Protein AF-0000000080747920 (afdb_homodimer)

Secondary structure (DSSP, 8-state):
--EEEEEE--SHHHHHHHHHHTT-TTEEEEEEE--PBP-GGGGGT-TT--GGGTTSBHHHHHHHHHHHH-SSSEEEEE-S-GGG--HHHHTT-SEEEE----HHHHHHHHHHHHHHHHHTTTS----EEEEEEETTEEEEEEE-TTTS--TGGGGGGS--TT----TT-HHHHS--SHHHHHIIIIIII-TT--TT-HHHHHHHHHHHHHHHHHTT---TT--HHHHHHHHHHHS--HHHHHHHHHHHHHHHHHHHHTT---TTTS--EEEEE-SSS-EEEEEPPPP-TT-TTTTT-/--EEEEEE--SHHHHHHHHHHTT-TTEEEEEEE--PBP-GGGGGT-TT--GGGTTSBHHHHHHHHHHHH-SSSEEEEE-S-GGG--HHHHTT-SEEEE----HHHHHHHHHHHHHHHHHTTTS----EEEEEEETTEEEEEEE-TTTS--TGGGGGGS--TT----TT-HHHHS--SHHHHHIIIIIIISTT--TT-HHHHHHHHHHHHHHHHHTT---TT--HHHHHHHHHHHS--HHHHHHHHHHHHHHHHHHHHTT---TTTS--EEEEE-SSS-EEEEEPPPPPTT-TTTTT-

InterPro domains:
  IPR000594 THIF-type NAD/FAD binding fold [PF00899] (3-293)
  IPR023318 Ubiquitin activating enzyme, alpha domain superfamily [G3DSA:1.10.10.520] (165-234)
  IPR033127 Ubiquitin-activating enzyme E1, Cys active site [PS00865] (167-175)
  IPR035985 Ubiquitin-activating enzyme-like [SSF69572] (2-295)
  IPR045886 ThiF/MoeB/HesA family [PTHR10953] (3-267)

Solvent-accessible surface area (backbone atoms only — not comparable to full-atom values): 31128 Å² total; per-residue (Å²): 130,80,32,29,35,36,34,36,29,47,41,45,29,16,36,38,33,52,60,48,50,69,52,36,83,68,45,38,32,39,35,33,35,19,66,50,55,37,49,80,82,43,53,71,42,19,77,65,53,54,81,87,42,52,71,38,47,29,13,52,50,45,27,49,52,51,42,74,73,37,82,85,46,48,55,46,53,35,79,40,64,72,85,74,58,51,58,78,66,58,68,71,33,61,34,39,37,33,30,48,91,53,65,66,60,54,53,49,52,44,48,46,44,36,48,45,13,56,75,46,72,63,74,45,60,47,37,38,35,40,31,42,75,57,55,45,26,33,30,39,37,51,23,40,48,73,70,36,25,47,67,76,43,49,55,79,67,49,74,56,93,73,65,74,71,63,71,75,18,40,48,73,68,59,48,84,45,66,60,29,33,35,33,28,42,44,56,60,75,30,62,79,60,54,81,84,35,66,70,51,37,53,50,48,49,53,48,25,49,52,51,21,56,73,62,72,44,84,54,86,82,64,40,69,66,52,44,49,51,44,38,65,60,47,51,56,56,43,42,31,40,25,31,30,41,21,22,50,49,52,49,50,50,49,25,49,75,64,66,43,50,50,72,86,77,42,60,31,33,33,40,35,35,45,66,48,36,81,43,60,48,71,39,69,58,71,60,40,80,80,30,93,74,55,44,89,89,132,80,33,30,36,36,35,36,28,47,41,45,29,16,36,39,34,52,60,49,50,69,56,36,77,68,44,37,33,40,34,32,34,19,65,51,55,36,49,79,81,42,53,71,43,19,78,66,53,54,82,88,43,53,70,37,48,30,13,53,50,44,28,49,53,51,43,74,75,37,81,85,47,47,56,44,53,35,80,39,64,72,84,75,58,51,60,75,65,59,66,70,32,61,33,38,37,34,30,49,91,55,65,67,62,54,51,49,52,44,48,45,44,36,48,44,14,54,76,45,73,62,74,45,60,46,36,39,35,41,32,41,75,58,56,47,25,33,31,39,36,52,23,40,46,73,70,37,25,47,65,76,44,48,55,81,68,46,74,53,95,74,58,76,68,57,68,75,23,45,47,71,64,57,47,86,43,66,60,29,31,34,32,31,41,44,56,62,74,31,62,80,60,51,81,84,36,66,70,51,38,54,51,48,47,52,48,24,50,52,51,20,56,74,62,71,43,84,53,87,82,64,40,71,66,51,43,48,51,42,36,66,64,47,52,58,56,42,42,33,42,24,32,30,39,22,22,49,48,51,49,50,49,49,26,50,75,65,64,34,48,49,72,84,76,39,61,32,34,33,41,34,35,46,66,50,36,80,43,59,50,70,38,69,58,70,62,40,80,81,29,92,75,56,45,88,89

Structure (mmCIF, N/CA/C/O backbone):
data_AF-0000000080747920-model_v1
#
loop_
_entity.id
_entity.type
_entity.pdbx_description
1 polymer 'NEDD8-activating enzyme E1 catalytic subunit'
#
loop_
_atom_site.group_PDB
_atom_site.id
_atom_site.type_symbol
_atom_site.label_atom_id
_atom_site.label_alt_id
_atom_site.label_comp_id
_atom_site.label_asym_id
_atom_site.label_entity_id
_atom_site.label_seq_id
_atom_site.pdbx_PDB_ins_code
_atom_site.Cartn_x
_atom_site.Cartn_y
_atom_site.Cartn_z
_atom_site.occupancy
_atom_site.B_iso_or_equiv
_atom_site.auth_seq_id
_atom_site.auth_comp_id
_atom_site.auth_asym_id
_atom_site.auth_atom_id
_atom_site.pdbx_PDB_model_num
ATOM 1 N N . MET A 1 1 ? -16.516 21.703 6.039 1 46.31 1 MET A N 1
ATOM 2 C CA . MET A 1 1 ? -15.281 22.453 5.879 1 46.31 1 MET A CA 1
ATOM 3 C C . MET A 1 1 ? -14.328 21.734 4.926 1 46.31 1 MET A C 1
ATOM 5 O O . MET A 1 1 ? -14.359 20.516 4.812 1 46.31 1 MET A O 1
ATOM 9 N N . ALA A 1 2 ? -13.648 22.484 3.975 1 68.5 2 ALA A N 1
ATOM 10 C CA . ALA A 1 2 ? -12.758 22.016 2.922 1 68.5 2 ALA A CA 1
ATOM 11 C C . ALA A 1 2 ? -11.453 21.484 3.508 1 68.5 2 ALA A C 1
ATOM 13 O O . ALA A 1 2 ? -10.789 22.156 4.289 1 68.5 2 ALA A O 1
ATOM 14 N N . MET A 1 3 ? -11.148 20.188 3.58 1 89.69 3 MET A N 1
ATOM 15 C CA . MET A 1 3 ? -9.938 19.594 4.133 1 89.69 3 MET A CA 1
ATOM 16 C C . MET A 1 3 ? -8.742 19.844 3.223 1 89.69 3 MET A C 1
ATOM 18 O O . MET A 1 3 ? -8.773 19.5 2.041 1 89.69 3 MET A O 1
ATOM 22 N N . LYS A 1 4 ? -7.746 20.641 3.826 1 96.62 4 LYS A N 1
ATOM 23 C CA . LYS A 1 4 ? -6.484 20.875 3.137 1 96.62 4 LYS A CA 1
ATOM 24 C C . LYS A 1 4 ? -5.359 20.031 3.736 1 96.62 4 LYS A C 1
ATOM 26 O O . LYS A 1 4 ? -5.137 20.062 4.949 1 96.62 4 LYS A O 1
ATOM 31 N N . VAL A 1 5 ? -4.723 19.297 2.846 1 98.06 5 VAL A N 1
ATOM 32 C CA . VAL A 1 5 ? -3.643 18.422 3.307 1 98.06 5 VAL A CA 1
ATOM 33 C C . VAL A 1 5 ? -2.332 18.828 2.637 1 98.06 5 VAL A C 1
ATOM 35 O O . VAL A 1 5 ? -2.305 19.125 1.438 1 98.06 5 VAL A O 1
ATOM 38 N N . LEU A 1 6 ? -1.259 18.922 3.447 1 98.81 6 LEU A N 1
ATOM 39 C CA . LEU A 1 6 ? 0.077 19.203 2.928 1 98.81 6 LEU A CA 1
ATOM 40 C C . LEU A 1 6 ? 0.91 17.922 2.869 1 98.81 6 LEU A C 1
ATOM 42 O O . LEU A 1 6 ? 1.05 17.219 3.875 1 98.81 6 LEU A O 1
ATOM 46 N N . VAL A 1 7 ? 1.406 17.609 1.687 1 98.81 7 VAL A N 1
ATOM 47 C CA . VAL A 1 7 ? 2.33 16.5 1.494 1 98.81 7 VAL A CA 1
ATOM 48 C C . VAL A 1 7 ? 3.752 17.031 1.328 1 98.81 7 VAL A C 1
ATOM 50 O O . VAL A 1 7 ? 4.004 17.891 0.483 1 98.81 7 VAL A O 1
ATOM 53 N N . LEU A 1 8 ? 4.664 16.547 2.176 1 98.81 8 LEU A N 1
ATOM 54 C CA . LEU A 1 8 ? 6.066 16.938 2.105 1 98.81 8 LEU A CA 1
ATOM 55 C C . LEU A 1 8 ? 6.887 15.914 1.332 1 98.81 8 LEU A C 1
ATOM 57 O O . LEU A 1 8 ? 7.102 14.797 1.812 1 98.81 8 LEU A O 1
ATOM 61 N N . GLY A 1 9 ? 7.367 16.312 0.142 1 97.81 9 GLY A N 1
ATOM 62 C CA . GLY A 1 9 ? 8.109 15.422 -0.729 1 97.81 9 GLY A CA 1
ATOM 63 C C . GLY A 1 9 ? 7.246 14.773 -1.794 1 97.81 9 GLY A C 1
ATOM 64 O O . GLY A 1 9 ? 6.148 14.297 -1.504 1 97.81 9 GLY A O 1
ATOM 65 N N . ALA A 1 10 ? 7.734 14.766 -2.98 1 97.81 10 ALA A N 1
ATOM 66 C CA . ALA A 1 10 ? 7.059 14.117 -4.102 1 97.81 10 ALA A CA 1
ATOM 67 C C . ALA A 1 10 ? 7.91 12.992 -4.68 1 97.81 10 ALA A C 1
ATOM 69 O O . ALA A 1 10 ? 7.922 12.773 -5.895 1 97.81 10 ALA A O 1
ATOM 70 N N . GLY A 1 11 ? 8.734 12.375 -3.787 1 94.38 11 GLY A N 1
ATOM 71 C CA . GLY A 1 11 ? 9.516 11.219 -4.188 1 94.38 11 GLY A CA 1
ATOM 72 C C . GLY A 1 11 ? 8.703 9.938 -4.211 1 94.38 11 GLY A C 1
ATOM 73 O O . GLY A 1 11 ? 7.531 9.938 -4.594 1 94.38 11 GLY A O 1
ATOM 74 N N . GLY A 1 12 ? 9.391 8.797 -3.887 1 91.75 12 GLY A N 1
ATOM 75 C CA . GLY A 1 12 ? 8.727 7.504 -3.895 1 91.75 12 GLY A CA 1
ATOM 76 C C . GLY A 1 12 ? 7.508 7.453 -2.99 1 91.75 12 GLY A C 1
ATOM 77 O O . GLY A 1 12 ? 6.422 7.066 -3.426 1 91.75 12 GLY A O 1
ATOM 78 N N . LEU A 1 13 ? 7.664 7.871 -1.837 1 94.69 13 LEU A N 1
ATOM 79 C CA . LEU A 1 13 ? 6.562 7.902 -0.883 1 94.69 13 LEU A CA 1
ATOM 80 C C . LEU A 1 13 ? 5.539 8.961 -1.272 1 94.69 13 LEU A C 1
ATOM 82 O O . LEU A 1 13 ? 4.332 8.719 -1.223 1 94.69 13 LEU A O 1
ATOM 86 N N . GLY A 1 14 ? 6.062 10.086 -1.644 1 97.19 14 GLY A N 1
ATOM 87 C CA . GLY A 1 14 ? 5.199 11.219 -1.964 1 97.19 14 GLY A CA 1
ATOM 88 C C . GLY A 1 14 ? 4.227 10.922 -3.088 1 97.19 14 GLY A C 1
ATOM 89 O O . GLY A 1 14 ? 3.049 11.273 -3.006 1 97.19 14 GLY A O 1
ATOM 90 N N . CYS A 1 15 ? 4.715 10.266 -4.125 1 95.69 15 CYS A N 1
ATOM 91 C CA . CYS A 1 15 ? 3.854 9.906 -5.25 1 95.69 15 CYS A CA 1
ATOM 92 C C . CYS A 1 15 ? 2.705 9.016 -4.793 1 95.69 15 CYS A C 1
ATOM 94 O O . CYS A 1 15 ? 1.56 9.211 -5.203 1 95.69 15 CYS A O 1
ATOM 96 N N . GLU A 1 16 ? 3.014 8.055 -3.955 1 96.12 16 GLU A N 1
ATOM 97 C CA . GLU A 1 16 ? 1.987 7.152 -3.443 1 96.12 16 GLU A CA 1
ATOM 98 C C . GLU A 1 16 ? 1.025 7.879 -2.51 1 96.12 16 GLU A C 1
ATOM 100 O O . GLU A 1 16 ? -0.175 7.598 -2.504 1 96.12 16 GLU A O 1
ATOM 105 N N . LEU A 1 17 ? 1.514 8.758 -1.709 1 97.5 17 LEU A N 1
ATOM 106 C CA . LEU A 1 17 ? 0.672 9.555 -0.822 1 97.5 17 LEU A CA 1
ATOM 107 C C . LEU A 1 17 ? -0.338 10.375 -1.619 1 97.5 17 LEU A C 1
ATOM 109 O O . LEU A 1 17 ? -1.533 10.359 -1.316 1 97.5 17 LEU A O 1
ATOM 113 N N . LEU A 1 18 ? 0.187 11.039 -2.609 1 97.06 18 LEU A N 1
ATOM 114 C CA . LEU A 1 18 ? -0.662 11.898 -3.436 1 97.06 18 LEU A CA 1
ATOM 115 C C . LEU A 1 18 ? -1.755 11.078 -4.117 1 97.06 18 LEU A C 1
ATOM 117 O O . LEU A 1 18 ? -2.92 11.484 -4.133 1 97.06 18 LEU A O 1
ATOM 121 N N . LYS A 1 19 ? -1.354 9.969 -4.629 1 93.44 19 LYS A N 1
ATOM 122 C CA . LYS A 1 19 ? -2.299 9.07 -5.285 1 93.44 19 LYS A CA 1
ATOM 123 C C . LYS A 1 19 ? -3.428 8.672 -4.336 1 93.44 19 LYS A C 1
ATOM 125 O O . LYS A 1 19 ? -4.602 8.742 -4.699 1 93.44 19 LYS A O 1
ATOM 130 N N . ASN A 1 20 ? -3.082 8.297 -3.166 1 93.81 20 ASN A N 1
ATOM 131 C CA . ASN A 1 20 ? -4.066 7.812 -2.205 1 93.81 20 ASN A CA 1
ATOM 132 C C . ASN A 1 20 ? -4.934 8.945 -1.666 1 93.81 20 ASN A C 1
ATOM 134 O O . ASN A 1 20 ? -6.152 8.805 -1.563 1 93.81 20 ASN A O 1
ATOM 138 N N . LEU A 1 21 ? -4.344 10.062 -1.343 1 93.81 21 LEU A N 1
ATOM 139 C CA . LEU A 1 21 ? -5.074 11.195 -0.78 1 93.81 21 LEU A CA 1
ATOM 140 C C . LEU A 1 21 ? -6.102 11.727 -1.773 1 93.81 21 LEU A C 1
ATOM 142 O O . LEU A 1 21 ? -7.172 12.188 -1.377 1 93.81 21 LEU A O 1
ATOM 146 N N . ALA A 1 22 ? -5.707 11.68 -2.984 1 91.06 22 ALA A N 1
ATOM 147 C CA . ALA A 1 22 ? -6.578 12.203 -4.039 1 91.06 22 ALA A CA 1
ATOM 148 C C . ALA A 1 22 ? -7.895 11.43 -4.094 1 91.06 22 ALA A C 1
ATOM 150 O O . ALA A 1 22 ? -8.867 11.898 -4.684 1 91.06 22 ALA A O 1
ATOM 151 N N . ARG A 1 23 ? -7.945 10.328 -3.42 1 85.19 23 ARG A N 1
ATOM 152 C CA . ARG A 1 23 ? -9.141 9.492 -3.486 1 85.19 23 ARG A CA 1
ATOM 153 C C . ARG A 1 23 ? -10.047 9.734 -2.285 1 85.19 23 ARG A C 1
ATOM 155 O O . ARG A 1 23 ? -11.172 9.234 -2.236 1 85.19 23 ARG A O 1
ATOM 162 N N . TYR A 1 24 ? -9.516 10.453 -1.404 1 84.62 24 TYR A N 1
ATOM 163 C CA . TYR A 1 24 ? -10.352 10.773 -0.249 1 84.62 24 TYR A CA 1
ATOM 164 C C . TYR A 1 24 ? -11.32 11.898 -0.575 1 84.62 24 TYR A C 1
ATOM 166 O O . TYR A 1 24 ? -10.906 13.031 -0.852 1 84.62 24 TYR A O 1
ATOM 174 N N . ASP A 1 25 ? -12.562 11.688 -0.447 1 77.44 25 ASP A N 1
ATOM 175 C CA . ASP A 1 25 ? -13.609 12.609 -0.889 1 77.44 25 ASP A CA 1
ATOM 176 C C . ASP A 1 25 ? -13.633 13.867 -0.026 1 77.44 25 ASP A C 1
ATOM 178 O O . ASP A 1 25 ? -14.031 14.938 -0.491 1 77.44 25 ASP A O 1
ATOM 182 N N . TYR A 1 26 ? -13.242 13.703 1.183 1 81.25 26 TYR A N 1
ATOM 183 C CA . TYR A 1 26 ? -13.344 14.836 2.096 1 81.25 26 TYR A CA 1
ATOM 184 C C . TYR A 1 26 ? -12.141 15.758 1.96 1 81.25 26 TYR A C 1
ATOM 186 O O . TYR A 1 26 ? -12.102 16.828 2.566 1 81.25 26 TYR A O 1
ATOM 194 N N . VAL A 1 27 ? -11.148 15.359 1.186 1 89.31 27 VAL A N 1
ATOM 195 C CA . VAL A 1 27 ? -10 16.219 0.908 1 89.31 27 VAL A CA 1
ATOM 196 C C . VAL A 1 27 ? -10.312 17.125 -0.282 1 89.31 27 VAL A C 1
ATOM 198 O O . VAL A 1 27 ? -10.633 16.641 -1.372 1 89.31 27 VAL A O 1
ATOM 201 N N . SER A 1 28 ? -10.258 18.422 -0.051 1 91.94 28 SER A N 1
ATOM 202 C CA . SER A 1 28 ? -10.594 19.375 -1.111 1 91.94 28 SER A CA 1
ATOM 203 C C . SER A 1 28 ? -9.344 19.906 -1.802 1 91.94 28 SER A C 1
ATOM 205 O O . SER A 1 28 ? -9.375 20.234 -2.99 1 91.94 28 SER A O 1
ATOM 207 N N . GLU A 1 29 ? -8.289 20.031 -0.992 1 96.56 29 GLU A N 1
ATOM 208 C CA . GLU A 1 29 ? -7.027 20.531 -1.531 1 96.56 29 GLU A CA 1
ATOM 209 C C . GLU A 1 29 ? -5.848 19.703 -1.04 1 96.56 29 GLU A C 1
ATOM 211 O O . GLU A 1 29 ? -5.789 19.328 0.132 1 96.56 29 GLU A O 1
ATOM 216 N N . ILE A 1 30 ? -5.023 19.438 -1.978 1 97.94 30 ILE A N 1
ATOM 217 C CA . ILE A 1 30 ? -3.752 18.797 -1.653 1 97.94 30 ILE A CA 1
ATOM 218 C C . ILE A 1 30 ? -2.596 19.688 -2.109 1 97.94 30 ILE A C 1
ATOM 220 O O . ILE A 1 30 ? -2.541 20.094 -3.271 1 97.94 30 ILE A O 1
ATOM 224 N N . HIS A 1 31 ? -1.762 20.016 -1.164 1 98.69 31 HIS A N 1
ATOM 225 C CA . HIS A 1 31 ? -0.536 20.75 -1.466 1 98.69 31 HIS A CA 1
ATOM 226 C C . HIS A 1 31 ? 0.684 19.844 -1.373 1 98.69 31 HIS A C 1
ATOM 228 O O . HIS A 1 31 ? 0.764 18.984 -0.482 1 98.69 31 HIS A O 1
ATOM 234 N N . VAL A 1 32 ? 1.62 20 -2.332 1 98.75 32 VAL A N 1
ATOM 235 C CA . VAL A 1 32 ? 2.828 19.188 -2.318 1 98.75 32 VAL A CA 1
ATOM 236 C C . VAL A 1 32 ? 4.059 20.078 -2.453 1 98.75 32 VAL A C 1
ATOM 238 O O . VAL A 1 32 ? 4.102 20.969 -3.314 1 98.75 32 VAL A O 1
ATOM 241 N N . VAL A 1 33 ? 5.051 19.891 -1.572 1 98.81 33 VAL A N 1
ATOM 242 C CA . VAL A 1 33 ? 6.289 20.656 -1.584 1 98.81 33 VAL A CA 1
ATOM 243 C C . VAL A 1 33 ? 7.461 19.75 -1.946 1 98.81 33 VAL A C 1
ATOM 245 O O . VAL A 1 33 ? 7.652 18.703 -1.328 1 98.81 33 VAL A O 1
ATOM 248 N N . ASP A 1 34 ? 8.148 20.062 -2.906 1 98.38 34 ASP A N 1
ATOM 249 C CA . ASP A 1 34 ? 9.367 19.391 -3.324 1 98.38 34 ASP A CA 1
ATOM 250 C C . ASP A 1 34 ? 10.219 20.297 -4.211 1 98.38 34 ASP A C 1
ATOM 252 O O . ASP A 1 34 ? 9.711 20.906 -5.152 1 98.38 34 ASP A O 1
ATOM 256 N N . LEU A 1 35 ? 11.516 20.375 -3.926 1 97.06 35 LEU A N 1
ATOM 257 C CA . LEU A 1 35 ? 12.375 21.281 -4.676 1 97.06 35 LEU A CA 1
ATOM 258 C C . LEU A 1 35 ? 13.133 20.531 -5.766 1 97.06 35 LEU A C 1
ATOM 260 O O . LEU A 1 35 ? 13.719 21.156 -6.656 1 97.06 35 LEU A O 1
ATOM 264 N N . ASP A 1 36 ? 13.117 19.188 -5.809 1 95.5 36 ASP A N 1
ATOM 265 C CA . ASP A 1 36 ? 13.961 18.375 -6.684 1 95.5 36 ASP A CA 1
ATOM 266 C C . ASP A 1 36 ? 13.359 18.266 -8.078 1 95.5 36 ASP A C 1
ATOM 268 O O . ASP A 1 36 ? 12.156 18.453 -8.258 1 95.5 36 ASP A O 1
ATOM 272 N N . THR A 1 37 ? 14.227 17.984 -8.977 1 97.31 37 THR A N 1
ATOM 273 C CA . THR A 1 37 ? 13.82 17.641 -10.336 1 97.31 37 THR A CA 1
ATOM 274 C C . THR A 1 37 ? 13.898 16.125 -10.555 1 97.31 37 THR A C 1
ATOM 276 O O . THR A 1 37 ? 14.562 15.414 -9.805 1 97.31 37 THR A O 1
ATOM 279 N N . ILE A 1 38 ? 13.227 15.656 -11.523 1 94.62 38 ILE A N 1
ATOM 280 C CA . ILE A 1 38 ? 13.117 14.227 -11.82 1 94.62 38 ILE A CA 1
ATOM 281 C C . ILE A 1 38 ? 14.375 13.758 -12.547 1 94.62 38 ILE A C 1
ATOM 283 O O . ILE A 1 38 ? 14.836 14.398 -13.492 1 94.62 38 ILE A O 1
ATOM 287 N N . GLU A 1 39 ? 14.906 12.711 -12.008 1 86.25 39 GLU A N 1
ATOM 288 C CA . GLU A 1 39 ? 16.047 12.039 -12.617 1 86.25 39 GLU A CA 1
ATOM 289 C C . GLU A 1 39 ? 15.664 10.648 -13.117 1 86.25 39 GLU A C 1
ATOM 291 O O . GLU A 1 39 ? 14.617 10.109 -12.734 1 86.25 39 GLU A O 1
ATOM 296 N N . LEU A 1 40 ? 16.469 10.078 -13.953 1 81.69 40 LEU A N 1
ATOM 297 C CA . LEU A 1 40 ? 16.219 8.773 -14.539 1 81.69 40 LEU A CA 1
ATOM 298 C C . LEU A 1 40 ? 16.016 7.719 -13.445 1 81.69 40 LEU A C 1
ATOM 300 O O . LEU A 1 40 ? 15.117 6.875 -13.555 1 81.69 40 LEU A O 1
ATOM 304 N N . SER A 1 41 ? 16.766 7.758 -12.406 1 75.44 41 SER A N 1
ATOM 305 C CA . SER A 1 41 ? 16.719 6.766 -11.328 1 75.44 41 SER A CA 1
ATOM 306 C C . SER A 1 41 ? 15.398 6.832 -10.578 1 75.44 41 SER A C 1
ATOM 308 O O . SER A 1 41 ? 15.023 5.887 -9.883 1 75.44 41 SER A O 1
ATOM 310 N N . ASN A 1 42 ? 14.664 7.992 -10.75 1 82.75 42 ASN A N 1
ATOM 311 C CA . ASN A 1 42 ? 13.398 8.172 -10.039 1 82.75 42 ASN A CA 1
ATOM 312 C C . ASN A 1 42 ? 12.281 7.352 -10.672 1 82.75 42 ASN A C 1
ATOM 314 O O . ASN A 1 42 ? 11.281 7.047 -10.016 1 82.75 42 ASN A O 1
ATOM 318 N N . LEU A 1 43 ? 12.414 6.984 -11.898 1 81.12 43 LEU A N 1
ATOM 319 C CA . LEU A 1 43 ? 11.32 6.402 -12.68 1 81.12 43 LEU A CA 1
ATOM 320 C C . LEU A 1 43 ? 11.008 4.992 -12.203 1 81.12 43 LEU A C 1
ATOM 322 O O . LEU A 1 43 ? 9.906 4.484 -12.43 1 81.12 43 LEU A O 1
ATOM 326 N N . ASN A 1 44 ? 11.875 4.414 -11.461 1 74.62 44 ASN A N 1
ATOM 327 C CA . ASN A 1 44 ? 11.68 3.043 -11.008 1 74.62 44 ASN A CA 1
ATOM 328 C C . ASN A 1 44 ? 10.758 2.977 -9.797 1 74.62 44 ASN A C 1
ATOM 330 O O . ASN A 1 44 ? 10.078 1.972 -9.586 1 74.62 44 ASN A O 1
ATOM 334 N N . ARG A 1 45 ? 10.75 3.998 -9.07 1 80.88 45 ARG A N 1
ATOM 335 C CA . ARG A 1 45 ? 10.008 3.887 -7.816 1 80.88 45 ARG A CA 1
ATOM 336 C C . ARG A 1 45 ? 9.086 5.086 -7.621 1 80.88 45 ARG A C 1
ATOM 338 O O . ARG A 1 45 ? 8.352 5.152 -6.633 1 80.88 45 ARG A O 1
ATOM 345 N N . GLN A 1 46 ? 9.109 6.02 -8.477 1 86.62 46 GLN A N 1
ATOM 346 C CA . GLN A 1 46 ? 8.219 7.176 -8.438 1 86.62 46 GLN A CA 1
ATOM 347 C C . GLN A 1 46 ? 7.207 7.125 -9.578 1 86.62 46 GLN A C 1
ATOM 349 O O . GLN A 1 46 ? 7.438 7.699 -10.648 1 86.62 46 GLN A O 1
ATOM 354 N N . PHE A 1 47 ? 6.125 6.559 -9.359 1 85.38 47 PHE A N 1
ATOM 355 C CA . PHE A 1 47 ? 5.223 6.004 -10.359 1 85.38 47 PHE A CA 1
ATOM 356 C C . PHE A 1 47 ? 4.469 7.117 -11.086 1 85.38 47 PHE A C 1
ATOM 358 O O . PHE A 1 47 ? 3.861 6.883 -12.133 1 85.38 47 PHE A O 1
ATOM 365 N N . LEU A 1 48 ? 4.477 8.289 -10.602 1 92.19 48 LEU A N 1
ATOM 366 C CA . LEU A 1 48 ? 3.748 9.367 -11.266 1 92.19 48 LEU A CA 1
ATOM 367 C C . LEU A 1 48 ? 4.574 9.969 -12.391 1 92.19 48 LEU A C 1
ATOM 369 O O . LEU A 1 48 ? 4.051 10.727 -13.211 1 92.19 48 LEU A O 1
ATOM 373 N N . PHE A 1 49 ? 5.805 9.633 -12.461 1 92.56 49 PHE A N 1
ATOM 374 C CA . PHE A 1 49 ? 6.703 10.273 -13.414 1 92.56 49 PHE A CA 1
ATOM 375 C C . PHE A 1 49 ? 6.93 9.391 -14.633 1 92.56 49 PHE A C 1
ATOM 377 O O . PHE A 1 49 ? 6.773 8.172 -14.555 1 92.56 49 PHE A O 1
ATOM 384 N N . ARG A 1 50 ? 7.227 10.055 -15.719 1 89.12 50 ARG A N 1
ATOM 385 C CA . ARG A 1 50 ? 7.547 9.398 -16.984 1 89.12 50 ARG A CA 1
ATOM 386 C C . ARG A 1 50 ? 8.883 9.898 -17.531 1 89.12 50 ARG A C 1
ATOM 388 O O . ARG A 1 50 ? 9.414 10.906 -17.062 1 89.12 50 ARG A O 1
ATOM 395 N N . GLU A 1 51 ? 9.312 9.219 -18.531 1 88.19 51 GLU A N 1
ATOM 396 C CA . GLU A 1 51 ? 10.586 9.578 -19.141 1 88.19 51 GLU A CA 1
ATOM 397 C C . GLU A 1 51 ? 10.562 11.016 -19.656 1 88.19 51 GLU A C 1
ATOM 399 O O . GLU A 1 51 ? 11.562 11.742 -19.531 1 88.19 51 GLU A O 1
ATOM 404 N N . GLN A 1 52 ? 9.508 11.469 -20.125 1 93.56 52 GLN A N 1
ATOM 405 C CA . GLN A 1 52 ? 9.383 12.805 -20.688 1 93.56 52 GLN A CA 1
ATOM 406 C C . GLN A 1 52 ? 9.453 13.875 -19.609 1 93.56 52 GLN A C 1
ATOM 408 O O . GLN A 1 52 ? 9.578 15.062 -19.906 1 93.56 52 GLN A O 1
ATOM 413 N N . ASP A 1 53 ? 9.359 13.445 -18.438 1 95.94 53 ASP A N 1
ATOM 414 C CA . ASP A 1 53 ? 9.305 14.383 -17.312 1 95.94 53 ASP A CA 1
ATOM 415 C C . ASP A 1 5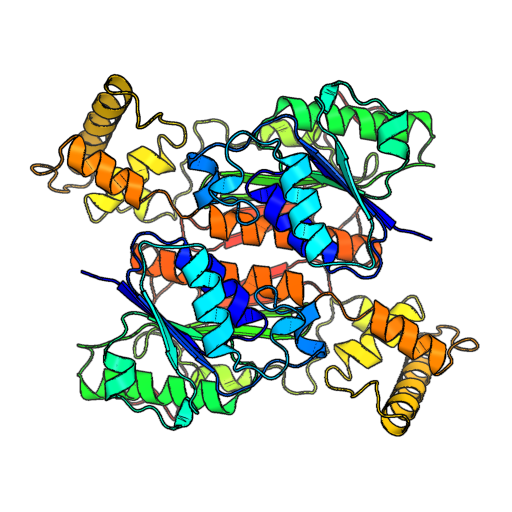3 ? 10.703 14.648 -16.766 1 95.94 53 ASP A C 1
ATOM 417 O O . ASP A 1 53 ? 10.883 15.523 -15.906 1 95.94 53 ASP A O 1
ATOM 421 N N . ILE A 1 54 ? 11.68 13.938 -17.234 1 92.25 54 ILE A N 1
ATOM 422 C CA . ILE A 1 54 ? 13.039 14.078 -16.719 1 92.25 54 ILE A CA 1
ATOM 423 C C . ILE A 1 54 ? 13.477 15.539 -16.828 1 92.25 54 ILE A C 1
ATOM 425 O O . ILE A 1 54 ? 13.289 16.172 -17.859 1 92.25 54 ILE A O 1
ATOM 429 N N . GLY A 1 55 ? 14.008 16.094 -15.742 1 97.25 55 GLY A N 1
ATOM 430 C CA . GLY A 1 55 ? 14.477 17.469 -15.711 1 97.25 55 GLY A CA 1
ATOM 431 C C . GLY A 1 55 ? 13.445 18.438 -15.172 1 97.25 55 GLY A C 1
ATOM 432 O O . GLY A 1 55 ? 13.773 19.562 -14.812 1 97.25 55 GLY A O 1
ATOM 433 N N . LYS A 1 56 ? 12.211 18.031 -15.148 1 98.56 56 LYS A N 1
ATOM 434 C CA . LYS A 1 56 ? 11.133 18.875 -14.633 1 98.56 56 LYS A CA 1
ATOM 435 C C . LYS A 1 56 ? 11.023 18.734 -13.109 1 98.56 56 LYS A C 1
ATOM 437 O O . LYS A 1 56 ? 11.547 17.797 -12.523 1 98.56 56 LYS A O 1
ATOM 442 N N . TYR A 1 57 ? 10.367 19.672 -12.516 1 98.69 57 TYR A N 1
ATOM 443 C CA . TYR A 1 57 ? 10.25 19.688 -11.062 1 98.69 57 TYR A CA 1
ATOM 444 C C . TYR A 1 57 ? 9.258 18.641 -10.594 1 98.69 57 TYR A C 1
ATOM 446 O O . TYR A 1 57 ? 8.141 18.547 -11.109 1 98.69 57 TYR A O 1
ATOM 454 N N . LYS A 1 58 ? 9.664 17.875 -9.555 1 97.88 58 LYS A N 1
ATOM 455 C CA . LYS A 1 58 ? 8.859 16.781 -9.047 1 97.88 58 LYS A CA 1
ATOM 456 C C . LYS A 1 58 ? 7.484 17.266 -8.594 1 97.88 58 LYS A C 1
ATOM 458 O O . LYS A 1 58 ? 6.465 16.672 -8.945 1 97.88 58 LYS A O 1
ATOM 463 N N . ALA A 1 59 ? 7.457 18.344 -7.859 1 98.75 59 ALA A N 1
ATOM 464 C CA . ALA A 1 59 ? 6.207 18.844 -7.289 1 98.75 59 ALA A CA 1
ATOM 465 C C . ALA A 1 59 ? 5.211 19.203 -8.391 1 98.75 59 ALA A C 1
ATOM 467 O O . ALA A 1 59 ? 4.031 18.859 -8.305 1 98.75 59 ALA A O 1
ATOM 468 N N . GLU A 1 60 ? 5.637 19.781 -9.398 1 98.75 60 GLU A N 1
ATOM 469 C CA . GLU A 1 60 ? 4.766 20.219 -10.492 1 98.75 60 GLU A CA 1
ATOM 470 C C . GLU A 1 60 ? 4.238 19.016 -11.289 1 98.75 60 GLU A C 1
ATOM 472 O O . GLU A 1 60 ? 3.045 18.953 -11.586 1 98.75 60 GLU A O 1
ATOM 477 N N . VAL A 1 61 ? 5.176 18.156 -11.656 1 98.5 61 VAL A N 1
ATOM 478 C CA . VAL A 1 61 ? 4.789 17 -12.461 1 98.5 61 VAL A CA 1
ATOM 479 C C . VAL A 1 61 ? 3.82 16.125 -11.672 1 98.5 61 VAL A C 1
ATOM 481 O O . VAL A 1 61 ? 2.822 15.641 -12.219 1 98.5 61 VAL A O 1
ATOM 484 N N . ALA A 1 62 ? 4.113 15.922 -10.375 1 98.25 62 ALA A N 1
ATOM 485 C CA . ALA A 1 62 ? 3.242 15.109 -9.531 1 98.25 62 ALA A CA 1
ATOM 486 C C . ALA A 1 62 ? 1.851 15.727 -9.422 1 98.25 62 ALA A C 1
ATOM 488 O O . ALA A 1 62 ? 0.842 15.031 -9.57 1 98.25 62 ALA A O 1
ATOM 489 N N . ALA A 1 63 ? 1.783 16.984 -9.18 1 98.12 63 ALA A N 1
ATOM 490 C CA . ALA A 1 63 ? 0.506 17.672 -9.07 1 98.12 63 ALA A CA 1
ATOM 491 C C . ALA A 1 63 ? -0.29 17.578 -10.367 1 98.12 63 ALA A C 1
ATOM 493 O O . ALA A 1 63 ? -1.498 17.328 -10.344 1 98.12 63 ALA A O 1
ATOM 494 N N . HIS A 1 64 ? 0.403 17.75 -11.453 1 96.94 64 HIS A N 1
ATOM 495 C CA . HIS A 1 64 ? -0.241 17.672 -12.758 1 96.94 64 HIS A CA 1
ATOM 496 C C . HIS A 1 64 ? -0.774 16.281 -13.031 1 96.94 64 HIS A C 1
ATOM 498 O O . HIS A 1 64 ? -1.896 16.109 -13.516 1 96.94 64 HIS A O 1
ATOM 504 N N . ALA A 1 65 ? 0.078 15.32 -12.758 1 93.81 65 ALA A N 1
ATOM 505 C CA . ALA A 1 65 ? -0.304 13.93 -13 1 93.81 65 ALA A CA 1
ATOM 506 C C . ALA A 1 65 ? -1.562 13.562 -12.219 1 93.81 65 ALA A C 1
ATOM 508 O O . ALA A 1 65 ? -2.471 12.93 -12.758 1 93.81 65 ALA A O 1
ATOM 509 N N . ILE A 1 66 ? -1.628 13.961 -10.977 1 93.69 66 ILE A N 1
ATOM 510 C CA . ILE A 1 66 ? -2.785 13.672 -10.133 1 93.69 66 ILE A CA 1
ATOM 511 C C . ILE A 1 66 ? -3.982 14.492 -10.602 1 93.69 66 ILE A C 1
ATOM 513 O O . ILE A 1 66 ? -5.105 13.992 -10.656 1 93.69 66 ILE A O 1
ATOM 517 N N . GLY A 1 67 ? -3.74 15.711 -10.938 1 91.06 67 GLY A N 1
ATOM 518 C CA . GLY A 1 67 ? -4.797 16.594 -11.383 1 91.06 67 GLY A CA 1
ATOM 519 C C . GLY A 1 67 ? -5.5 16.109 -12.641 1 91.06 67 GLY A C 1
ATOM 520 O O . GLY A 1 67 ? -6.68 16.391 -12.844 1 91.06 67 GLY A O 1
ATOM 521 N N . LYS A 1 68 ? -4.805 15.422 -13.461 1 86.56 68 LYS A N 1
ATOM 522 C CA . LYS A 1 68 ? -5.395 14.859 -14.664 1 86.56 68 LYS A CA 1
ATOM 523 C C . LYS A 1 68 ? -6.379 13.742 -14.328 1 86.56 68 LYS A C 1
ATOM 525 O O . LYS A 1 68 ? -7.312 13.477 -15.086 1 86.56 68 LYS A O 1
ATOM 530 N N . ARG A 1 69 ? -6.215 13.211 -13.227 1 82.69 69 ARG A N 1
ATOM 531 C CA . ARG A 1 69 ? -7 12.039 -12.859 1 82.69 69 ARG A CA 1
ATOM 532 C C . ARG A 1 69 ? -8.18 12.422 -11.977 1 82.69 69 ARG A C 1
ATOM 534 O O . ARG A 1 69 ? -9.211 11.742 -11.977 1 82.69 69 ARG A O 1
ATOM 541 N N . VAL A 1 70 ? -7.953 13.43 -11.195 1 82.88 70 VAL A N 1
ATOM 542 C CA . VAL A 1 70 ? -8.969 13.859 -10.25 1 82.88 70 VAL A CA 1
ATOM 543 C C . VAL A 1 70 ? -9.359 15.305 -10.531 1 82.88 70 VAL A C 1
ATOM 545 O O . VAL A 1 70 ? -8.539 16.219 -10.406 1 82.88 70 VAL A O 1
ATOM 548 N N . THR A 1 71 ? -10.617 15.523 -10.805 1 81.81 71 THR A N 1
ATOM 549 C CA . THR A 1 71 ? -11.023 16.844 -11.273 1 81.81 71 THR A CA 1
ATOM 550 C C . THR A 1 71 ? -11.797 17.594 -10.188 1 81.81 71 THR A C 1
ATOM 552 O O . THR A 1 71 ? -12.102 18.781 -10.336 1 81.81 71 THR A O 1
ATOM 555 N N . ASP A 1 72 ? -12.078 16.938 -9.117 1 83.56 72 ASP A N 1
ATOM 556 C CA . ASP A 1 72 ? -12.922 17.562 -8.102 1 83.56 72 ASP A CA 1
ATOM 557 C C . ASP A 1 72 ? -12.086 18.156 -6.973 1 83.56 72 ASP A C 1
ATOM 559 O O . ASP A 1 72 ? -12.625 18.578 -5.945 1 83.56 72 ASP A O 1
ATOM 563 N N . LYS A 1 73 ? -10.766 18.109 -7.195 1 89.88 73 LYS A N 1
ATOM 564 C CA . LYS A 1 73 ? -9.859 18.625 -6.164 1 89.88 73 LYS A CA 1
ATOM 565 C C . LYS A 1 73 ? -8.82 19.562 -6.766 1 89.88 73 LYS A C 1
ATOM 567 O O . LYS A 1 73 ? -8.547 19.5 -7.965 1 89.88 73 LYS A O 1
ATOM 572 N N . VAL A 1 74 ? -8.312 20.422 -5.836 1 95 74 VAL A N 1
ATOM 573 C CA . VAL A 1 74 ? -7.215 21.297 -6.227 1 95 74 VAL A CA 1
ATOM 574 C C . VAL A 1 74 ? -5.891 20.719 -5.746 1 95 74 VAL A C 1
ATOM 576 O O . VAL A 1 74 ? -5.734 20.406 -4.562 1 95 74 VAL A O 1
ATOM 579 N N . ILE A 1 75 ? -5.004 20.516 -6.637 1 97.31 75 ILE A N 1
ATOM 580 C CA . ILE A 1 75 ? -3.658 20.047 -6.309 1 97.31 75 ILE A CA 1
ATOM 581 C C . ILE A 1 75 ? -2.65 21.172 -6.57 1 97.31 75 ILE A C 1
ATOM 583 O O . ILE A 1 75 ? -2.486 21.609 -7.711 1 97.31 75 ILE A O 1
ATOM 587 N N . VAL A 1 76 ? -1.942 21.625 -5.523 1 98.38 76 VAL A N 1
ATOM 588 C CA . VAL A 1 76 ? -1.096 22.812 -5.633 1 98.38 76 VAL A CA 1
ATOM 589 C C . VAL A 1 76 ? 0.363 22.422 -5.391 1 98.38 76 VAL A C 1
ATOM 591 O O . VAL A 1 76 ? 0.727 22 -4.289 1 98.38 76 VAL A O 1
ATOM 594 N N . PRO A 1 77 ? 1.201 22.594 -6.398 1 98.75 77 PRO A N 1
ATOM 595 C CA . PRO A 1 77 ? 2.631 22.344 -6.199 1 98.75 77 PRO A CA 1
ATOM 596 C C . PRO A 1 77 ? 3.367 23.547 -5.613 1 98.75 77 PRO A C 1
ATOM 598 O O . PRO A 1 77 ? 3.035 24.688 -5.93 1 98.75 77 PRO A O 1
ATOM 601 N N . HIS A 1 78 ? 4.285 23.297 -4.75 1 98.75 78 HIS A N 1
ATOM 602 C CA . HIS A 1 78 ? 5.227 24.281 -4.223 1 98.75 78 HIS A CA 1
ATOM 603 C C . HIS A 1 78 ? 6.668 23.859 -4.492 1 98.75 78 HIS A C 1
ATOM 605 O O . HIS A 1 78 ? 7.18 22.938 -3.854 1 98.75 78 HIS A O 1
ATOM 611 N N . VAL A 1 79 ? 7.309 24.562 -5.426 1 98.62 79 VAL A N 1
ATOM 612 C CA . VAL A 1 79 ? 8.711 24.297 -5.707 1 98.62 79 VAL A CA 1
ATOM 613 C C . VAL A 1 79 ? 9.594 25.188 -4.828 1 98.62 79 VAL A C 1
ATOM 615 O O . VAL A 1 79 ? 10.086 26.219 -5.281 1 98.62 79 VAL A O 1
ATOM 618 N N . THR A 1 80 ? 9.852 24.734 -3.73 1 98 80 THR A N 1
ATOM 619 C CA . THR A 1 80 ? 10.617 25.5 -2.766 1 98 80 THR A CA 1
ATOM 620 C C . THR A 1 80 ? 11.203 24.594 -1.687 1 98 80 THR A C 1
ATOM 622 O O . THR A 1 80 ? 10.836 23.422 -1.584 1 98 80 THR A O 1
ATOM 625 N N . ASP A 1 81 ? 12.164 25.141 -1.042 1 96.75 81 ASP A N 1
ATOM 626 C CA . ASP A 1 81 ? 12.719 24.484 0.139 1 96.75 81 ASP A CA 1
ATOM 627 C C . ASP A 1 81 ? 11.758 24.562 1.319 1 96.75 81 ASP A C 1
ATOM 629 O O . ASP A 1 81 ? 11.422 25.656 1.779 1 96.75 81 ASP A O 1
ATOM 633 N N . LEU A 1 82 ? 11.32 23.406 1.783 1 96.12 82 LEU A N 1
ATOM 634 C CA . LEU A 1 82 ? 10.281 23.406 2.805 1 96.12 82 LEU A CA 1
ATOM 635 C C . LEU A 1 82 ? 10.781 24.047 4.094 1 96.12 82 LEU A C 1
ATOM 637 O O . LEU A 1 82 ? 9.984 24.5 4.918 1 96.12 82 LEU A O 1
ATOM 641 N N . THR A 1 83 ? 12.133 24.109 4.301 1 95.81 83 THR A N 1
ATOM 642 C CA . THR A 1 83 ? 12.688 24.688 5.52 1 95.81 83 THR A CA 1
ATOM 643 C C . THR A 1 83 ? 12.602 26.219 5.488 1 95.81 83 THR A C 1
ATOM 645 O O . THR A 1 83 ? 12.891 26.875 6.484 1 95.81 83 THR A O 1
ATOM 648 N N . THR A 1 84 ? 12.18 26.766 4.41 1 97.19 84 THR A N 1
ATOM 649 C CA . THR A 1 84 ? 11.984 28.203 4.301 1 97.19 84 THR A CA 1
ATOM 650 C C . THR A 1 84 ? 10.531 28.578 4.574 1 97.19 84 THR A C 1
ATOM 652 O O . THR A 1 84 ? 10.195 29.766 4.688 1 97.19 84 THR A O 1
ATOM 655 N N . LEU A 1 85 ? 9.648 27.641 4.664 1 97.94 85 LEU A N 1
ATOM 656 C CA . LEU A 1 85 ? 8.227 27.875 4.91 1 97.94 85 LEU A CA 1
ATOM 657 C C . LEU A 1 85 ? 7.957 28.047 6.402 1 97.94 85 LEU A C 1
ATOM 659 O O . LEU A 1 85 ? 8.461 27.281 7.223 1 97.94 85 LEU A O 1
ATOM 663 N N . ASP A 1 86 ? 7.203 28.984 6.719 1 96.75 86 ASP A N 1
ATOM 664 C CA . ASP A 1 86 ? 7.055 29.344 8.125 1 96.75 86 ASP A CA 1
ATOM 665 C C . ASP A 1 86 ? 5.688 28.906 8.656 1 96.75 86 ASP A C 1
ATOM 667 O O . ASP A 1 86 ? 4.941 28.219 7.969 1 96.75 86 ASP A O 1
ATOM 671 N N . ALA A 1 87 ? 5.355 29.344 9.859 1 97.5 87 ALA A N 1
ATOM 672 C CA . ALA A 1 87 ? 4.152 28.938 10.578 1 97.5 87 ALA A CA 1
ATOM 673 C C . ALA A 1 87 ? 2.895 29.359 9.828 1 97.5 87 ALA A C 1
ATOM 675 O O . ALA A 1 87 ? 1.884 28.656 9.844 1 97.5 87 ALA A O 1
ATOM 676 N N . THR A 1 88 ? 2.98 30.516 9.188 1 97.75 88 THR A N 1
ATOM 677 C CA . THR A 1 88 ? 1.826 31.016 8.445 1 97.75 88 THR A CA 1
ATOM 678 C C . THR A 1 88 ? 1.436 30.047 7.336 1 97.75 88 THR A C 1
ATOM 680 O O . THR A 1 88 ? 0.25 29.781 7.121 1 97.75 88 THR A O 1
ATOM 683 N N . PHE A 1 89 ? 2.393 29.547 6.68 1 98.44 89 PHE A N 1
ATOM 684 C CA . PHE A 1 89 ? 2.143 28.594 5.605 1 98.44 89 PHE A CA 1
ATOM 685 C C . PHE A 1 89 ? 1.518 27.312 6.152 1 98.44 89 PHE A C 1
ATOM 687 O O . PHE A 1 89 ? 0.503 26.844 5.633 1 98.44 89 PHE A O 1
ATOM 694 N N . TYR A 1 90 ? 2.062 26.734 7.195 1 98.44 90 TYR A N 1
ATOM 695 C CA . TYR A 1 90 ? 1.657 25.438 7.715 1 98.44 90 TYR A CA 1
ATOM 696 C C . TYR A 1 90 ? 0.298 25.516 8.398 1 98.44 90 TYR A C 1
ATOM 698 O O . TYR A 1 90 ? -0.466 24.547 8.398 1 98.44 90 TYR A O 1
ATOM 706 N N . SER A 1 91 ? -0.057 26.656 8.922 1 97.25 91 SER A N 1
ATOM 707 C CA . SER A 1 91 ? -1.271 26.828 9.719 1 97.25 91 SER A CA 1
ATOM 708 C C . SER A 1 91 ? -2.518 26.719 8.852 1 97.25 91 SER A C 1
ATOM 710 O O . SER A 1 91 ? -3.629 26.562 9.367 1 97.25 91 SER A O 1
ATOM 712 N N . GLN A 1 92 ? -2.395 26.719 7.547 1 95.62 92 GLN A N 1
ATOM 713 C CA . GLN A 1 92 ? -3.549 26.656 6.656 1 95.62 92 GLN A CA 1
ATOM 714 C C . GLN A 1 92 ? -4.016 25.219 6.461 1 95.62 92 GLN A C 1
ATOM 716 O O . GLN A 1 92 ? -5.113 24.969 5.957 1 95.62 92 GLN A O 1
ATOM 721 N N . PHE A 1 93 ? -3.227 24.312 6.965 1 97.38 93 PHE A N 1
ATOM 722 C CA . PHE A 1 93 ? -3.525 22.922 6.68 1 97.38 93 PHE A CA 1
ATOM 723 C C . PHE A 1 93 ? -4.102 22.219 7.91 1 97.38 93 PHE A C 1
ATOM 725 O O . PHE A 1 93 ? -3.736 22.547 9.039 1 97.38 93 PHE A O 1
ATOM 732 N N . GLN A 1 94 ? -4.938 21.266 7.652 1 96.38 94 GLN A N 1
ATOM 733 C CA . GLN A 1 94 ? -5.504 20.469 8.734 1 96.38 94 GLN A CA 1
ATOM 734 C C . GLN A 1 94 ? -4.629 19.25 9.031 1 96.38 94 GLN A C 1
ATOM 736 O O . GLN A 1 94 ? -4.676 18.703 10.133 1 96.38 94 GLN A O 1
ATOM 741 N N . PHE A 1 95 ? -3.902 18.766 7.973 1 97.69 95 PHE A N 1
ATOM 742 C CA . PHE A 1 95 ? -2.957 17.656 8.125 1 97.69 95 PHE A CA 1
ATOM 743 C C . PHE A 1 95 ? -1.665 17.953 7.367 1 97.69 95 PHE A C 1
ATOM 745 O O . PHE A 1 95 ? -1.688 18.562 6.301 1 97.69 95 PHE A O 1
ATOM 752 N N . VAL A 1 96 ? -0.581 17.469 7.98 1 98.81 96 VAL A N 1
ATOM 753 C CA . VAL A 1 96 ? 0.707 17.438 7.293 1 98.81 96 VAL A CA 1
ATOM 754 C C . VAL A 1 96 ? 1.214 15.992 7.238 1 98.81 96 VAL A C 1
ATOM 756 O O . VAL A 1 96 ? 1.272 15.305 8.266 1 98.81 96 VAL A O 1
ATOM 759 N N . ILE A 1 97 ? 1.491 15.508 6.043 1 98.69 97 ILE A N 1
ATOM 760 C CA . ILE A 1 97 ? 2.008 14.156 5.848 1 98.69 97 ILE A CA 1
ATOM 761 C C . ILE A 1 97 ? 3.371 14.227 5.16 1 98.69 97 ILE A C 1
ATOM 763 O O . ILE A 1 97 ? 3.541 14.938 4.172 1 98.69 97 ILE A O 1
ATOM 767 N N . SER A 1 98 ? 4.285 13.477 5.723 1 98.12 98 SER A N 1
ATOM 768 C CA . SER A 1 98 ? 5.66 13.57 5.246 1 98.12 98 SER A CA 1
ATOM 769 C C . SER A 1 98 ? 6.102 12.273 4.582 1 98.12 98 SER A C 1
ATOM 771 O O . SER A 1 98 ? 5.895 11.188 5.129 1 98.12 98 SER A O 1
ATOM 773 N N . GLY A 1 99 ? 6.641 12.375 3.43 1 96.38 99 GLY A N 1
ATOM 774 C CA . GLY A 1 99 ? 7.383 11.32 2.754 1 96.38 99 GLY A CA 1
ATOM 775 C C . GLY A 1 99 ? 8.82 11.695 2.465 1 96.38 99 GLY A C 1
ATOM 776 O O . GLY A 1 99 ? 9.336 11.414 1.38 1 96.38 99 GLY A O 1
ATOM 777 N N . LEU A 1 100 ? 9.438 12.383 3.365 1 92.56 100 LEU A N 1
ATOM 778 C CA . LEU A 1 100 ? 10.789 12.898 3.215 1 92.56 100 LEU A CA 1
ATOM 779 C C . LEU A 1 100 ? 11.82 11.82 3.535 1 92.56 100 LEU A C 1
ATOM 781 O O . LEU A 1 100 ? 11.555 10.914 4.332 1 92.56 100 LEU A O 1
ATOM 785 N N . ASP A 1 101 ? 12.992 11.961 2.924 1 84.25 101 ASP A N 1
ATOM 786 C CA . ASP A 1 101 ? 14 10.93 3.141 1 84.25 101 ASP A CA 1
ATOM 787 C C . ASP A 1 101 ? 15.141 11.453 4.012 1 84.25 101 ASP A C 1
ATOM 789 O O . ASP A 1 101 ? 16 10.688 4.449 1 84.25 101 ASP A O 1
ATOM 793 N N . ALA A 1 102 ? 15.109 12.773 4.266 1 82.81 102 ALA A N 1
ATOM 794 C CA . ALA A 1 102 ? 16.172 13.336 5.086 1 82.81 102 ALA A CA 1
ATOM 795 C C . ALA A 1 102 ? 15.664 13.719 6.469 1 82.81 102 ALA A C 1
ATOM 797 O O . ALA A 1 102 ? 14.508 14.125 6.621 1 82.81 102 ALA A O 1
ATOM 798 N N . ILE A 1 103 ? 16.516 13.648 7.41 1 86.5 103 ILE A N 1
ATOM 799 C CA . ILE A 1 103 ? 16.156 13.836 8.812 1 86.5 103 ILE A CA 1
ATOM 800 C C . ILE A 1 103 ? 15.898 15.32 9.086 1 86.5 103 ILE A C 1
ATOM 802 O O . ILE A 1 103 ? 14.883 15.68 9.688 1 86.5 103 ILE A O 1
ATOM 806 N N . ALA A 1 104 ? 16.75 16.188 8.578 1 89.81 104 ALA A N 1
ATOM 807 C CA . ALA A 1 104 ? 16.75 17.594 8.953 1 89.81 104 ALA A CA 1
ATOM 808 C C . ALA A 1 104 ? 15.43 18.266 8.594 1 89.81 104 ALA A C 1
ATOM 810 O O . ALA A 1 104 ? 14.836 18.953 9.422 1 89.81 104 ALA A O 1
ATOM 811 N N . PRO A 1 105 ? 14.922 18.078 7.406 1 94.75 105 PRO A N 1
ATOM 812 C CA . PRO A 1 105 ? 13.641 18.703 7.078 1 94.75 105 PRO A CA 1
ATOM 813 C C . PRO A 1 105 ? 12.492 18.172 7.93 1 94.75 105 PRO A C 1
ATOM 815 O O . PRO A 1 105 ? 11.547 18.906 8.234 1 94.75 105 PRO A O 1
ATOM 818 N N . ARG A 1 106 ? 12.508 16.922 8.289 1 95.19 106 ARG A N 1
ATOM 819 C CA . ARG A 1 106 ? 11.5 16.344 9.164 1 95.19 106 ARG A CA 1
ATOM 820 C C . ARG A 1 106 ? 11.508 17 10.539 1 95.19 106 ARG A C 1
ATOM 822 O O . ARG A 1 106 ? 10.461 17.328 11.086 1 95.19 106 ARG A O 1
ATOM 829 N N . ARG A 1 107 ? 12.703 17.203 11.008 1 93.81 107 ARG A N 1
ATOM 830 C CA . ARG A 1 107 ? 12.875 17.891 12.289 1 93.81 107 ARG A CA 1
ATOM 831 C C . ARG A 1 107 ? 12.336 19.312 12.234 1 93.81 107 ARG A C 1
ATOM 833 O O . ARG A 1 107 ? 11.703 19.781 13.18 1 93.81 107 ARG A O 1
ATOM 840 N N . TYR A 1 108 ? 12.664 19.969 11.18 1 97.31 108 TYR A N 1
ATOM 841 C CA . TYR A 1 108 ? 12.219 21.344 11 1 97.31 108 TYR A CA 1
ATOM 842 C C . TYR A 1 108 ? 10.695 21.438 11.062 1 97.31 108 TYR A C 1
ATOM 844 O O . TYR A 1 108 ? 10.148 22.266 11.797 1 97.31 108 TYR A O 1
ATOM 852 N N . VAL A 1 109 ? 10.008 20.578 10.328 1 98.31 109 VAL A N 1
ATOM 853 C CA . VAL A 1 109 ? 8.547 20.594 10.266 1 98.31 109 VAL A CA 1
ATOM 854 C C . VAL A 1 109 ? 7.973 20.297 11.648 1 98.31 109 VAL A C 1
ATOM 856 O O . VAL A 1 109 ? 7.02 20.938 12.086 1 98.31 109 VAL A O 1
ATOM 859 N N . ASN A 1 110 ? 8.562 19.312 12.289 1 97.81 110 ASN A N 1
ATOM 860 C CA . ASN A 1 110 ? 8.148 18.984 13.648 1 97.81 110 ASN A CA 1
ATOM 861 C C . ASN A 1 110 ? 8.203 20.203 14.555 1 97.81 110 ASN A C 1
ATOM 863 O O . ASN A 1 110 ? 7.25 20.5 15.281 1 97.81 110 ASN A O 1
ATOM 867 N N . GLN A 1 111 ? 9.305 20.891 14.5 1 97.38 111 GLN A N 1
ATOM 868 C CA . GLN A 1 111 ? 9.492 22.078 15.32 1 97.38 111 GLN A CA 1
ATOM 869 C C . GLN A 1 111 ? 8.445 23.141 15.008 1 97.38 111 GLN A C 1
ATOM 871 O O . GLN A 1 111 ? 7.852 23.719 15.914 1 97.38 111 GLN A O 1
ATOM 876 N N . VAL A 1 112 ? 8.219 23.375 13.773 1 98.38 112 VAL A N 1
ATOM 877 C CA . VAL A 1 112 ? 7.273 24.406 13.344 1 98.38 112 VAL A CA 1
ATOM 878 C C . VAL A 1 112 ? 5.875 24.062 13.844 1 98.38 112 VAL A C 1
ATOM 880 O O . VAL A 1 112 ? 5.16 24.938 14.352 1 98.38 112 VAL A O 1
ATOM 883 N N . LEU A 1 113 ? 5.461 22.812 13.727 1 98.31 113 LEU A N 1
ATOM 884 C CA . LEU A 1 113 ? 4.117 22.391 14.109 1 98.31 113 LEU A CA 1
ATOM 885 C C . LEU A 1 113 ? 3.938 22.469 15.625 1 98.31 113 LEU A C 1
ATOM 887 O O . LEU A 1 113 ? 2.875 22.875 16.109 1 98.31 113 LEU A O 1
ATOM 891 N N . VAL A 1 114 ? 4.965 22.062 16.359 1 97.75 114 VAL A N 1
ATOM 892 C CA . VAL A 1 114 ? 4.922 22.172 17.812 1 97.75 114 VAL A CA 1
ATOM 893 C C . VAL A 1 114 ? 4.824 23.641 18.203 1 97.75 114 VAL A C 1
ATOM 895 O O . VAL A 1 114 ? 4.051 24 19.094 1 97.75 114 VAL A O 1
ATOM 898 N N . ASP A 1 115 ? 5.57 24.484 17.562 1 97.5 115 ASP A N 1
ATOM 899 C CA . ASP A 1 115 ? 5.566 25.922 17.844 1 97.5 115 ASP A CA 1
ATOM 900 C C . ASP A 1 115 ? 4.191 26.531 17.578 1 97.5 115 ASP A C 1
ATOM 902 O O . ASP A 1 115 ? 3.738 27.406 18.312 1 97.5 115 ASP A O 1
ATOM 906 N N . ILE A 1 116 ? 3.562 26.141 16.516 1 97.75 116 ILE A N 1
ATOM 907 C CA . ILE A 1 116 ? 2.219 26.609 16.188 1 97.75 116 ILE A CA 1
ATOM 908 C C . ILE A 1 116 ? 1.261 26.25 17.328 1 97.75 116 ILE A C 1
ATOM 910 O O . ILE A 1 116 ? 0.469 27.078 17.766 1 97.75 116 ILE A O 1
ATOM 914 N N . THR A 1 117 ? 1.38 24.984 17.75 1 97.06 117 THR A N 1
ATOM 915 C CA . THR A 1 117 ? 0.52 24.531 18.828 1 97.06 117 THR A CA 1
ATOM 916 C C . THR A 1 117 ? 0.77 25.328 20.109 1 97.06 117 THR A C 1
ATOM 918 O O . THR A 1 117 ? -0.174 25.766 20.766 1 97.06 117 THR A O 1
ATOM 921 N N . ARG A 1 118 ? 1.98 25.578 20.391 1 96 118 ARG A N 1
ATOM 922 C CA . ARG A 1 118 ? 2.371 26.344 21.562 1 96 118 ARG A CA 1
ATOM 923 C C . ARG A 1 118 ? 1.867 27.781 21.469 1 96 118 ARG A C 1
ATOM 925 O O . ARG A 1 118 ? 1.23 28.281 22.406 1 96 118 ARG A O 1
ATOM 932 N N . ALA A 1 119 ? 2.119 28.375 20.391 1 95.88 119 ALA A N 1
ATOM 933 C CA . ALA A 1 119 ? 1.779 29.781 20.203 1 95.88 119 ALA A CA 1
ATOM 934 C C . ALA A 1 119 ? 0.268 29.984 20.219 1 95.88 119 ALA A C 1
ATOM 936 O O . ALA A 1 119 ? -0.215 31.047 20.625 1 95.88 119 ALA A O 1
ATOM 937 N N . SER A 1 120 ? -0.482 28.984 19.875 1 95.44 120 SER A N 1
ATOM 938 C CA . SER A 1 120 ? -1.937 29.094 19.812 1 95.44 120 SER A CA 1
ATOM 939 C C . SER A 1 120 ? -2.582 28.562 21.078 1 95.44 120 SER A C 1
ATOM 941 O O . SER A 1 120 ? -3.809 28.469 21.172 1 95.44 120 SER A O 1
ATOM 943 N N . ALA A 1 121 ? -1.803 28.172 22.031 1 94.38 121 ALA A N 1
ATOM 944 C CA . ALA A 1 121 ? -2.301 27.562 23.25 1 94.38 121 ALA A CA 1
ATOM 945 C C . ALA A 1 121 ? -3.27 26.422 22.953 1 94.38 121 ALA A C 1
ATOM 947 O O . ALA A 1 121 ? -4.383 26.391 23.484 1 94.38 121 ALA A O 1
ATOM 948 N N . PHE A 1 122 ? -2.947 25.594 21.953 1 92.19 122 PHE A N 1
ATOM 949 C CA . PHE A 1 122 ? -3.607 24.328 21.609 1 92.19 122 PHE A CA 1
ATOM 950 C C . PHE A 1 122 ? -4.871 24.594 20.797 1 92.19 122 PHE A C 1
ATOM 952 O O . PHE A 1 122 ? -5.629 23.656 20.516 1 92.19 122 PHE A O 1
ATOM 959 N N . GLU A 1 123 ? -5.062 25.828 20.359 1 92.69 123 GLU A N 1
ATOM 960 C CA . GLU A 1 123 ? -6.191 26.094 19.469 1 92.69 123 GLU A CA 1
ATOM 961 C C . GLU A 1 123 ? -5.969 25.5 18.094 1 92.69 123 GLU A C 1
ATOM 963 O O . GLU A 1 123 ? -6.926 25.125 17.406 1 92.69 123 GLU A O 1
ATOM 968 N N . ILE A 1 124 ? -4.699 25.562 17.734 1 93.75 124 ILE A N 1
ATOM 969 C CA . ILE A 1 124 ? -4.312 24.969 16.453 1 93.75 124 ILE A CA 1
ATOM 970 C C . ILE A 1 124 ? -3.334 23.812 16.688 1 93.75 124 ILE A C 1
ATOM 972 O O . ILE A 1 124 ? -2.207 24.031 17.141 1 93.75 124 ILE A O 1
ATOM 976 N N . CYS A 1 125 ? -3.764 22.625 16.5 1 94.94 125 CYS A N 1
ATOM 977 C CA . CYS A 1 125 ? -2.961 21.422 16.594 1 94.94 125 CYS A CA 1
ATOM 978 C C . CYS A 1 125 ? -3.025 20.625 15.297 1 94.94 125 CYS A C 1
ATOM 980 O O . CYS A 1 125 ? -4.012 19.922 15.039 1 94.94 125 CYS A O 1
ATOM 982 N N . ILE A 1 126 ? -2.014 20.766 14.516 1 97.31 126 ILE A N 1
ATOM 983 C CA . ILE A 1 126 ? -2.016 20.125 13.203 1 97.31 126 ILE A CA 1
ATOM 984 C C . ILE A 1 126 ? -1.344 18.766 13.289 1 97.31 126 ILE A C 1
ATOM 986 O O . ILE A 1 126 ? -0.142 18.672 13.547 1 97.31 126 ILE A O 1
ATOM 990 N N . PRO A 1 127 ? -2.086 17.656 13.039 1 97.94 127 PRO A N 1
ATOM 991 C CA . PRO A 1 127 ? -1.477 16.328 13.031 1 97.94 127 PRO A CA 1
ATOM 992 C C . PRO A 1 127 ? -0.366 16.188 11.992 1 97.94 127 PRO A C 1
ATOM 994 O O . PRO A 1 127 ? -0.522 16.641 10.859 1 97.94 127 PRO A O 1
ATOM 997 N N . PHE A 1 128 ? 0.729 15.609 12.461 1 98.56 128 PHE A N 1
ATOM 998 C CA . PHE A 1 128 ? 1.885 15.328 11.609 1 98.56 128 PHE A CA 1
ATOM 999 C C . PHE A 1 128 ? 2.092 13.828 11.461 1 98.56 128 PHE A C 1
ATOM 1001 O O . PHE A 1 128 ? 2.432 13.141 12.422 1 98.56 128 PHE A O 1
ATOM 1008 N N . ILE A 1 129 ? 1.81 13.297 10.25 1 98.19 129 ILE A N 1
ATOM 1009 C CA . ILE A 1 129 ? 2.029 11.883 9.953 1 98.19 129 ILE A CA 1
ATOM 1010 C C . ILE A 1 129 ? 3.295 11.727 9.117 1 98.19 129 ILE A C 1
ATOM 1012 O O . ILE A 1 129 ? 3.357 12.195 7.977 1 98.19 129 ILE A O 1
ATOM 1016 N N . ASP A 1 130 ? 4.246 11.039 9.695 1 97.88 130 ASP A N 1
ATOM 1017 C CA . ASP A 1 130 ? 5.559 10.922 9.07 1 97.88 130 ASP A CA 1
ATOM 1018 C C . ASP A 1 130 ? 5.836 9.484 8.641 1 97.88 130 ASP A C 1
ATOM 1020 O O . ASP A 1 130 ? 5.871 8.578 9.477 1 97.88 130 ASP A O 1
ATOM 1024 N N . GLY A 1 131 ? 5.996 9.305 7.332 1 96.12 131 GLY A N 1
ATOM 1025 C CA . GLY A 1 131 ? 6.395 8.016 6.801 1 96.12 131 GLY A CA 1
ATOM 1026 C C . GLY A 1 131 ? 7.855 7.961 6.391 1 96.12 131 GLY A C 1
ATOM 1027 O O . GLY A 1 131 ? 8.391 8.938 5.867 1 96.12 131 GLY A O 1
ATOM 1028 N N . GLY A 1 132 ? 8.477 6.848 6.641 1 91.69 132 GLY A N 1
ATOM 1029 C CA . GLY A 1 132 ? 9.852 6.598 6.219 1 91.69 132 GLY A CA 1
ATOM 1030 C C . GLY A 1 132 ? 10.062 5.199 5.672 1 91.69 132 GLY A C 1
ATOM 1031 O O . GLY A 1 132 ? 9.422 4.246 6.125 1 91.69 132 GLY A O 1
ATOM 1032 N N . VAL A 1 133 ? 10.945 5.141 4.621 1 87.75 133 VAL A N 1
ATOM 1033 C CA . VAL A 1 133 ? 11.234 3.854 4.004 1 87.75 133 VAL A CA 1
ATOM 1034 C C . VAL A 1 133 ? 12.742 3.66 3.898 1 87.75 133 VAL A C 1
ATOM 1036 O O . VAL A 1 133 ? 13.477 4.594 3.561 1 87.75 133 VAL A O 1
ATOM 1039 N N . GLU A 1 134 ? 13.164 2.604 4.309 1 78.69 134 GLU A N 1
ATOM 1040 C CA . GLU A 1 134 ? 14.531 2.137 4.117 1 78.69 134 GLU A CA 1
ATOM 1041 C C . GLU A 1 134 ? 14.562 0.698 3.611 1 78.69 134 GLU A C 1
ATOM 1043 O O . GLU A 1 134 ? 14.547 -0.246 4.402 1 78.69 134 GLU A O 1
ATOM 1048 N N . GLY A 1 135 ? 14.727 0.607 2.258 1 75.94 135 GLY A N 1
ATOM 1049 C CA . GLY A 1 135 ? 14.656 -0.726 1.679 1 75.94 135 GLY A CA 1
ATOM 1050 C C . GLY A 1 135 ? 13.312 -1.395 1.885 1 75.94 135 GLY A C 1
ATOM 1051 O O . GLY A 1 135 ? 12.273 -0.836 1.522 1 75.94 135 GLY A O 1
ATOM 1052 N N . LEU A 1 136 ? 13.367 -2.533 2.59 1 77.5 136 LEU A N 1
ATOM 1053 C CA . LEU A 1 136 ? 12.156 -3.307 2.826 1 77.5 136 LEU A CA 1
ATOM 1054 C C . LEU A 1 136 ? 11.57 -2.99 4.195 1 77.5 136 LEU A C 1
ATOM 1056 O O . LEU A 1 136 ? 10.648 -3.676 4.656 1 77.5 136 LEU A O 1
ATOM 1060 N N . LYS A 1 137 ? 12.102 -1.975 4.766 1 82.19 137 LYS A N 1
ATOM 1061 C CA . LYS A 1 137 ? 11.609 -1.537 6.07 1 82.19 137 LYS A CA 1
ATOM 1062 C C . LYS A 1 137 ? 10.984 -0.15 5.98 1 82.19 137 LYS A C 1
ATOM 1064 O O . LYS A 1 137 ? 11.266 0.608 5.051 1 82.19 137 LYS A O 1
ATOM 1069 N N . GLY A 1 138 ? 10.109 0.089 6.859 1 87.81 138 GLY A N 1
ATOM 1070 C CA . GLY A 1 138 ? 9.469 1.392 6.91 1 87.81 138 GLY A CA 1
ATOM 1071 C C . GLY A 1 138 ? 8.883 1.714 8.273 1 87.81 138 GLY A C 1
ATOM 1072 O O . GLY A 1 138 ? 8.977 0.908 9.203 1 87.81 138 GLY A O 1
ATOM 1073 N N . HIS A 1 139 ? 8.445 2.895 8.391 1 89.25 139 HIS A N 1
ATOM 1074 C CA . HIS A 1 139 ? 7.766 3.299 9.617 1 89.25 139 HIS A CA 1
ATOM 1075 C C . HIS A 1 139 ? 6.715 4.367 9.344 1 89.25 139 HIS A C 1
ATOM 1077 O O . HIS A 1 139 ? 6.727 4.996 8.281 1 89.25 139 HIS A O 1
ATOM 1083 N N . ILE A 1 140 ? 5.816 4.48 10.25 1 94.56 140 ILE A N 1
ATOM 1084 C CA . ILE A 1 140 ? 4.816 5.539 10.297 1 94.56 140 ILE A CA 1
ATOM 1085 C C . ILE A 1 140 ? 4.762 6.137 11.703 1 94.56 140 ILE A C 1
ATOM 1087 O O . ILE A 1 140 ? 4.574 5.414 12.688 1 94.56 140 ILE A O 1
ATOM 1091 N N . LYS A 1 141 ? 5 7.371 11.82 1 95.31 141 LYS A N 1
ATOM 1092 C CA . LYS A 1 141 ? 4.824 8.109 13.062 1 95.31 141 LYS A CA 1
ATOM 1093 C C . LYS A 1 141 ? 3.617 9.039 12.984 1 95.31 141 LYS A C 1
ATOM 1095 O O . LYS A 1 141 ? 3.477 9.797 12.023 1 95.31 141 LYS A O 1
ATOM 1100 N N . THR A 1 142 ? 2.811 8.891 13.953 1 96.25 142 THR A N 1
ATOM 1101 C CA . THR A 1 142 ? 1.65 9.773 14.055 1 96.25 142 THR A CA 1
ATOM 1102 C C . THR A 1 142 ? 1.792 10.719 15.242 1 96.25 142 THR A C 1
ATOM 1104 O O . THR A 1 142 ? 1.779 10.289 16.391 1 96.25 142 THR A O 1
ATOM 1107 N N . ILE A 1 143 ? 1.832 11.969 14.93 1 97.12 143 ILE A N 1
ATOM 1108 C CA . ILE A 1 143 ? 2.16 12.969 15.938 1 97.12 143 ILE A CA 1
ATOM 1109 C C . ILE A 1 143 ? 1.031 13.992 16.031 1 97.12 143 ILE A C 1
ATOM 1111 O O . ILE A 1 143 ? 0.662 14.617 15.039 1 97.12 143 ILE A O 1
ATOM 1115 N N . ILE A 1 144 ? 0.482 14.109 17.188 1 96.69 144 ILE A N 1
ATOM 1116 C CA . ILE A 1 144 ? -0.354 15.25 17.547 1 96.69 144 ILE A CA 1
ATOM 1117 C C . ILE A 1 144 ? 0.409 16.172 18.5 1 96.69 144 ILE A C 1
ATOM 1119 O O . ILE A 1 144 ? 0.507 15.891 19.688 1 96.69 144 ILE A O 1
ATOM 1123 N N . PRO A 1 145 ? 0.893 17.281 17.938 1 95.5 145 PRO A N 1
ATOM 1124 C CA . PRO A 1 145 ? 1.741 18.156 18.766 1 95.5 145 PRO A CA 1
ATOM 1125 C C . PRO A 1 145 ? 1.097 18.5 20.094 1 95.5 145 PRO A C 1
ATOM 1127 O O . PRO A 1 145 ? -0.041 18.984 20.125 1 95.5 145 PRO A O 1
ATOM 1130 N N . GLY A 1 146 ? 1.891 18.203 21.156 1 90.12 146 GLY A N 1
ATOM 1131 C CA . GLY A 1 146 ? 1.43 18.562 22.484 1 90.12 146 GLY A CA 1
ATOM 1132 C C . GLY A 1 146 ? 0.68 17.438 23.172 1 90.12 146 GLY A C 1
ATOM 1133 O O . GLY A 1 146 ? 0.464 17.5 24.391 1 90.12 146 GLY A O 1
ATOM 1134 N N . ILE A 1 147 ? 0.303 16.438 22.516 1 92.94 147 ILE A N 1
ATOM 1135 C CA . ILE A 1 147 ? -0.501 15.375 23.094 1 92.94 147 ILE A CA 1
ATOM 1136 C C . ILE A 1 147 ? 0.342 14.109 23.219 1 92.94 147 ILE A C 1
ATOM 1138 O O . ILE A 1 147 ? 0.498 13.562 24.312 1 92.94 147 ILE A O 1
ATOM 1142 N N . ASN A 1 148 ? 0.935 13.633 22.141 1 94.06 148 ASN A N 1
ATOM 1143 C CA . ASN A 1 148 ? 1.802 12.461 22.203 1 94.06 148 ASN A CA 1
ATOM 1144 C C . ASN A 1 148 ? 3.227 12.797 21.766 1 94.06 148 ASN A C 1
ATOM 1146 O O . ASN A 1 148 ? 3.568 13.969 21.609 1 94.06 148 ASN A O 1
ATOM 1150 N N . ALA A 1 149 ? 4.121 11.805 21.641 1 95.12 149 ALA A N 1
ATOM 1151 C CA . ALA A 1 149 ? 5.531 12.031 21.344 1 95.12 149 ALA A CA 1
ATOM 1152 C C . ALA A 1 149 ? 5.707 12.742 20.016 1 95.12 149 ALA A C 1
ATOM 1154 O O . ALA A 1 149 ? 5.102 12.359 19 1 95.12 149 ALA A O 1
ATOM 1155 N N . CYS A 1 150 ? 6.461 13.836 20.109 1 96.56 150 CYS A N 1
ATOM 1156 C CA . CYS A 1 150 ? 6.758 14.5 18.844 1 96.56 150 CYS A CA 1
ATOM 1157 C C . CYS A 1 150 ? 7.887 13.781 18.109 1 96.56 150 CYS A C 1
ATOM 1159 O O . CYS A 1 150 ? 8.352 12.734 18.547 1 96.56 150 CYS A O 1
ATOM 1161 N N . TRP A 1 151 ? 8.219 14.25 16.969 1 95.94 151 TRP A N 1
ATOM 1162 C CA . TRP A 1 151 ? 9.242 13.602 16.156 1 95.94 151 TRP A CA 1
ATOM 1163 C C . TRP A 1 151 ? 10.578 13.547 16.891 1 95.94 151 TRP A C 1
ATOM 1165 O O . TRP A 1 151 ? 11.273 12.531 16.844 1 95.94 151 TRP A O 1
ATOM 1175 N N . GLU A 1 152 ? 10.977 14.617 17.578 1 94.44 152 GLU A N 1
ATOM 1176 C CA . GLU A 1 152 ? 12.242 14.734 18.297 1 94.44 152 GLU A CA 1
ATOM 1177 C C . GLU A 1 152 ? 12.312 13.727 19.453 1 94.44 152 GLU A C 1
ATOM 1179 O O . GLU A 1 152 ? 13.398 13.242 19.781 1 94.44 152 GLU A O 1
ATOM 1184 N N . CYS A 1 153 ? 11.211 13.43 20.031 1 94.31 153 CYS A N 1
ATOM 1185 C CA . CYS A 1 153 ? 11.156 12.484 21.125 1 94.31 153 CYS A CA 1
ATOM 1186 C C . CYS A 1 153 ? 11.711 11.125 20.719 1 94.31 153 CYS A C 1
ATOM 1188 O O . CYS A 1 153 ? 12.258 10.391 21.547 1 94.31 153 CYS A O 1
ATOM 1190 N N . SER A 1 154 ? 11.508 10.773 19.406 1 87.44 154 SER A N 1
ATOM 1191 C CA . SER A 1 154 ? 11.859 9.43 18.938 1 87.44 154 SER A CA 1
ATOM 1192 C C . SER A 1 154 ? 13.125 9.453 18.094 1 87.44 154 SER A C 1
ATOM 1194 O O . SER A 1 154 ? 13.414 8.5 17.375 1 87.44 154 SER A O 1
ATOM 1196 N N . ILE A 1 155 ? 13.852 10.438 18.125 1 83 155 ILE A N 1
ATOM 1197 C CA . ILE A 1 155 ? 15.008 10.602 17.266 1 83 155 ILE A CA 1
ATOM 1198 C C . ILE A 1 155 ? 16 9.477 17.516 1 83 155 ILE A C 1
ATOM 1200 O O . ILE A 1 155 ? 16.703 9.031 16.594 1 83 155 ILE A O 1
ATOM 1204 N N . ASP A 1 156 ? 16.016 9 18.703 1 70.56 156 ASP A N 1
ATOM 1205 C CA . ASP A 1 156 ? 16.984 7.992 19.094 1 70.56 156 ASP A CA 1
ATOM 1206 C C . ASP A 1 156 ? 16.609 6.617 18.547 1 70.56 156 ASP A C 1
ATOM 1208 O O . ASP A 1 156 ? 17.406 5.684 18.578 1 70.56 156 ASP A O 1
ATOM 1212 N N . THR A 1 157 ? 15.32 6.402 18.156 1 63.81 157 THR A N 1
ATOM 1213 C CA . THR A 1 157 ? 14.875 5.125 17.609 1 63.81 157 THR A CA 1
ATOM 1214 C C . THR A 1 157 ? 15.383 4.945 16.188 1 63.81 157 THR A C 1
ATOM 1216 O O . THR A 1 157 ? 15.328 3.844 15.633 1 63.81 157 THR A O 1
ATOM 1219 N N . LEU A 1 158 ? 15.688 5.957 15.586 1 60.12 158 LEU A N 1
ATOM 1220 C CA . LEU A 1 158 ? 16.188 5.844 14.219 1 60.12 158 LEU A CA 1
ATOM 1221 C C . LEU A 1 158 ? 17.438 4.969 14.164 1 60.12 158 LEU A C 1
ATOM 1223 O O . LEU A 1 158 ? 18.234 4.977 15.094 1 60.12 158 LEU A O 1
ATOM 1227 N N . PRO A 1 159 ? 17.203 3.695 13.422 1 46.09 159 PRO A N 1
ATOM 1228 C CA . PRO A 1 159 ? 18.359 2.797 13.391 1 46.09 159 PRO A CA 1
ATOM 1229 C C . PRO A 1 159 ? 19.703 3.545 13.414 1 46.09 159 PRO A C 1
ATOM 1231 O O . PRO A 1 159 ? 19.859 4.551 12.719 1 46.09 159 PRO A O 1
ATOM 1234 N N . HIS A 1 160 ? 20.172 3.631 14.586 1 39 160 HIS A N 1
ATOM 1235 C CA . HIS A 1 160 ? 21.594 3.92 14.445 1 39 160 HIS A CA 1
ATOM 1236 C C . HIS A 1 160 ? 22.25 3.008 13.406 1 39 160 HIS A C 1
ATOM 1238 O O . HIS A 1 160 ? 21.75 1.908 13.148 1 39 160 HIS A O 1
ATOM 1244 N N . GLU A 1 161 ? 23.156 3.338 12.516 1 34.81 161 GLU A N 1
ATOM 1245 C CA . GLU A 1 161 ? 23.875 2.498 11.562 1 34.81 161 GLU A CA 1
ATOM 1246 C C . GLU A 1 161 ? 24 1.063 12.062 1 34.81 161 GLU A C 1
ATOM 1248 O O . GLU A 1 161 ? 23.953 0.117 11.273 1 34.81 161 GLU A O 1
ATOM 1253 N N . SER A 1 162 ? 24.172 0.742 13.25 1 29.97 162 SER A N 1
ATOM 1254 C CA . SER A 1 162 ? 24.625 -0.561 13.727 1 29.97 162 SER A CA 1
ATOM 1255 C C . SER A 1 162 ? 23.438 -1.515 13.914 1 29.97 162 SER A C 1
ATOM 1257 O O . SER A 1 162 ? 23.641 -2.701 14.195 1 29.97 162 SER A O 1
ATOM 1259 N N . ALA A 1 163 ? 22.359 -1.209 14.117 1 31.77 163 ALA A N 1
ATOM 1260 C CA . ALA A 1 163 ? 21.344 -2.1 14.672 1 31.77 163 ALA A CA 1
ATOM 1261 C C . ALA A 1 163 ? 20.859 -3.096 13.617 1 31.77 163 ALA A C 1
ATOM 1263 O O . ALA A 1 163 ? 19.75 -3.629 13.727 1 31.77 163 ALA A O 1
ATOM 1264 N N . MET A 1 164 ? 21.422 -3.512 12.617 1 32.5 164 MET A N 1
ATOM 1265 C CA . MET A 1 164 ? 21.141 -4.598 11.68 1 32.5 164 MET A CA 1
ATOM 1266 C C . MET A 1 164 ? 20.781 -5.879 12.43 1 32.5 164 MET A C 1
ATOM 1268 O O . MET A 1 164 ? 20.594 -6.93 11.812 1 32.5 164 MET A O 1
ATOM 1272 N N . ASN A 1 165 ? 20.891 -5.988 13.641 1 29.97 165 ASN A N 1
ATOM 1273 C CA . ASN A 1 165 ? 20.953 -7.324 14.234 1 29.97 165 ASN A CA 1
ATOM 1274 C C . ASN A 1 165 ? 19.547 -7.906 14.422 1 29.97 165 ASN A C 1
ATOM 1276 O O . ASN A 1 165 ? 19.141 -8.211 15.539 1 29.97 165 ASN A O 1
ATOM 1280 N N . ASN A 1 166 ? 18.688 -7.523 13.648 1 31.64 166 ASN A N 1
ATOM 1281 C CA . ASN A 1 166 ? 17.469 -8.258 13.977 1 31.64 166 ASN A CA 1
ATOM 1282 C C . ASN A 1 166 ? 17.578 -9.734 13.602 1 31.64 166 ASN A C 1
ATOM 1284 O O . ASN A 1 166 ? 17.875 -10.062 12.445 1 31.64 166 ASN A O 1
ATOM 1288 N N . PRO A 1 167 ? 17.609 -10.688 14.414 1 31.27 167 PRO A N 1
ATOM 1289 C CA . PRO A 1 167 ? 17.906 -12.117 14.328 1 31.27 167 PRO A CA 1
ATOM 1290 C C . PRO A 1 167 ? 17.094 -12.828 13.242 1 31.27 167 PRO A C 1
ATOM 1292 O O . PRO A 1 167 ? 17.5 -13.875 12.75 1 31.27 167 PRO A O 1
ATOM 1295 N N . MET A 1 168 ? 15.922 -12.555 13.023 1 31 168 MET A N 1
ATOM 1296 C CA . MET A 1 168 ? 15.055 -13.508 12.336 1 31 168 MET A CA 1
ATOM 1297 C C . MET A 1 168 ? 15.273 -13.438 10.828 1 31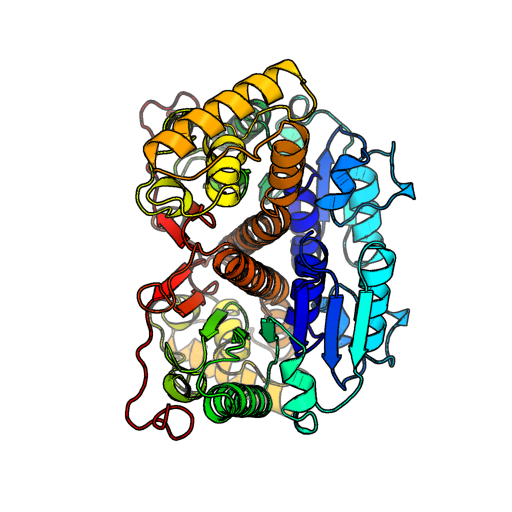 168 MET A C 1
ATOM 1299 O O . MET A 1 168 ? 14.57 -14.102 10.062 1 31 168 MET A O 1
ATOM 1303 N N . CYS A 1 169 ? 16.078 -12.641 10.367 1 36.97 169 CYS A N 1
ATOM 1304 C CA . CYS A 1 169 ? 16.297 -12.5 8.938 1 36.97 169 CYS A CA 1
ATOM 1305 C C . CYS A 1 169 ? 17.219 -13.602 8.406 1 36.97 169 CYS A C 1
ATOM 1307 O O . CYS A 1 169 ? 18.375 -13.695 8.82 1 36.97 169 CYS A O 1
ATOM 1309 N N . THR A 1 170 ? 16.656 -14.641 7.848 1 38.84 170 THR A N 1
ATOM 1310 C CA . THR A 1 170 ? 17.453 -15.734 7.281 1 38.84 170 THR A CA 1
ATOM 1311 C C . THR A 1 170 ? 18.578 -15.188 6.414 1 38.84 170 THR A C 1
ATOM 1313 O O . THR A 1 170 ? 19.703 -15.688 6.465 1 38.84 170 THR A O 1
ATOM 1316 N N . VAL A 1 171 ? 18.328 -14.141 5.699 1 44 171 VAL A N 1
ATOM 1317 C CA . VAL A 1 171 ? 19.391 -13.562 4.895 1 44 171 VAL A CA 1
ATOM 1318 C C . VAL A 1 171 ? 20.531 -13.094 5.801 1 44 171 VAL A C 1
ATOM 1320 O O . VAL A 1 171 ? 21.703 -13.234 5.453 1 44 171 VAL A O 1
ATOM 1323 N N . ALA A 1 172 ? 20.078 -12.68 6.871 1 47 172 ALA A N 1
ATOM 1324 C CA . ALA A 1 172 ? 21.062 -12.172 7.824 1 47 172 ALA A CA 1
ATOM 1325 C C . ALA A 1 172 ? 21.656 -13.312 8.648 1 47 172 ALA A C 1
ATOM 1327 O O . ALA A 1 172 ? 22.859 -13.367 8.867 1 47 172 ALA A O 1
ATOM 1328 N N . ASN A 1 173 ? 20.766 -14.273 9.023 1 51.44 173 ASN A N 1
ATOM 1329 C CA . ASN A 1 173 ? 21.219 -15.188 10.062 1 51.44 173 ASN A CA 1
ATOM 1330 C C . ASN A 1 173 ? 21.656 -16.531 9.469 1 51.44 173 ASN A C 1
ATOM 1332 O O . ASN A 1 173 ? 22.469 -17.234 10.062 1 51.44 173 ASN A O 1
ATOM 1336 N N . ASN A 1 174 ? 21.078 -16.953 8.258 1 54.34 174 ASN A N 1
ATOM 1337 C CA . ASN A 1 174 ? 21.438 -18.219 7.637 1 54.34 174 ASN A CA 1
ATOM 1338 C C . ASN A 1 174 ? 21.422 -18.125 6.113 1 54.34 174 ASN A C 1
ATOM 1340 O O . ASN A 1 174 ? 20.594 -18.766 5.449 1 54.34 174 ASN A O 1
ATOM 1344 N N . PRO A 1 175 ? 22.438 -17.281 5.574 1 63.41 175 PRO A N 1
ATOM 1345 C CA . PRO A 1 175 ? 22.5 -17.156 4.117 1 63.41 175 PRO A CA 1
ATOM 1346 C C . PRO A 1 175 ? 22.812 -18.5 3.434 1 63.41 175 PRO A C 1
ATOM 1348 O O . PRO A 1 175 ? 23.594 -19.297 3.945 1 63.41 175 PRO A O 1
ATOM 1351 N N . ARG A 1 176 ? 22.031 -18.766 2.287 1 60.19 176 ARG A N 1
ATOM 1352 C CA . ARG A 1 176 ? 22.172 -20.047 1.604 1 60.19 176 ARG A CA 1
ATOM 1353 C C . ARG A 1 176 ? 22.75 -19.859 0.2 1 60.19 176 ARG A C 1
ATOM 1355 O O . ARG A 1 176 ? 23 -20.828 -0.511 1 60.19 176 ARG A O 1
ATOM 1362 N N . SER A 1 177 ? 22.859 -18.688 -0.285 1 66.19 177 SER A N 1
ATOM 1363 C CA . SER A 1 177 ? 23.297 -18.406 -1.647 1 66.19 177 SER A CA 1
ATOM 1364 C C . SER A 1 177 ? 24.125 -17.125 -1.712 1 66.19 177 SER A C 1
ATOM 1366 O O . SER A 1 177 ? 24.125 -16.344 -0.761 1 66.19 177 SER A O 1
ATOM 1368 N N . LEU A 1 178 ? 24.844 -17.031 -2.863 1 74.44 178 LEU A N 1
ATOM 1369 C CA . LEU A 1 178 ? 25.609 -15.805 -3.105 1 74.44 178 LEU A CA 1
ATOM 1370 C C . LEU A 1 178 ? 24.688 -14.586 -3.125 1 74.44 178 LEU A C 1
ATOM 1372 O O . LEU A 1 178 ? 25.062 -13.508 -2.66 1 74.44 178 LEU A O 1
ATOM 1376 N N . GLU A 1 179 ? 23.531 -14.82 -3.555 1 69.75 179 GLU A N 1
ATOM 1377 C CA . GLU A 1 179 ? 22.562 -13.734 -3.617 1 69.75 179 GLU A CA 1
ATOM 1378 C C . GLU A 1 179 ? 22.188 -13.25 -2.221 1 69.75 179 GLU A C 1
ATOM 1380 O O . GLU A 1 179 ? 22.109 -12.039 -1.979 1 69.75 179 GLU A O 1
ATOM 1385 N N . HIS A 1 180 ? 22.078 -14.273 -1.354 1 66.81 180 HIS A N 1
ATOM 1386 C CA . HIS A 1 180 ? 21.797 -13.914 0.032 1 66.81 180 HIS A CA 1
ATOM 1387 C C . HIS A 1 180 ? 22.938 -13.102 0.638 1 66.81 180 HIS A C 1
ATOM 1389 O O . HIS A 1 180 ? 22.703 -12.164 1.399 1 66.81 180 HIS A O 1
ATOM 1395 N N . ILE A 1 181 ? 24.156 -13.547 0.282 1 75.81 181 ILE A N 1
ATOM 1396 C CA . ILE A 1 181 ? 25.344 -12.875 0.791 1 75.81 181 ILE A CA 1
ATOM 1397 C C . ILE A 1 181 ? 25.375 -11.43 0.296 1 75.81 181 ILE A C 1
ATOM 1399 O O . ILE A 1 181 ? 25.531 -10.5 1.091 1 75.81 181 ILE A O 1
ATOM 1403 N N . VAL A 1 182 ? 25.172 -11.281 -1.02 1 77.12 182 VAL A N 1
ATOM 1404 C CA . VAL A 1 182 ? 25.25 -9.961 -1.627 1 77.12 182 VAL A CA 1
ATOM 1405 C C . VAL A 1 182 ? 24.109 -9.086 -1.116 1 77.12 182 VAL A C 1
ATOM 1407 O O . VAL A 1 182 ? 24.328 -7.918 -0.776 1 77.12 182 VAL A O 1
ATOM 1410 N N . GLU A 1 183 ? 23.016 -9.68 -1.05 1 68.94 183 GLU A N 1
ATOM 1411 C CA . GLU A 1 183 ? 21.844 -8.953 -0.572 1 68.94 183 GLU A CA 1
ATOM 1412 C C . GLU A 1 183 ? 22.062 -8.414 0.837 1 68.94 183 GLU A C 1
ATOM 1414 O O . GLU A 1 183 ? 21.766 -7.25 1.112 1 68.94 183 GLU A O 1
ATOM 1419 N N . TYR A 1 184 ? 22.516 -9.289 1.636 1 65.75 184 TYR A N 1
ATOM 1420 C CA . TYR A 1 184 ? 22.766 -8.867 3.01 1 65.75 184 TYR A CA 1
ATOM 1421 C C . TYR A 1 184 ? 23.828 -7.773 3.062 1 65.75 184 TYR A C 1
ATOM 1423 O O . TYR A 1 184 ? 23.625 -6.734 3.693 1 65.75 184 TYR A O 1
ATOM 1431 N N . VAL A 1 185 ? 25.031 -8.039 2.41 1 74.88 185 VAL A N 1
ATOM 1432 C CA . VAL A 1 185 ? 26.172 -7.121 2.508 1 74.88 185 VAL A CA 1
ATOM 1433 C C . VAL A 1 185 ? 25.797 -5.773 1.891 1 74.88 185 VAL A C 1
ATOM 1435 O O . VAL A 1 185 ? 26.062 -4.723 2.48 1 74.88 185 VAL A O 1
ATOM 1438 N N . VAL A 1 186 ? 25.078 -5.875 0.736 1 71.44 186 VAL A N 1
ATOM 1439 C CA . VAL A 1 186 ? 24.891 -4.648 -0.024 1 71.44 186 VAL A CA 1
ATOM 1440 C C . VAL A 1 186 ? 23.641 -3.918 0.49 1 71.44 186 VAL A C 1
ATOM 1442 O O . VAL A 1 186 ? 23.672 -2.701 0.685 1 71.44 186 VAL A O 1
ATOM 1445 N N . LEU A 1 187 ? 22.656 -4.703 0.757 1 61.69 187 LEU A N 1
ATOM 1446 C CA . LEU A 1 187 ? 21.359 -4.066 0.993 1 61.69 187 LEU A CA 1
ATOM 1447 C C . LEU A 1 187 ? 21.109 -3.891 2.486 1 61.69 187 LEU A C 1
ATOM 1449 O O . LEU A 1 187 ? 20.438 -2.943 2.898 1 61.69 187 LEU A O 1
ATOM 1453 N N . ILE A 1 188 ? 21.609 -4.828 3.205 1 59.47 188 ILE A N 1
ATOM 1454 C CA . ILE A 1 188 ? 21.312 -4.82 4.633 1 59.47 188 ILE A CA 1
ATOM 1455 C C . ILE A 1 188 ? 22.453 -4.176 5.402 1 59.47 188 ILE A C 1
ATOM 1457 O O . ILE A 1 188 ? 22.234 -3.244 6.184 1 59.47 188 ILE A O 1
ATOM 1461 N N . SER A 1 189 ? 23.656 -4.688 5.191 1 62.94 189 SER A N 1
ATOM 1462 C CA . SER A 1 189 ? 24.812 -4.219 5.941 1 62.94 189 SER A CA 1
ATOM 1463 C C . SER A 1 189 ? 25.297 -2.861 5.438 1 62.94 189 SER A C 1
ATOM 1465 O O . SER A 1 189 ? 25.828 -2.061 6.203 1 62.94 189 SER A O 1
ATOM 1467 N N . ASN A 1 190 ? 25.062 -2.68 4.09 1 67.31 190 ASN A N 1
ATOM 1468 C CA . ASN A 1 190 ? 25.531 -1.435 3.482 1 67.31 190 ASN A CA 1
ATOM 1469 C C . ASN A 1 190 ? 24.438 -0.784 2.641 1 67.31 190 ASN A C 1
ATOM 1471 O O . ASN A 1 190 ? 24.609 -0.583 1.437 1 67.31 190 ASN A O 1
ATOM 1475 N N . PRO A 1 191 ? 23.344 -0.405 3.293 1 56.72 191 PRO A N 1
ATOM 1476 C CA . PRO A 1 191 ? 22.188 0.044 2.533 1 56.72 191 PRO A CA 1
ATOM 1477 C C . PRO A 1 191 ? 22.438 1.34 1.768 1 56.72 191 PRO A C 1
ATOM 1479 O O . PRO A 1 191 ? 21.797 1.598 0.748 1 56.72 191 PRO A O 1
ATOM 1482 N N . ASP A 1 192 ? 23.391 2.041 2.201 1 55.41 192 ASP A N 1
ATOM 1483 C CA . ASP A 1 192 ? 23.641 3.34 1.58 1 55.41 192 ASP A CA 1
ATOM 1484 C C . ASP A 1 192 ? 24.859 3.287 0.659 1 55.41 192 ASP A C 1
ATOM 1486 O O . ASP A 1 192 ? 25.359 4.324 0.231 1 55.41 192 ASP A O 1
ATOM 1490 N N . ALA A 1 193 ? 25.297 2.082 0.399 1 65.31 193 ALA A N 1
ATOM 1491 C CA . ALA A 1 193 ? 26.516 1.955 -0.398 1 65.31 193 ALA A CA 1
ATOM 1492 C C . ALA A 1 193 ? 26.297 2.439 -1.827 1 65.31 193 ALA A C 1
ATOM 1494 O O . ALA A 1 193 ? 25.266 2.146 -2.432 1 65.31 193 ALA A O 1
ATOM 1495 N N . ASP A 1 194 ? 27.078 3.393 -2.217 1 70.06 194 ASP A N 1
ATOM 1496 C CA . ASP A 1 194 ? 27.062 3.855 -3.602 1 70.06 194 ASP A CA 1
ATOM 1497 C C . ASP A 1 194 ? 27.609 2.785 -4.547 1 70.06 194 ASP A C 1
ATOM 1499 O O . ASP A 1 194 ? 28.828 2.637 -4.688 1 70.06 194 ASP A O 1
ATOM 1503 N N . LEU A 1 195 ? 26.719 2.115 -5.262 1 70.31 195 LEU A N 1
ATOM 1504 C CA . LEU A 1 195 ? 27.109 0.976 -6.09 1 70.31 195 LEU A CA 1
ATOM 1505 C C . LEU A 1 195 ? 27.734 1.441 -7.391 1 70.31 195 LEU A C 1
ATOM 1507 O O . LEU A 1 195 ? 28.234 0.623 -8.18 1 70.31 195 LEU A O 1
ATOM 1511 N N . ASP A 1 196 ? 27.828 2.857 -7.508 1 71.69 196 ASP A N 1
ATOM 1512 C CA . ASP A 1 196 ? 28.516 3.398 -8.672 1 71.69 196 ASP A CA 1
ATOM 1513 C C . ASP A 1 196 ? 29.984 3.689 -8.352 1 71.69 196 ASP A C 1
ATOM 1515 O O . ASP A 1 196 ? 30.766 3.975 -9.258 1 71.69 196 ASP A O 1
ATOM 1519 N N . ASP A 1 197 ? 30.297 3.605 -7.16 1 78.94 197 ASP A N 1
ATOM 1520 C CA . ASP A 1 197 ? 31.672 3.848 -6.719 1 78.94 197 ASP A CA 1
ATOM 1521 C C . ASP A 1 197 ? 32.469 2.547 -6.664 1 78.94 197 ASP A C 1
ATOM 1523 O O . ASP A 1 197 ? 32.156 1.655 -5.871 1 78.94 197 ASP A O 1
ATOM 1527 N N . LEU A 1 198 ? 33.469 2.561 -7.566 1 81.69 198 LEU A N 1
ATOM 1528 C CA . LEU A 1 198 ? 34.25 1.347 -7.707 1 81.69 198 LEU A CA 1
ATOM 1529 C C . LEU A 1 198 ? 34.906 0.967 -6.387 1 81.69 198 LEU A C 1
ATOM 1531 O O . LEU A 1 198 ? 35 -0.216 -6.051 1 81.69 198 LEU A O 1
ATOM 1535 N N . ALA A 1 199 ? 35.406 1.924 -5.68 1 86.25 199 ALA A N 1
ATOM 1536 C CA . ALA A 1 199 ? 36.031 1.648 -4.395 1 86.25 199 ALA A CA 1
ATOM 1537 C C . ALA A 1 199 ? 35.062 1.028 -3.414 1 86.25 199 ALA A C 1
ATOM 1539 O O . ALA A 1 199 ? 35.406 0.087 -2.693 1 86.25 199 ALA A O 1
ATOM 1540 N N . VAL A 1 200 ? 33.875 1.546 -3.393 1 83.19 200 VAL A N 1
ATOM 1541 C CA . VAL A 1 200 ? 32.812 1.037 -2.531 1 83.19 200 VAL A CA 1
ATOM 1542 C C . VAL A 1 200 ? 32.469 -0.391 -2.939 1 83.19 200 VAL A C 1
ATOM 1544 O O . VAL A 1 200 ? 32.344 -1.277 -2.088 1 83.19 200 VAL A O 1
ATOM 1547 N N . CYS A 1 201 ? 32.375 -0.533 -4.195 1 85.06 201 CYS A N 1
ATOM 1548 C CA . CYS A 1 201 ? 32 -1.85 -4.703 1 85.06 201 CYS A CA 1
ATOM 1549 C C . CYS A 1 201 ? 33.062 -2.887 -4.352 1 85.06 201 CYS A C 1
ATOM 1551 O O . CYS A 1 201 ? 32.719 -4.031 -4.027 1 85.06 201 CYS A O 1
ATOM 1553 N N . THR A 1 202 ? 34.312 -2.467 -4.469 1 88.44 202 THR A N 1
ATOM 1554 C CA . THR A 1 202 ? 35.406 -3.369 -4.121 1 88.44 202 THR A CA 1
ATOM 1555 C C . THR A 1 202 ? 35.344 -3.758 -2.648 1 88.44 202 THR A C 1
ATOM 1557 O O . THR A 1 202 ? 35.562 -4.922 -2.299 1 88.44 202 THR A O 1
ATOM 1560 N N . GLN A 1 203 ? 35 -2.801 -1.833 1 90.44 203 GLN A N 1
ATOM 1561 C CA . GLN A 1 203 ? 34.875 -3.07 -0.406 1 90.44 203 GLN A CA 1
ATOM 1562 C C . GLN A 1 203 ? 33.688 -4.012 -0.137 1 90.44 203 GLN A C 1
ATOM 1564 O O . GLN A 1 203 ? 33.781 -4.914 0.699 1 90.44 203 GLN A O 1
ATOM 1569 N N . LEU A 1 204 ? 32.625 -3.719 -0.836 1 88.56 204 LEU A N 1
ATOM 1570 C CA . LEU A 1 204 ? 31.453 -4.559 -0.695 1 88.56 204 LEU A CA 1
ATOM 1571 C C . LEU A 1 204 ? 31.75 -5.992 -1.13 1 88.56 204 LEU A C 1
ATOM 1573 O O . LEU A 1 204 ? 31.297 -6.945 -0.488 1 88.56 204 LEU A O 1
ATOM 1577 N N . LEU A 1 205 ? 32.469 -6.07 -2.17 1 90.12 205 LEU A N 1
ATOM 1578 C CA . LEU A 1 205 ? 32.844 -7.391 -2.654 1 90.12 205 LEU A CA 1
ATOM 1579 C C . LEU A 1 205 ? 33.656 -8.148 -1.598 1 90.12 205 LEU A C 1
ATOM 1581 O O . LEU A 1 205 ? 33.406 -9.336 -1.366 1 90.12 205 LEU A O 1
ATOM 1585 N N . ASP A 1 206 ? 34.562 -7.457 -0.972 1 91.94 206 ASP A N 1
ATOM 1586 C CA . ASP A 1 206 ? 35.375 -8.062 0.087 1 91.94 206 ASP A CA 1
ATOM 1587 C C . ASP A 1 206 ? 34.5 -8.5 1.26 1 91.94 206 ASP A C 1
ATOM 1589 O O . ASP A 1 206 ? 34.688 -9.57 1.823 1 91.94 206 ASP A O 1
ATOM 1593 N N . GLN A 1 207 ? 33.562 -7.664 1.552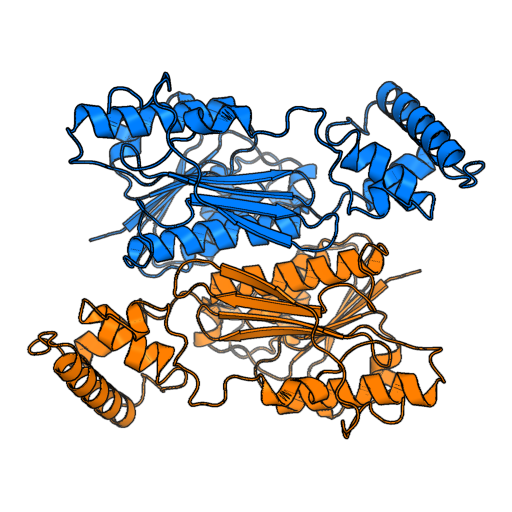 1 90.06 207 GLN A N 1
ATOM 1594 C CA . GLN A 1 207 ? 32.625 -8.008 2.629 1 90.06 207 GLN A CA 1
ATOM 1595 C C . GLN A 1 207 ? 31.797 -9.234 2.275 1 90.06 207 GLN A C 1
ATOM 1597 O O . GLN A 1 207 ? 31.531 -10.078 3.135 1 90.06 207 GLN A O 1
ATOM 1602 N N . CYS A 1 208 ? 31.391 -9.266 1.073 1 88.44 208 CYS A N 1
ATOM 1603 C CA . CYS A 1 208 ? 30.625 -10.422 0.604 1 88.44 208 CYS A CA 1
ATOM 1604 C C . CYS A 1 208 ? 31.453 -11.695 0.728 1 88.44 208 CYS A C 1
ATOM 1606 O O . CYS A 1 208 ? 30.953 -12.727 1.19 1 88.44 208 CYS A O 1
ATOM 1608 N N . ARG A 1 209 ? 32.688 -11.609 0.323 1 90.25 209 ARG A N 1
ATOM 1609 C CA . ARG A 1 209 ? 33.562 -12.766 0.39 1 90.25 209 ARG A CA 1
ATOM 1610 C C . ARG A 1 209 ? 33.781 -13.211 1.834 1 90.25 209 ARG A C 1
ATOM 1612 O O . ARG A 1 209 ? 33.812 -14.406 2.131 1 90.25 209 ARG A O 1
ATOM 1619 N N . GLN A 1 210 ? 33.938 -12.258 2.67 1 91.19 210 GLN A N 1
ATOM 1620 C CA . GLN A 1 210 ? 34.125 -12.555 4.09 1 91.19 210 GLN A CA 1
ATOM 1621 C C . GLN A 1 210 ? 32.875 -13.25 4.66 1 91.19 210 GLN A C 1
ATOM 1623 O O . GLN A 1 210 ? 33 -14.25 5.371 1 91.19 210 GLN A O 1
ATOM 1628 N N . ARG A 1 211 ? 31.734 -12.688 4.352 1 86.38 211 ARG A N 1
ATOM 1629 C CA . ARG A 1 211 ? 30.5 -13.273 4.867 1 86.38 211 ARG A CA 1
ATOM 1630 C C . ARG A 1 211 ? 30.266 -14.664 4.277 1 86.38 211 ARG A C 1
ATOM 1632 O O . ARG A 1 211 ? 29.844 -15.578 4.988 1 86.38 211 ARG A O 1
ATOM 1639 N N . ALA A 1 212 ? 30.531 -14.805 3.086 1 87.94 212 ALA A N 1
ATOM 1640 C CA . ALA A 1 212 ? 30.391 -16.109 2.438 1 87.94 212 ALA A CA 1
ATOM 1641 C C . ALA A 1 212 ? 31.25 -17.156 3.129 1 87.94 212 ALA A C 1
ATOM 1643 O O . ALA A 1 212 ? 30.797 -18.281 3.346 1 87.94 212 ALA A O 1
ATOM 1644 N N . SER A 1 213 ? 32.438 -16.75 3.381 1 88.56 213 SER A N 1
ATOM 1645 C CA . SER A 1 213 ? 33.344 -17.656 4.082 1 88.56 213 SER A CA 1
ATOM 1646 C C . SER A 1 213 ? 32.781 -18.031 5.453 1 88.56 213 SER A C 1
ATOM 1648 O O . SER A 1 213 ? 32.906 -19.188 5.875 1 88.56 213 SER A O 1
ATOM 1650 N N . GLN A 1 214 ? 32.188 -17.109 6.109 1 84.62 214 GLN A N 1
ATOM 1651 C CA . GLN A 1 214 ? 31.609 -17.328 7.438 1 84.62 214 GLN A CA 1
ATOM 1652 C C . GLN A 1 214 ? 30.516 -18.375 7.406 1 84.62 214 GLN A C 1
ATOM 1654 O O . GLN A 1 214 ? 30.328 -19.109 8.375 1 84.62 214 GLN A O 1
ATOM 1659 N N . TYR A 1 215 ? 29.859 -18.391 6.324 1 80.31 215 TYR A N 1
ATOM 1660 C CA . TYR A 1 215 ? 28.703 -19.297 6.238 1 80.31 215 TYR A CA 1
ATOM 1661 C C . TYR A 1 215 ? 28.984 -20.453 5.301 1 80.31 215 TYR A C 1
ATOM 1663 O O . TYR A 1 215 ? 28.078 -21.219 4.957 1 80.31 215 TYR A O 1
ATOM 1671 N N . GLY A 1 216 ? 30.234 -20.594 4.875 1 84.5 216 GLY A N 1
ATOM 1672 C CA . GLY A 1 216 ? 30.656 -21.703 4.035 1 84.5 216 GLY A CA 1
ATOM 1673 C C . GLY A 1 216 ? 30.047 -21.656 2.646 1 84.5 216 GLY A C 1
ATOM 1674 O O . GLY A 1 216 ? 29.734 -22.703 2.07 1 84.5 216 GLY A O 1
ATOM 1675 N N . ILE A 1 217 ? 29.734 -20.516 2.156 1 82.81 217 ILE A N 1
ATOM 1676 C CA . ILE A 1 217 ? 29.141 -20.359 0.83 1 82.81 217 ILE A CA 1
ATOM 1677 C C . ILE A 1 217 ? 30.25 -20.062 -0.191 1 82.81 217 ILE A C 1
ATOM 1679 O O . ILE A 1 217 ? 31.094 -19.203 0.031 1 82.81 217 ILE A O 1
ATOM 1683 N N . ASP A 1 218 ? 30.281 -20.859 -1.263 1 85.75 218 ASP A N 1
ATOM 1684 C CA . ASP A 1 218 ? 31.281 -20.719 -2.311 1 85.75 218 ASP A CA 1
ATOM 1685 C C . ASP A 1 218 ? 31.109 -19.391 -3.051 1 85.75 218 ASP A C 1
ATOM 1687 O O . ASP A 1 218 ? 30.062 -19.125 -3.617 1 85.75 218 ASP A O 1
ATOM 1691 N N . CYS A 1 219 ? 32.156 -18.516 -3.018 1 82.06 219 CYS A N 1
ATOM 1692 C CA . CYS A 1 219 ? 32.062 -17.219 -3.68 1 82.06 219 CYS A CA 1
ATOM 1693 C C . CYS A 1 219 ? 33.125 -17.109 -4.785 1 82.06 219 CYS A C 1
ATOM 1695 O O . CYS A 1 219 ? 33.5 -15.992 -5.152 1 82.06 219 CYS A O 1
ATOM 1697 N N . SER A 1 220 ? 33.562 -18.172 -5.297 1 86.19 220 SER A N 1
ATOM 1698 C CA . SER A 1 220 ? 34.594 -18.188 -6.332 1 86.19 220 SER A CA 1
ATOM 1699 C C . SER A 1 220 ? 34.156 -17.453 -7.582 1 86.19 220 SER A C 1
ATOM 1701 O O . SER A 1 220 ? 34.969 -16.844 -8.281 1 86.19 220 SER A O 1
ATOM 1703 N N . GLU A 1 221 ? 32.875 -17.453 -7.82 1 82.38 221 GLU A N 1
ATOM 1704 C CA . GLU A 1 221 ? 32.344 -16.844 -9.039 1 82.38 221 GLU A CA 1
ATOM 1705 C C . GLU A 1 221 ? 31.891 -15.414 -8.781 1 82.38 221 GLU A C 1
ATOM 1707 O O . GLU A 1 221 ? 31.391 -14.742 -9.688 1 82.38 221 GLU A O 1
ATOM 1712 N N . LEU A 1 222 ? 32.094 -15 -7.496 1 86.31 222 LEU A N 1
ATOM 1713 C CA . LEU A 1 222 ? 31.625 -13.656 -7.176 1 86.31 222 LEU A CA 1
ATOM 1714 C C . LEU A 1 222 ? 32.594 -12.602 -7.668 1 86.31 222 LEU A C 1
ATOM 1716 O O . LEU A 1 222 ? 33.75 -12.57 -7.238 1 86.31 222 LEU A O 1
ATOM 1720 N N . THR A 1 223 ? 32.188 -11.875 -8.711 1 86.56 223 THR A N 1
ATOM 1721 C CA . THR A 1 223 ? 32.938 -10.742 -9.266 1 86.56 223 THR A CA 1
ATOM 1722 C C . THR A 1 223 ? 32.25 -9.43 -8.953 1 86.56 223 THR A C 1
ATOM 1724 O O . THR A 1 223 ? 31.109 -9.43 -8.445 1 86.56 223 THR A O 1
ATOM 1727 N N . LEU A 1 224 ? 32.969 -8.367 -9.258 1 85.56 224 LEU A N 1
ATOM 1728 C CA . LEU A 1 224 ? 32.375 -7.051 -9.086 1 85.56 224 LEU A CA 1
ATOM 1729 C C . LEU A 1 224 ? 31.125 -6.914 -9.945 1 85.56 224 LEU A C 1
ATOM 1731 O O . LEU A 1 224 ? 30.094 -6.395 -9.484 1 85.56 224 LEU A O 1
ATOM 1735 N N . SER A 1 225 ? 31.234 -7.41 -11.094 1 78.12 225 SER A N 1
ATOM 1736 C CA . SER A 1 225 ? 30.109 -7.332 -12.016 1 78.12 225 SER A CA 1
ATOM 1737 C C . SER A 1 225 ? 28.938 -8.18 -11.531 1 78.12 225 SER A C 1
ATOM 1739 O O . SER A 1 225 ? 27.797 -7.742 -11.57 1 78.12 225 SER A O 1
ATOM 1741 N N . LYS A 1 226 ? 29.203 -9.336 -11.055 1 78.06 226 LYS A N 1
ATOM 1742 C CA . LYS A 1 226 ? 28.156 -10.227 -10.562 1 78.06 226 LYS A CA 1
ATOM 1743 C C . LYS A 1 226 ? 27.5 -9.664 -9.297 1 78.06 226 LYS A C 1
ATOM 1745 O O . LYS A 1 226 ? 26.281 -9.727 -9.141 1 78.06 226 LYS A O 1
ATOM 1750 N N . MET A 1 227 ? 28.375 -9.172 -8.445 1 79.94 227 MET A N 1
ATOM 1751 C CA . MET A 1 227 ? 27.859 -8.547 -7.23 1 79.94 227 MET A CA 1
ATOM 1752 C C . MET A 1 227 ? 26.922 -7.395 -7.574 1 79.94 227 MET A C 1
ATOM 1754 O O . MET A 1 227 ? 25.828 -7.301 -7.027 1 79.94 227 MET A O 1
ATOM 1758 N N . ALA A 1 228 ? 27.453 -6.543 -8.5 1 69.62 228 ALA A N 1
ATOM 1759 C CA . ALA A 1 228 ? 26.641 -5.395 -8.906 1 69.62 228 ALA A CA 1
ATOM 1760 C C . ALA A 1 228 ? 25.312 -5.848 -9.523 1 69.62 228 ALA A C 1
ATOM 1762 O O . ALA A 1 228 ? 24.266 -5.242 -9.281 1 69.62 228 ALA A O 1
ATOM 1763 N N . GLY A 1 229 ? 25.438 -6.848 -10.312 1 62.97 229 GLY A N 1
ATOM 1764 C CA . GLY A 1 229 ? 24.234 -7.414 -10.906 1 62.97 229 GLY A CA 1
ATOM 1765 C C . GLY A 1 229 ? 23.234 -7.898 -9.883 1 62.97 229 GLY A C 1
ATOM 1766 O O . GLY A 1 229 ? 22.031 -7.625 -9.992 1 62.97 229 GLY A O 1
ATOM 1767 N N . ILE A 1 230 ? 23.797 -8.656 -8.914 1 64.38 230 ILE A N 1
ATOM 1768 C CA . ILE A 1 230 ? 22.938 -9.164 -7.855 1 64.38 230 ILE A CA 1
ATOM 1769 C C . ILE A 1 230 ? 22.344 -8 -7.066 1 64.38 230 ILE A C 1
ATOM 1771 O O . ILE A 1 230 ? 21.141 -7.996 -6.762 1 64.38 230 ILE A O 1
ATOM 1775 N N . ALA A 1 231 ? 23.281 -7.078 -6.77 1 62.94 231 ALA A N 1
ATOM 1776 C CA . ALA A 1 231 ? 22.844 -5.934 -5.969 1 62.94 231 ALA A CA 1
ATOM 1777 C C . ALA A 1 231 ? 21.719 -5.172 -6.66 1 62.94 231 ALA A C 1
ATOM 1779 O O . ALA A 1 231 ? 20.781 -4.715 -6.008 1 62.94 231 ALA A O 1
ATOM 1780 N N . LYS A 1 232 ? 22 -4.973 -7.875 1 54.88 232 LYS A N 1
ATOM 1781 C CA . LYS A 1 232 ? 21 -4.242 -8.648 1 54.88 232 LYS A CA 1
ATOM 1782 C C . LYS A 1 232 ? 19.672 -4.973 -8.664 1 54.88 232 LYS A C 1
ATOM 1784 O O . LYS A 1 232 ? 18.609 -4.344 -8.688 1 54.88 232 LYS A O 1
ATOM 1789 N N . ARG A 1 233 ? 19.922 -6.27 -8.75 1 49.09 233 ARG A N 1
ATOM 1790 C CA . ARG A 1 233 ? 18.719 -7.09 -8.812 1 49.09 233 ARG A CA 1
ATOM 1791 C C . ARG A 1 233 ? 18.031 -7.152 -7.449 1 49.09 233 ARG A C 1
ATOM 1793 O O . ARG A 1 233 ? 16.812 -7.293 -7.367 1 49.09 233 ARG A O 1
ATOM 1800 N N . VAL A 1 234 ? 19 -7.223 -6.469 1 48.34 234 VAL A N 1
ATOM 1801 C CA . VAL A 1 234 ? 18.469 -7.445 -5.125 1 48.34 234 VAL A CA 1
ATOM 1802 C C . VAL A 1 234 ? 17.891 -6.145 -4.574 1 48.34 234 VAL A C 1
ATOM 1804 O O . VAL A 1 234 ? 17.406 -6.102 -3.441 1 48.34 234 VAL A O 1
ATOM 1807 N N . ILE A 1 235 ? 18.141 -5.074 -5.242 1 48.66 235 ILE A N 1
ATOM 1808 C CA . ILE A 1 235 ? 17.562 -3.887 -4.621 1 48.66 235 ILE A CA 1
ATOM 1809 C C . ILE A 1 235 ? 16.078 -4.105 -4.379 1 48.66 235 ILE A C 1
ATOM 1811 O O . ILE A 1 235 ? 15.297 -4.262 -5.328 1 48.66 235 ILE A O 1
ATOM 1815 N N . PRO A 1 236 ? 15.914 -4.629 -3.168 1 52.19 236 PRO A N 1
ATOM 1816 C CA . PRO A 1 236 ? 14.508 -4.887 -2.863 1 52.19 236 PRO A CA 1
ATOM 1817 C C . PRO A 1 236 ? 13.586 -3.77 -3.344 1 52.19 236 PRO A C 1
ATOM 1819 O O . PRO A 1 236 ? 14.016 -2.625 -3.488 1 52.19 236 PRO A O 1
ATOM 1822 N N . THR A 1 237 ? 12.578 -4.188 -4.008 1 58.78 237 THR A N 1
ATOM 1823 C CA . THR A 1 237 ? 11.68 -3.199 -4.594 1 58.78 237 THR A CA 1
ATOM 1824 C C . THR A 1 237 ? 11.125 -2.27 -3.516 1 58.78 237 THR A C 1
ATOM 1826 O O . THR A 1 237 ? 10.5 -2.727 -2.559 1 58.78 237 THR A O 1
ATOM 1829 N N . VAL A 1 238 ? 11.734 -1.12 -3.389 1 72.38 238 VAL A N 1
ATOM 1830 C CA . VAL A 1 238 ? 11.328 -0.033 -2.504 1 72.38 238 VAL A CA 1
ATOM 1831 C C . VAL A 1 238 ? 9.922 0.433 -2.865 1 72.38 238 VAL A C 1
ATOM 1833 O O . VAL A 1 238 ? 9.227 1.023 -2.035 1 72.38 238 VAL A O 1
ATOM 1836 N N . SER A 1 239 ? 9.477 -0.114 -3.959 1 84.06 239 SER A N 1
ATOM 1837 C CA . SER A 1 239 ? 8.195 0.398 -4.441 1 84.06 239 SER A CA 1
ATOM 1838 C C . SER A 1 239 ? 7.039 -0.142 -3.611 1 84.06 239 SER A C 1
ATOM 1840 O O . SER A 1 239 ? 6.117 0.6 -3.266 1 84.06 239 SER A O 1
ATOM 1842 N N . THR A 1 240 ? 7.102 -1.438 -3.277 1 88.44 240 THR A N 1
ATOM 1843 C CA . THR A 1 240 ? 6.027 -2.027 -2.486 1 88.44 240 THR A CA 1
ATOM 1844 C C . THR A 1 240 ? 6.023 -1.459 -1.07 1 88.44 240 THR A C 1
ATOM 1846 O O . THR A 1 240 ? 4.961 -1.183 -0.509 1 88.44 240 THR A O 1
ATOM 1849 N N . THR A 1 241 ? 7.254 -1.295 -0.568 1 88.94 241 THR A N 1
ATOM 1850 C CA . THR A 1 241 ? 7.344 -0.702 0.762 1 88.94 241 THR A CA 1
ATOM 1851 C C . THR A 1 241 ? 6.793 0.721 0.758 1 88.94 241 THR A C 1
ATOM 1853 O O . THR A 1 241 ? 6.082 1.119 1.682 1 88.94 241 THR A O 1
ATOM 1856 N N . ASN A 1 242 ? 7.148 1.479 -0.32 1 92 242 ASN A N 1
ATOM 1857 C CA . ASN A 1 242 ? 6.59 2.818 -0.47 1 92 242 ASN A CA 1
ATOM 1858 C C . ASN A 1 242 ? 5.062 2.791 -0.485 1 92 242 ASN A C 1
ATOM 1860 O O . ASN A 1 242 ? 4.418 3.629 0.146 1 92 242 ASN A O 1
ATOM 1864 N N . SER A 1 243 ? 4.535 1.817 -1.19 1 93.81 243 SER A N 1
ATOM 1865 C CA . SER A 1 243 ? 3.086 1.689 -1.312 1 93.81 243 SER A CA 1
ATOM 1866 C C . SER A 1 243 ? 2.441 1.395 0.04 1 93.81 243 SER A C 1
ATOM 1868 O O . SER A 1 243 ? 1.415 1.983 0.386 1 93.81 243 SER A O 1
ATOM 1870 N N . ILE A 1 244 ? 3.016 0.507 0.766 1 93.19 244 ILE A N 1
ATOM 1871 C CA . ILE A 1 244 ? 2.477 0.118 2.064 1 93.19 244 ILE A CA 1
ATOM 1872 C C . ILE A 1 244 ? 2.525 1.307 3.021 1 93.19 244 ILE A C 1
ATOM 1874 O O . ILE A 1 244 ? 1.507 1.681 3.607 1 93.19 244 ILE A O 1
ATOM 1878 N N . VAL A 1 245 ? 3.682 1.911 3.107 1 94.12 245 VAL A N 1
ATOM 1879 C CA . VAL A 1 245 ? 3.887 2.998 4.059 1 94.12 245 VAL A CA 1
ATOM 1880 C C . VAL A 1 245 ? 2.967 4.168 3.715 1 94.12 245 VAL A C 1
ATOM 1882 O O . VAL A 1 245 ? 2.293 4.715 4.59 1 94.12 245 VAL A O 1
ATOM 1885 N N . ALA A 1 246 ? 2.934 4.543 2.465 1 96.69 246 ALA A N 1
ATOM 1886 C CA . ALA A 1 246 ? 2.1 5.66 2.041 1 96.69 246 ALA A CA 1
ATOM 1887 C C . ALA A 1 246 ? 0.625 5.391 2.328 1 96.69 246 ALA A C 1
ATOM 1889 O O . ALA A 1 246 ? -0.088 6.262 2.828 1 96.69 246 ALA A O 1
ATOM 1890 N N . ALA A 1 247 ? 0.203 4.207 1.972 1 94.44 247 ALA A N 1
ATOM 1891 C CA . ALA A 1 247 ? -1.196 3.854 2.195 1 94.44 247 ALA A CA 1
ATOM 1892 C C . ALA A 1 247 ? -1.535 3.873 3.684 1 94.44 247 ALA A C 1
ATOM 1894 O O . ALA A 1 247 ? -2.607 4.34 4.074 1 94.44 247 ALA A O 1
ATOM 1895 N N . MET A 1 248 ? -0.639 3.375 4.445 1 93.25 248 MET A N 1
ATOM 1896 C CA . MET A 1 248 ? -0.872 3.354 5.887 1 93.25 248 MET A CA 1
ATOM 1897 C C . MET A 1 248 ? -0.892 4.77 6.457 1 93.25 248 MET A C 1
ATOM 1899 O O . MET A 1 248 ? -1.657 5.062 7.379 1 93.25 248 MET A O 1
ATOM 1903 N N . CYS A 1 249 ? -0.053 5.641 5.977 1 95.88 249 CYS A N 1
ATOM 1904 C CA . CYS A 1 249 ? -0.099 7.039 6.387 1 95.88 249 CYS A CA 1
ATOM 1905 C C . CYS A 1 249 ? -1.462 7.652 6.086 1 95.88 249 CYS A C 1
ATOM 1907 O O . CYS A 1 249 ? -2.043 8.328 6.93 1 95.88 249 CYS A O 1
ATOM 1909 N N . CYS A 1 250 ? -1.927 7.414 4.918 1 94.62 250 CYS A N 1
ATOM 1910 C CA . CYS A 1 250 ? -3.221 7.961 4.523 1 94.62 250 CYS A CA 1
ATOM 1911 C C . CYS A 1 250 ? -4.344 7.359 5.355 1 94.62 250 CYS A C 1
ATOM 1913 O O . CYS A 1 250 ? -5.293 8.055 5.727 1 94.62 250 CYS A O 1
ATOM 1915 N N . GLU A 1 251 ? -4.211 6.102 5.602 1 89.75 251 GLU A N 1
ATOM 1916 C CA . GLU A 1 251 ? -5.215 5.465 6.449 1 89.75 251 GLU A CA 1
ATOM 1917 C C . GLU A 1 251 ? -5.207 6.062 7.852 1 89.75 251 GLU A C 1
ATOM 1919 O O . GLU A 1 251 ? -6.258 6.195 8.484 1 89.75 251 GLU A O 1
ATOM 1924 N N . GLN A 1 252 ? -4.027 6.309 8.328 1 90.75 252 GLN A N 1
ATOM 1925 C CA . GLN A 1 252 ? -3.934 6.945 9.633 1 90.75 252 GLN A CA 1
ATOM 1926 C C . GLN A 1 252 ? -4.617 8.312 9.633 1 90.75 252 GLN A C 1
ATOM 1928 O O . GLN A 1 252 ? -5.309 8.672 10.586 1 90.75 252 GLN A O 1
ATOM 1933 N N . LEU A 1 253 ? -4.387 9.055 8.602 1 92.56 253 LEU A N 1
ATOM 1934 C CA . LEU A 1 253 ? -5.102 10.312 8.445 1 92.56 253 LEU A CA 1
ATOM 1935 C C . LEU A 1 253 ? -6.609 10.094 8.492 1 92.56 253 LEU A C 1
ATOM 1937 O O . LEU A 1 253 ? -7.324 10.805 9.203 1 92.56 253 LEU A O 1
ATOM 1941 N N . ASN A 1 254 ? -7.027 9.156 7.785 1 86.88 254 ASN A N 1
ATOM 1942 C CA . ASN A 1 254 ? -8.445 8.828 7.754 1 86.88 254 ASN A CA 1
ATOM 1943 C C . ASN A 1 254 ? -8.977 8.477 9.141 1 86.88 254 ASN A C 1
ATOM 1945 O O . ASN A 1 254 ? -10.078 8.891 9.516 1 86.88 254 ASN A O 1
ATOM 1949 N N . CYS A 1 255 ? -8.211 7.688 9.875 1 82.88 255 CYS A N 1
ATOM 1950 C CA . CYS A 1 255 ? -8.609 7.305 11.219 1 82.88 255 CYS A CA 1
ATOM 1951 C C . CYS A 1 255 ? -8.742 8.523 12.125 1 82.88 255 CYS A C 1
ATOM 1953 O O . CYS A 1 255 ? -9.695 8.633 12.898 1 82.88 255 CYS A O 1
ATOM 1955 N N . ILE A 1 256 ? -7.836 9.414 12 1 85.62 256 ILE A N 1
ATOM 1956 C CA . ILE A 1 256 ? -7.875 10.633 12.805 1 85.62 256 ILE A CA 1
ATOM 1957 C C . ILE A 1 256 ? -9.07 11.484 12.391 1 85.62 256 ILE A C 1
ATOM 1959 O O . ILE A 1 256 ? -9.828 11.961 13.242 1 85.62 256 ILE A O 1
ATOM 1963 N N . TYR A 1 257 ? -9.25 11.609 11.133 1 85 257 TYR A N 1
ATOM 1964 C CA . TYR A 1 257 ? -10.328 12.422 10.586 1 85 257 TYR A CA 1
ATOM 1965 C C . TYR A 1 257 ? -11.688 11.906 11.055 1 85 257 TYR A C 1
ATOM 1967 O O . TYR A 1 257 ? -12.586 12.695 11.352 1 85 257 TYR A O 1
ATOM 1975 N N . ARG A 1 258 ? -11.688 10.664 11.164 1 75.69 258 ARG A N 1
ATOM 1976 C CA . ARG A 1 258 ? -12.961 10.047 11.508 1 75.69 258 ARG A CA 1
ATOM 1977 C C . ARG A 1 258 ? -13.055 9.789 13.008 1 75.69 258 ARG A C 1
ATOM 1979 O O . ARG A 1 258 ? -13.992 9.133 13.477 1 75.69 258 ARG A O 1
ATOM 1986 N N . ASP A 1 259 ? -12.117 10.227 13.734 1 76.56 259 ASP A N 1
ATOM 1987 C CA . ASP A 1 259 ? -12.086 10.102 15.188 1 76.56 259 ASP A CA 1
ATOM 1988 C C . ASP A 1 259 ? -12.062 8.641 15.617 1 76.56 259 ASP A C 1
ATOM 1990 O O . ASP A 1 259 ? -12.805 8.234 16.516 1 76.56 259 ASP A O 1
ATOM 1994 N N . LEU A 1 260 ? -11.344 7.844 14.852 1 73.12 260 LEU A N 1
ATOM 1995 C CA . LEU A 1 260 ? -11.219 6.418 15.141 1 73.12 260 LEU A CA 1
ATOM 1996 C C . LEU A 1 260 ? -9.883 6.113 15.805 1 73.12 260 LEU A C 1
ATOM 1998 O O . LEU A 1 260 ? -9.516 4.945 15.969 1 73.12 260 LEU A O 1
ATOM 2002 N N . TRP A 1 261 ? -9.164 7.098 16.125 1 78.25 261 TRP A N 1
ATOM 2003 C CA . TRP A 1 261 ? -7.828 6.977 16.703 1 78.25 261 TRP A CA 1
ATOM 2004 C C . TRP A 1 261 ? -7.652 7.934 17.875 1 78.25 261 TRP A C 1
ATOM 2006 O O . TRP A 1 261 ? -7.891 9.133 17.734 1 78.25 261 TRP A O 1
ATOM 2016 N N . ASP A 1 262 ? -7.332 7.371 19 1 82 262 ASP A N 1
ATOM 2017 C CA . ASP A 1 262 ? -7.125 8.164 20.203 1 82 262 ASP A CA 1
ATOM 2018 C C . ASP A 1 262 ? -5.648 8.508 20.391 1 82 262 ASP A C 1
ATOM 2020 O O . ASP A 1 262 ? -4.832 7.633 20.688 1 82 262 ASP A O 1
ATOM 2024 N N . PRO A 1 263 ? -5.301 9.742 20.297 1 86.31 263 PRO A N 1
ATOM 2025 C CA . PRO A 1 263 ? -3.891 10.133 20.359 1 86.31 263 PRO A CA 1
ATOM 2026 C C . PRO A 1 263 ? -3.248 9.836 21.703 1 86.31 263 PRO A C 1
ATOM 2028 O O . PRO A 1 263 ? -2.02 9.766 21.812 1 86.31 263 PRO A O 1
ATOM 2031 N N . GLU A 1 264 ? -3.996 9.664 22.719 1 84.5 264 GLU A N 1
ATOM 2032 C CA . GLU A 1 264 ? -3.449 9.461 24.062 1 84.5 264 GLU A CA 1
ATOM 2033 C C . GLU A 1 264 ? -3.182 7.984 24.328 1 84.5 264 GLU A C 1
ATOM 2035 O O . GLU A 1 264 ? -2.252 7.641 25.062 1 84.5 264 GLU A O 1
ATOM 2040 N N . SER A 1 265 ? -3.936 7.133 23.656 1 82.69 265 SER A N 1
ATOM 2041 C CA . SER A 1 265 ? -3.842 5.734 24.062 1 82.69 265 SER A CA 1
ATOM 2042 C C . SER A 1 265 ? -3.521 4.832 22.875 1 82.69 265 SER A C 1
ATOM 2044 O O . SER A 1 265 ? -3.045 3.709 23.062 1 82.69 265 SER A O 1
ATOM 2046 N N . SER A 1 266 ? -3.746 5.285 21.75 1 85.25 266 SER A N 1
ATOM 2047 C CA . SER A 1 266 ? -3.527 4.461 20.562 1 85.25 266 SER A CA 1
ATOM 2048 C C . SER A 1 266 ? -2.053 4.43 20.188 1 85.25 266 SER A C 1
ATOM 2050 O O . SER A 1 266 ? -1.297 5.344 20.516 1 85.25 266 SER A O 1
ATOM 2052 N N . PRO A 1 267 ? -1.633 3.348 19.484 1 86.94 267 PRO A N 1
ATOM 2053 C CA . PRO A 1 267 ? -0.262 3.336 18.969 1 86.94 267 PRO A CA 1
ATOM 2054 C C . PRO A 1 267 ? 0.021 4.5 18.031 1 86.94 267 PRO A C 1
ATOM 2056 O O . PRO A 1 267 ? -0.822 4.84 17.188 1 86.94 267 PRO A O 1
ATOM 2059 N N . ASN A 1 268 ? 1.187 5.121 18.234 1 92.44 268 ASN A N 1
ATOM 2060 C CA . ASN A 1 268 ? 1.539 6.27 17.406 1 92.44 268 ASN A CA 1
ATOM 2061 C C . ASN A 1 268 ? 2.801 6.004 16.594 1 92.44 268 ASN A C 1
ATOM 2063 O O . ASN A 1 268 ? 3.293 6.891 15.891 1 92.44 268 ASN A O 1
ATOM 2067 N N . PHE A 1 269 ? 3.301 4.801 16.734 1 90 269 PHE A N 1
ATOM 2068 C CA . PHE A 1 269 ? 4.48 4.367 16 1 90 269 PHE A CA 1
ATOM 2069 C C . PHE A 1 269 ? 4.277 2.973 15.422 1 90 269 PHE A C 1
ATOM 2071 O O . PHE A 1 269 ? 3.959 2.033 16.156 1 90 269 PHE A O 1
ATOM 2078 N N . THR A 1 270 ? 4.418 2.887 14.117 1 90.12 270 THR A N 1
ATOM 2079 C CA . THR A 1 270 ? 4.32 1.6 13.445 1 90.12 270 THR A CA 1
ATOM 2080 C C . THR A 1 270 ? 5.602 1.303 12.664 1 90.12 270 THR A C 1
ATOM 2082 O O . THR A 1 270 ? 6.098 2.158 11.93 1 90.12 270 THR A O 1
ATOM 2085 N N . THR A 1 271 ? 6.098 0.135 12.859 1 85.12 271 THR A N 1
ATOM 2086 C CA . THR A 1 271 ? 7.266 -0.311 12.109 1 85.12 271 THR A CA 1
ATOM 2087 C C . THR A 1 271 ? 6.902 -1.456 11.172 1 85.12 271 THR A C 1
ATOM 2089 O O . THR A 1 271 ? 6.074 -2.303 11.508 1 85.12 271 THR A O 1
ATOM 2092 N N . ILE A 1 272 ? 7.492 -1.384 10.008 1 85.31 272 ILE A N 1
ATOM 2093 C CA . ILE A 1 272 ? 7.301 -2.395 8.977 1 85.31 272 ILE A CA 1
ATOM 2094 C C . ILE A 1 272 ? 8.641 -3.059 8.648 1 85.31 272 ILE A C 1
ATOM 2096 O O . ILE A 1 272 ? 9.641 -2.375 8.43 1 85.31 272 ILE A O 1
ATOM 2100 N N . ASN A 1 273 ? 8.617 -4.336 8.633 1 76.06 273 ASN A N 1
ATOM 2101 C CA . ASN A 1 273 ? 9.805 -5.098 8.266 1 76.06 273 ASN A CA 1
ATOM 2102 C C . ASN A 1 273 ? 9.484 -6.152 7.211 1 76.06 273 ASN A C 1
ATOM 2104 O O . ASN A 1 273 ? 8.898 -7.191 7.523 1 76.06 273 ASN A O 1
ATOM 2108 N N . GLY A 1 274 ? 9.867 -5.895 6.027 1 72.81 274 GLY A N 1
ATOM 2109 C CA . GLY A 1 274 ? 9.656 -6.84 4.941 1 72.81 274 GLY A CA 1
ATOM 2110 C C . GLY A 1 274 ? 10.883 -7.676 4.633 1 72.81 274 GLY A C 1
ATOM 2111 O O . GLY A 1 274 ? 10.859 -8.5 3.715 1 72.81 274 GLY A O 1
ATOM 2112 N N . ALA A 1 275 ? 11.875 -7.477 5.383 1 64.06 275 ALA A N 1
ATOM 2113 C CA . ALA A 1 275 ? 13.133 -8.156 5.105 1 64.06 275 ALA A CA 1
ATOM 2114 C C . ALA A 1 275 ? 13.148 -9.555 5.715 1 64.06 275 ALA A C 1
ATOM 2116 O O . ALA A 1 275 ? 13.906 -10.422 5.27 1 64.06 275 ALA A O 1
ATOM 2117 N N . GLU A 1 276 ? 12.43 -9.773 6.715 1 57.91 276 GLU A N 1
ATOM 2118 C CA . GLU A 1 276 ? 12.422 -11.055 7.414 1 57.91 276 GLU A CA 1
ATOM 2119 C C . GLU A 1 276 ? 11.016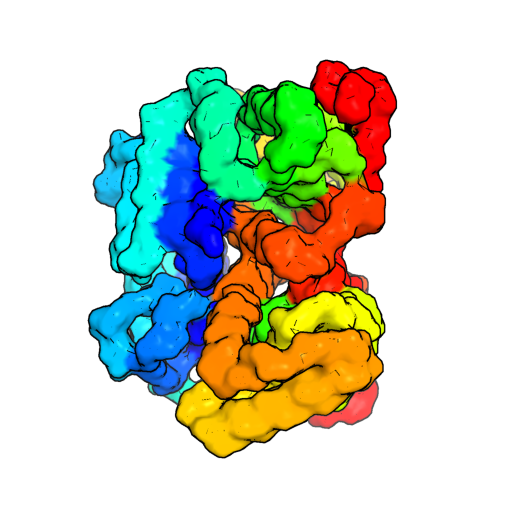 -11.648 7.473 1 57.91 276 GLU A C 1
ATOM 2121 O O . GLU A 1 276 ? 10.586 -12.141 8.516 1 57.91 276 GLU A O 1
ATOM 2126 N N . GLY A 1 277 ? 10.445 -11.641 6.555 1 60.88 277 GLY A N 1
ATOM 2127 C CA . GLY A 1 277 ? 9.031 -11.969 6.602 1 60.88 277 GLY A CA 1
ATOM 2128 C C . GLY A 1 277 ? 8.148 -10.766 6.891 1 60.88 277 GLY A C 1
ATOM 2129 O O . GLY A 1 277 ? 8.633 -9.742 7.383 1 60.88 277 GLY A O 1
ATOM 2130 N N . MET A 1 278 ? 7.332 -10.281 6.074 1 71.5 278 MET A N 1
ATOM 2131 C CA . MET A 1 278 ? 6.473 -9.109 6.203 1 71.5 278 MET A CA 1
ATOM 2132 C C . MET A 1 278 ? 5.859 -9.031 7.598 1 71.5 278 MET A C 1
ATOM 2134 O O . MET A 1 278 ? 5 -9.844 7.945 1 71.5 278 MET A O 1
ATOM 2138 N N . TYR A 1 279 ? 6.484 -8.141 8.438 1 69.94 279 TYR A N 1
ATOM 2139 C CA . TYR A 1 279 ? 5.969 -7.906 9.781 1 69.94 279 TYR A CA 1
ATOM 2140 C C . TYR A 1 279 ? 5.656 -6.43 9.992 1 69.94 279 TYR A C 1
ATOM 2142 O O . TYR A 1 279 ? 6.398 -5.559 9.539 1 69.94 279 TYR A O 1
ATOM 2150 N N . ILE A 1 280 ? 4.578 -6.23 10.617 1 80.25 280 ILE A N 1
ATOM 2151 C CA . ILE A 1 280 ? 4.184 -4.875 10.977 1 80.25 280 ILE A CA 1
ATOM 2152 C C . ILE A 1 280 ? 3.855 -4.816 12.469 1 80.25 280 ILE A C 1
ATOM 2154 O O . ILE A 1 280 ? 3.125 -5.664 12.984 1 80.25 280 ILE A O 1
ATOM 2158 N N . PHE A 1 281 ? 4.465 -3.885 13.125 1 77.81 281 PHE A N 1
ATOM 2159 C CA . PHE A 1 281 ? 4.281 -3.748 14.562 1 77.81 281 PHE A CA 1
ATOM 2160 C C . PHE A 1 281 ? 3.955 -2.307 14.93 1 77.81 281 PHE A C 1
ATOM 2162 O O . PHE A 1 281 ? 4.637 -1.379 14.492 1 77.81 281 PHE A O 1
ATOM 2169 N N . SER A 1 282 ? 2.879 -2.102 15.727 1 83.62 282 SER A N 1
ATOM 2170 C CA . SER A 1 282 ? 2.473 -0.781 16.203 1 83.62 282 SER A CA 1
ATOM 2171 C C . SER A 1 282 ? 2.557 -0.69 17.719 1 83.62 282 SER A C 1
ATOM 2173 O O . SER A 1 282 ? 2.188 -1.632 18.422 1 83.62 282 SER A O 1
ATOM 2175 N N . PHE A 1 283 ? 3.055 0.404 18.156 1 82.88 283 PHE A N 1
ATOM 2176 C CA . PHE A 1 283 ? 3.184 0.594 19.609 1 82.88 283 PHE A CA 1
ATOM 2177 C C . PHE A 1 283 ? 3.102 2.072 19.969 1 82.88 283 PHE A C 1
ATOM 2179 O O . PHE A 1 283 ? 3.172 2.936 19.078 1 82.88 283 PHE A O 1
ATOM 2186 N N . GLN A 1 284 ? 2.881 2.289 21.234 1 86.38 284 GLN A N 1
ATOM 2187 C CA . GLN A 1 284 ? 2.869 3.658 21.75 1 86.38 284 GLN A CA 1
ATOM 2188 C C . GLN A 1 284 ? 4.27 4.109 22.141 1 86.38 284 GLN A C 1
ATOM 2190 O O . GLN A 1 284 ? 4.926 3.465 22.969 1 86.38 284 GLN A O 1
ATOM 2195 N N . TYR A 1 285 ? 4.73 5.074 21.5 1 88.69 285 TYR A N 1
ATOM 2196 C CA . TYR A 1 285 ? 5.977 5.707 21.922 1 88.69 285 TYR A CA 1
ATOM 2197 C C . TYR A 1 285 ? 5.711 6.895 22.828 1 88.69 285 TYR A C 1
ATOM 2199 O O . TYR A 1 285 ? 4.953 7.801 22.484 1 88.69 285 TYR A O 1
ATOM 2207 N N . GLN A 1 286 ? 6.379 6.918 23.953 1 88.88 286 GLN A N 1
ATOM 2208 C CA . GLN A 1 286 ? 6.062 7.906 24.984 1 88.88 286 GLN A CA 1
ATOM 2209 C C . GLN A 1 286 ? 6.828 9.203 24.75 1 88.88 286 GLN A C 1
ATOM 2211 O O . GLN A 1 286 ? 7.949 9.188 24.234 1 88.88 286 GLN A O 1
ATOM 2216 N N . ARG A 1 287 ? 6.195 10.266 25.172 1 92.06 287 ARG A N 1
ATOM 2217 C CA . ARG A 1 287 ? 6.848 11.57 25.141 1 92.06 287 ARG A CA 1
ATOM 2218 C C . ARG A 1 287 ? 8.078 11.586 26.031 1 92.06 287 ARG A C 1
ATOM 2220 O O . ARG A 1 287 ? 8.055 11.047 27.141 1 92.06 287 ARG A O 1
ATOM 2227 N N . ASN A 1 288 ? 9.141 12.195 25.516 1 91.06 288 ASN A N 1
ATOM 2228 C CA . ASN A 1 288 ? 10.336 12.445 26.312 1 91.06 288 ASN A CA 1
ATOM 2229 C C . ASN A 1 288 ? 10.203 13.727 27.141 1 91.06 288 ASN A C 1
ATOM 2231 O O . ASN A 1 288 ? 10.164 14.82 26.578 1 91.06 288 ASN A O 1
ATOM 2235 N N . PRO A 1 289 ? 10.203 13.594 28.484 1 90.88 289 PRO A N 1
ATOM 2236 C CA . PRO A 1 289 ? 10.031 14.789 29.328 1 90.88 289 PRO A CA 1
ATOM 2237 C C . PRO A 1 289 ? 11.148 15.812 29.125 1 90.88 289 PRO A C 1
ATOM 2239 O O . PRO A 1 289 ? 10.961 17 29.406 1 90.88 289 PRO A O 1
ATOM 2242 N N . GLU A 1 290 ? 12.258 15.422 28.609 1 91.38 290 GLU A N 1
ATOM 2243 C CA . GLU A 1 290 ? 13.398 16.297 28.422 1 91.38 290 GLU A CA 1
ATOM 2244 C C . GLU A 1 290 ? 13.539 16.703 26.953 1 91.38 290 GLU A C 1
ATOM 2246 O O . GLU A 1 290 ? 14.594 17.188 26.531 1 91.38 290 GLU A O 1
ATOM 2251 N N . CYS A 1 291 ? 12.492 16.516 26.203 1 95.06 291 CYS A N 1
ATOM 2252 C CA . CYS A 1 291 ? 12.555 16.828 24.781 1 95.06 291 CYS A CA 1
ATOM 2253 C C . CYS A 1 291 ? 12.789 18.312 24.562 1 95.06 291 CYS A C 1
ATOM 2255 O O . CYS A 1 291 ? 12.094 19.156 25.141 1 95.06 291 CYS A O 1
ATOM 2257 N N . THR A 1 292 ? 13.688 18.641 23.703 1 93.19 292 THR A N 1
ATOM 2258 C CA . THR A 1 292 ? 14.07 20.031 23.469 1 93.19 292 THR A CA 1
ATOM 2259 C C . THR A 1 292 ? 13.016 20.75 22.641 1 93.19 292 THR A C 1
ATOM 2261 O O . THR A 1 292 ? 13.023 21.984 22.547 1 93.19 292 THR A O 1
ATOM 2264 N N . VAL A 1 293 ? 12.07 20.016 22.141 1 95.94 293 VAL A N 1
ATOM 2265 C CA . VAL A 1 293 ? 11.117 20.625 21.203 1 95.94 293 VAL A CA 1
ATOM 2266 C C . VAL A 1 293 ? 9.742 20.719 21.875 1 95.94 293 VAL A C 1
ATOM 2268 O O . VAL A 1 293 ? 9.141 21.797 21.906 1 95.94 293 VAL A O 1
ATOM 2271 N N . CYS A 1 294 ? 9.289 19.656 22.562 1 95.12 294 CYS A N 1
ATOM 2272 C CA . CYS A 1 294 ? 7.887 19.672 22.953 1 95.12 294 CYS A CA 1
ATOM 2273 C C . CYS A 1 294 ? 7.738 19.688 24.469 1 95.12 294 CYS A C 1
ATOM 2275 O O . CYS A 1 294 ? 6.621 19.719 24.984 1 95.12 294 CYS A O 1
ATOM 2277 N N . SER A 1 295 ? 8.852 19.625 25.25 1 89.69 295 SER A N 1
ATOM 2278 C CA . SER A 1 295 ? 8.766 19.547 26.703 1 89.69 295 SER A CA 1
ATOM 2279 C C . SER A 1 295 ? 8.039 20.75 27.297 1 89.69 295 SER A C 1
ATOM 2281 O O . SER A 1 295 ? 7.441 20.656 28.359 1 89.69 295 SER A O 1
ATOM 2283 N N . MET A 1 296 ? 8.047 21.844 26.625 1 83.5 296 MET A N 1
ATOM 2284 C CA . MET A 1 296 ? 7.445 23.047 27.188 1 83.5 296 MET A CA 1
ATOM 2285 C C . MET A 1 296 ? 5.961 23.125 26.844 1 83.5 296 MET A C 1
ATOM 2287 O O . MET A 1 296 ? 5.305 24.125 27.125 1 83.5 296 MET A O 1
ATOM 2291 N N . LEU A 1 297 ? 5.41 22.156 26.125 1 84.06 297 LEU A N 1
ATOM 2292 C CA . LEU A 1 297 ? 3.98 22.078 25.844 1 84.06 297 LEU A CA 1
ATOM 2293 C C . LEU A 1 297 ? 3.246 21.344 26.969 1 84.06 297 LEU A C 1
ATOM 2295 O O . LEU A 1 297 ? 3.781 20.406 27.562 1 84.06 297 LEU A O 1
ATOM 2299 N N . MET B 1 1 ? 16.344 -17.75 -14.977 1 46.12 1 MET B N 1
ATOM 2300 C CA . MET B 1 1 ? 15.055 -18.156 -15.516 1 46.12 1 MET B CA 1
ATOM 2301 C C . MET B 1 1 ? 14.047 -17.016 -15.445 1 46.12 1 MET B C 1
ATOM 2303 O O . MET B 1 1 ? 14.133 -16.156 -14.562 1 46.12 1 MET B O 1
ATOM 2307 N N . ALA B 1 2 ? 13.234 -16.797 -16.547 1 68.75 2 ALA B N 1
ATOM 2308 C CA . ALA B 1 2 ? 12.258 -15.719 -16.719 1 68.75 2 ALA B CA 1
ATOM 2309 C C . ALA B 1 2 ? 11.062 -15.891 -15.789 1 68.75 2 ALA B C 1
ATOM 2311 O O . ALA B 1 2 ? 10.438 -16.953 -15.766 1 68.75 2 ALA B O 1
ATOM 2312 N N . MET B 1 3 ? 10.852 -15.164 -14.695 1 89.75 3 MET B N 1
ATOM 2313 C CA . MET B 1 3 ? 9.742 -15.273 -13.75 1 89.75 3 MET B CA 1
ATOM 2314 C C . MET B 1 3 ? 8.438 -14.805 -14.383 1 89.75 3 MET B C 1
ATOM 2316 O O . MET B 1 3 ? 8.352 -13.672 -14.867 1 89.75 3 MET B O 1
ATOM 2320 N N . LYS B 1 4 ? 7.477 -15.828 -14.5 1 96.62 4 LYS B N 1
ATOM 2321 C CA . LYS B 1 4 ? 6.133 -15.516 -14.969 1 96.62 4 LYS B CA 1
ATOM 2322 C C . LYS B 1 4 ? 5.129 -15.508 -13.82 1 96.62 4 LYS B C 1
ATOM 2324 O O . LYS B 1 4 ? 5.043 -16.469 -13.062 1 96.62 4 LYS B O 1
ATOM 2329 N N . VAL B 1 5 ? 4.43 -14.391 -13.734 1 98.06 5 VAL B N 1
ATOM 2330 C CA . VAL B 1 5 ? 3.463 -14.25 -12.656 1 98.06 5 VAL B CA 1
ATOM 2331 C C . VAL B 1 5 ? 2.062 -14.062 -13.234 1 98.06 5 VAL B C 1
ATOM 2333 O O . VAL B 1 5 ? 1.881 -13.328 -14.203 1 98.06 5 VAL B O 1
ATOM 2336 N N . LEU B 1 6 ? 1.087 -14.805 -12.68 1 98.81 6 LEU B N 1
ATOM 2337 C CA . LEU B 1 6 ? -0.313 -14.648 -13.062 1 98.81 6 LEU B CA 1
ATOM 2338 C C . LEU B 1 6 ? -1.075 -13.844 -12.023 1 98.81 6 LEU B C 1
ATOM 2340 O O . LEU B 1 6 ? -1.06 -14.18 -10.836 1 98.81 6 LEU B O 1
ATOM 2344 N N . VAL B 1 7 ? -1.696 -12.766 -12.469 1 98.81 7 VAL B N 1
ATOM 2345 C CA . VAL B 1 7 ? -2.574 -11.961 -11.625 1 98.81 7 VAL B CA 1
ATOM 2346 C C . VAL B 1 7 ? -4.035 -12.25 -11.977 1 98.81 7 VAL B C 1
ATOM 2348 O O . VAL B 1 7 ? -4.426 -12.156 -13.141 1 98.81 7 VAL B O 1
ATOM 2351 N N . LEU B 1 8 ? -4.812 -12.633 -10.969 1 98.81 8 LEU B N 1
ATOM 2352 C CA . LEU B 1 8 ? -6.23 -12.906 -11.156 1 98.81 8 LEU B CA 1
ATOM 2353 C C . LEU B 1 8 ? -7.078 -11.703 -10.758 1 98.81 8 LEU B C 1
ATOM 2355 O O . LEU B 1 8 ? -7.176 -11.367 -9.57 1 98.81 8 LEU B O 1
ATOM 2359 N N . GLY B 1 9 ? -7.715 -11.078 -11.758 1 97.75 9 GLY B N 1
ATOM 2360 C CA . GLY B 1 9 ? -8.508 -9.883 -11.531 1 97.75 9 GLY B CA 1
ATOM 2361 C C . GLY B 1 9 ? -7.734 -8.602 -11.797 1 97.75 9 GLY B C 1
ATOM 2362 O O . GLY B 1 9 ? -6.59 -8.461 -11.359 1 97.75 9 GLY B O 1
ATOM 2363 N N . ALA B 1 10 ? -8.352 -7.707 -12.484 1 97.81 10 ALA B N 1
ATOM 2364 C CA . ALA B 1 10 ? -7.77 -6.395 -12.766 1 97.81 10 ALA B CA 1
ATOM 2365 C C . ALA B 1 10 ? -8.617 -5.277 -12.156 1 97.81 10 ALA B C 1
ATOM 2367 O O . ALA B 1 10 ? -8.758 -4.207 -12.75 1 97.81 10 ALA B O 1
ATOM 2368 N N . GLY B 1 11 ? -9.297 -5.617 -11.039 1 94.12 11 GLY B N 1
ATOM 2369 C CA . GLY B 1 11 ? -10.055 -4.613 -10.305 1 94.12 11 GLY B CA 1
ATOM 2370 C C . GLY B 1 11 ? -9.188 -3.734 -9.422 1 94.12 11 GLY B C 1
ATOM 2371 O O . GLY B 1 11 ? -8.07 -3.379 -9.805 1 94.12 11 GLY B O 1
ATOM 2372 N N . GLY B 1 12 ? -9.766 -3.301 -8.266 1 91.38 12 GLY B N 1
ATOM 2373 C CA . GLY B 1 12 ? -9.039 -2.438 -7.352 1 91.38 12 GLY B CA 1
ATOM 2374 C C . GLY B 1 12 ? -7.727 -3.037 -6.887 1 91.38 12 GLY B C 1
ATOM 2375 O O . GLY B 1 12 ? -6.676 -2.395 -6.977 1 91.38 12 GLY B O 1
ATOM 2376 N N . LEU B 1 13 ? -7.773 -4.203 -6.473 1 94.5 13 LEU B N 1
ATOM 2377 C CA . LEU B 1 13 ? -6.574 -4.898 -6.023 1 94.5 13 LEU B CA 1
ATOM 2378 C C . LEU B 1 13 ? -5.656 -5.215 -7.199 1 94.5 13 LEU B C 1
ATOM 2380 O O . LEU B 1 13 ? -4.441 -5.027 -7.117 1 94.5 13 LEU B O 1
ATOM 2384 N N . GLY B 1 14 ? -6.281 -5.676 -8.234 1 97.12 14 GLY B N 1
ATOM 2385 C CA . GLY B 1 14 ? -5.52 -6.098 -9.398 1 97.12 14 GLY B CA 1
ATOM 2386 C C . GLY B 1 14 ? -4.668 -4.992 -9.992 1 97.12 14 GLY B C 1
ATOM 2387 O O . GLY B 1 14 ? -3.51 -5.215 -10.352 1 97.12 14 GLY B O 1
ATOM 2388 N N . CYS B 1 15 ? -5.234 -3.795 -10.078 1 95.62 15 CYS B N 1
ATOM 2389 C CA . CYS B 1 15 ? -4.492 -2.654 -10.602 1 95.62 15 CYS B CA 1
ATOM 2390 C C . CYS B 1 15 ? -3.252 -2.375 -9.766 1 95.62 15 CYS B C 1
ATOM 2392 O O . CYS B 1 15 ? -2.174 -2.123 -10.312 1 95.62 15 CYS B O 1
ATOM 2394 N N . GLU B 1 16 ? -3.41 -2.434 -8.469 1 96.06 16 GLU B N 1
ATOM 2395 C CA . GLU B 1 16 ? -2.285 -2.197 -7.57 1 96.06 16 GLU B CA 1
ATOM 2396 C C . GLU B 1 16 ? -1.262 -3.326 -7.66 1 96.06 16 GLU B C 1
ATOM 2398 O O . GLU B 1 16 ? -0.055 -3.086 -7.582 1 96.06 16 GLU B O 1
ATOM 2403 N N . LEU B 1 17 ? -1.7 -4.523 -7.777 1 97.56 17 LEU B N 1
ATOM 2404 C CA . LEU B 1 17 ? -0.807 -5.668 -7.93 1 97.56 17 LEU B CA 1
ATOM 2405 C C . LEU B 1 17 ? 0.056 -5.52 -9.18 1 97.56 17 LEU B C 1
ATOM 2407 O O . LEU B 1 17 ? 1.277 -5.68 -9.117 1 97.56 17 LEU B O 1
ATOM 2411 N N . LEU B 1 18 ? -0.61 -5.211 -10.25 1 97.12 18 LEU B N 1
ATOM 2412 C CA . LEU B 1 18 ? 0.09 -5.07 -11.523 1 97.12 18 LEU B CA 1
ATOM 2413 C C . LEU B 1 18 ? 1.141 -3.967 -11.445 1 97.12 18 LEU B C 1
ATOM 2415 O O . LEU B 1 18 ? 2.271 -4.148 -11.898 1 97.12 18 LEU B O 1
ATOM 2419 N N . LYS B 1 19 ? 0.749 -2.887 -10.867 1 93.5 19 LYS B N 1
ATOM 2420 C CA . LYS B 1 19 ? 1.661 -1.76 -10.695 1 93.5 19 LYS B CA 1
ATOM 2421 C C . LYS B 1 19 ? 2.91 -2.18 -9.922 1 93.5 19 LYS B C 1
ATOM 2423 O O . LYS B 1 19 ? 4.031 -1.885 -10.344 1 93.5 19 LYS B O 1
ATOM 2428 N N . ASN B 1 20 ? 2.719 -2.861 -8.867 1 93.94 20 ASN B N 1
ATOM 2429 C CA . ASN B 1 20 ? 3.832 -3.234 -7.996 1 93.94 20 ASN B CA 1
ATOM 2430 C C . ASN B 1 20 ? 4.695 -4.324 -8.633 1 93.94 20 ASN B C 1
ATOM 2432 O O . ASN B 1 20 ? 5.926 -4.242 -8.594 1 93.94 20 ASN B O 1
ATOM 2436 N N . LEU B 1 21 ? 4.09 -5.312 -9.227 1 94 21 LEU B N 1
ATOM 2437 C CA . LEU B 1 21 ? 4.816 -6.426 -9.828 1 94 21 LEU B CA 1
ATOM 2438 C C . LEU B 1 21 ? 5.688 -5.945 -10.977 1 94 21 LEU B C 1
ATOM 2440 O O . LEU B 1 21 ? 6.773 -6.484 -11.211 1 94 21 LEU B O 1
ATOM 2444 N N . ALA B 1 22 ? 5.164 -5.008 -11.664 1 91.19 22 ALA B N 1
ATOM 2445 C CA . ALA B 1 22 ? 5.875 -4.48 -12.82 1 91.19 22 ALA B CA 1
ATOM 2446 C C . ALA B 1 22 ? 7.219 -3.875 -12.414 1 91.19 22 ALA B C 1
ATOM 2448 O O . ALA B 1 22 ? 8.094 -3.666 -13.258 1 91.19 22 ALA B O 1
ATOM 2449 N N . ARG B 1 23 ? 7.406 -3.695 -11.141 1 85.25 23 ARG B N 1
ATOM 2450 C CA . ARG B 1 23 ? 8.625 -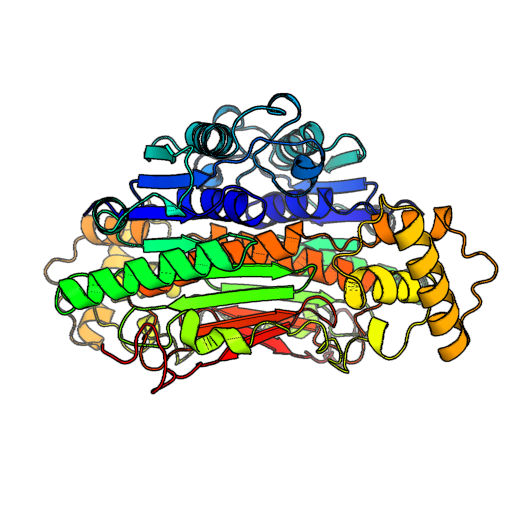3.047 -10.672 1 85.25 23 ARG B CA 1
ATOM 2451 C C . ARG B 1 23 ? 9.656 -4.078 -10.219 1 85.25 23 ARG B C 1
ATOM 2453 O O . ARG B 1 23 ? 10.805 -3.736 -9.93 1 85.25 23 ARG B O 1
ATOM 2460 N N . TYR B 1 24 ? 9.188 -5.238 -10.164 1 84.69 24 TYR B N 1
ATOM 2461 C CA . TYR B 1 24 ? 10.133 -6.289 -9.781 1 84.69 24 TYR B CA 1
ATOM 2462 C C . TYR B 1 24 ? 11 -6.699 -10.969 1 84.69 24 TYR B C 1
ATOM 2464 O O . TYR B 1 24 ? 10.492 -7.219 -11.961 1 84.69 24 TYR B O 1
ATOM 2472 N N . ASP B 1 25 ? 12.258 -6.59 -10.852 1 77.5 25 ASP B N 1
ATOM 2473 C CA . ASP B 1 25 ? 13.195 -6.777 -11.953 1 77.5 25 ASP B CA 1
ATOM 2474 C C . ASP B 1 25 ? 13.242 -8.242 -12.391 1 77.5 25 ASP B C 1
ATOM 2476 O O . ASP B 1 25 ? 13.531 -8.539 -13.555 1 77.5 25 ASP B O 1
ATOM 2480 N N . TYR B 1 26 ? 13.008 -9.102 -11.461 1 81.19 26 TYR B N 1
ATOM 2481 C CA . TYR B 1 26 ? 13.148 -10.516 -11.773 1 81.19 26 TYR B CA 1
ATOM 2482 C C . TYR B 1 26 ? 11.883 -11.062 -12.43 1 81.19 26 TYR B C 1
ATOM 2484 O O . TYR B 1 26 ? 11.852 -12.211 -12.875 1 81.19 26 TYR B O 1
ATOM 2492 N N . VAL B 1 27 ? 10.828 -10.266 -12.5 1 89.31 27 VAL B N 1
ATOM 2493 C CA . VAL B 1 27 ? 9.617 -10.664 -13.203 1 89.31 27 VAL B CA 1
ATOM 2494 C C . VAL B 1 27 ? 9.742 -10.305 -14.688 1 89.31 27 VAL B C 1
ATOM 2496 O O . VAL B 1 27 ? 9.961 -9.141 -15.031 1 89.31 27 VAL B O 1
ATOM 2499 N N . SER B 1 28 ? 9.633 -11.305 -15.539 1 92 28 SER B N 1
ATOM 2500 C CA . SER B 1 28 ? 9.797 -11.062 -16.969 1 92 28 SER B CA 1
ATOM 2501 C C . SER B 1 28 ? 8.445 -10.945 -17.672 1 92 28 SER B C 1
ATOM 2503 O O . SER B 1 28 ? 8.32 -10.227 -18.672 1 92 28 SER B O 1
ATOM 2505 N N . GLU B 1 29 ? 7.488 -11.711 -17.125 1 96.62 29 GLU B N 1
ATOM 2506 C CA . GLU B 1 29 ? 6.148 -11.68 -17.719 1 96.62 29 GLU B CA 1
ATOM 2507 C C . GLU B 1 29 ? 5.078 -11.594 -16.625 1 96.62 29 GLU B C 1
ATOM 2509 O O . GLU B 1 29 ? 5.18 -12.258 -15.594 1 96.62 29 GLU B O 1
ATOM 2514 N N . ILE B 1 30 ? 4.164 -10.75 -16.906 1 98 30 ILE B N 1
ATOM 2515 C CA . ILE B 1 30 ? 2.977 -10.664 -16.062 1 98 30 ILE B CA 1
ATOM 2516 C C . ILE B 1 30 ? 1.728 -10.938 -16.906 1 98 30 ILE B C 1
ATOM 2518 O O . ILE B 1 30 ? 1.516 -10.312 -17.938 1 98 30 ILE B O 1
ATOM 2522 N N . HIS B 1 31 ? 0.989 -11.922 -16.469 1 98.69 31 HIS B N 1
ATOM 2523 C CA . HIS B 1 31 ? -0.302 -12.219 -17.078 1 98.69 31 HIS B CA 1
ATOM 2524 C C . HIS B 1 31 ? -1.452 -11.781 -16.188 1 98.69 31 HIS B C 1
ATOM 2526 O O . HIS B 1 31 ? -1.384 -11.93 -14.961 1 98.69 31 HIS B O 1
ATOM 2532 N N . VAL B 1 32 ? -2.494 -11.195 -16.812 1 98.75 32 VAL B N 1
ATOM 2533 C CA . VAL B 1 32 ? -3.646 -10.758 -16.031 1 98.75 32 VAL B CA 1
ATOM 2534 C C . VAL B 1 32 ? -4.93 -11.289 -16.656 1 98.75 32 VAL B C 1
ATOM 2536 O O . VAL B 1 32 ? -5.117 -11.195 -17.875 1 98.75 32 VAL B O 1
ATOM 2539 N N . VAL B 1 33 ? -5.801 -11.891 -15.852 1 98.81 33 VAL B N 1
ATOM 2540 C CA . VAL B 1 33 ? -7.074 -12.438 -16.312 1 98.81 33 VAL B CA 1
ATOM 2541 C C . VAL B 1 33 ? -8.227 -11.648 -15.695 1 98.81 33 VAL B C 1
ATOM 2543 O O . VAL B 1 33 ? -8.289 -11.469 -14.477 1 98.81 33 VAL B O 1
ATOM 2546 N N . ASP B 1 34 ? -9.039 -11.156 -16.469 1 98.31 34 ASP B N 1
ATOM 2547 C CA . ASP B 1 34 ? -10.266 -10.477 -16.062 1 98.31 34 ASP B CA 1
ATOM 2548 C C . ASP B 1 34 ? -11.258 -10.414 -17.219 1 98.31 34 ASP B C 1
ATOM 2550 O O . ASP B 1 34 ? -10.898 -10.055 -18.344 1 98.31 34 ASP B O 1
ATOM 2554 N N . LEU B 1 35 ? -12.508 -10.75 -16.969 1 97.06 35 LEU B N 1
ATOM 2555 C CA . LEU B 1 35 ? -13.5 -10.797 -18.047 1 97.06 35 LEU B CA 1
ATOM 2556 C C . LEU B 1 35 ? -14.336 -9.523 -18.062 1 97.06 35 LEU B C 1
ATOM 2558 O O . LEU B 1 35 ? -15.055 -9.266 -19.031 1 97.06 35 LEU B O 1
ATOM 2562 N N . ASP B 1 36 ? -14.242 -8.633 -17.047 1 95.38 36 ASP B N 1
ATOM 2563 C CA . ASP B 1 36 ? -15.148 -7.496 -16.875 1 95.38 36 ASP B CA 1
ATOM 2564 C C . ASP B 1 36 ? -14.703 -6.309 -17.734 1 95.38 36 ASP B C 1
ATOM 2566 O O . ASP B 1 36 ? -13.539 -6.227 -18.125 1 95.38 36 ASP B O 1
ATOM 2570 N N . THR B 1 37 ? -15.656 -5.488 -17.969 1 97.25 37 THR B N 1
ATOM 2571 C CA . THR B 1 37 ? -15.398 -4.199 -18.609 1 97.25 37 THR B CA 1
ATOM 2572 C C . THR B 1 37 ? -15.406 -3.076 -17.578 1 97.25 37 THR B C 1
ATOM 2574 O O . THR B 1 37 ? -15.945 -3.238 -16.484 1 97.25 37 THR B O 1
ATOM 2577 N N . ILE B 1 38 ? -14.836 -1.995 -17.891 1 94.62 38 ILE B N 1
ATOM 2578 C CA . ILE B 1 38 ? -14.688 -0.856 -17 1 94.62 38 ILE B CA 1
ATOM 2579 C C . ILE B 1 38 ? -15.984 -0.061 -16.938 1 94.62 38 ILE B C 1
ATOM 2581 O O . ILE B 1 38 ? -16.594 0.231 -17.984 1 94.62 38 ILE B O 1
ATOM 2585 N N . GLU B 1 39 ? -16.391 0.16 -15.75 1 85.94 39 GLU B N 1
ATOM 2586 C CA . GLU B 1 39 ? -17.562 0.999 -15.477 1 85.94 39 GLU B CA 1
ATOM 2587 C C . GLU B 1 39 ? -17.156 2.289 -14.766 1 85.94 39 GLU B C 1
ATOM 2589 O O . GLU B 1 39 ? -16.047 2.389 -14.234 1 85.94 39 GLU B O 1
ATOM 2594 N N . LEU B 1 40 ? -18.016 3.24 -14.766 1 81.56 40 LEU B N 1
ATOM 2595 C CA . LEU B 1 40 ? -17.766 4.539 -14.156 1 81.56 40 LEU B CA 1
ATOM 2596 C C . LEU B 1 40 ? -17.375 4.387 -12.688 1 81.56 40 LEU B C 1
ATOM 2598 O O . LEU B 1 40 ? -16.453 5.051 -12.211 1 81.56 40 LEU B O 1
ATOM 2602 N N . SER B 1 41 ? -18.016 3.52 -11.969 1 75.12 41 SER B N 1
ATOM 2603 C CA . SER B 1 41 ? -17.797 3.33 -10.539 1 75.12 41 SER B CA 1
ATOM 2604 C C . SER B 1 41 ? -16.391 2.781 -10.266 1 75.12 41 SER B C 1
ATOM 2606 O O . SER B 1 41 ? -15.891 2.875 -9.148 1 75.12 41 SER B O 1
ATOM 2608 N N . ASN B 1 42 ? -15.742 2.205 -11.352 1 82.75 42 ASN B N 1
ATOM 2609 C CA . ASN B 1 42 ? -14.414 1.616 -11.195 1 82.75 42 ASN B CA 1
ATOM 2610 C C . ASN B 1 42 ? -13.336 2.688 -11.078 1 82.75 42 ASN B C 1
ATOM 2612 O O . ASN B 1 42 ? -12.258 2.432 -10.547 1 82.75 42 ASN B O 1
ATOM 2616 N N . LEU B 1 43 ? -13.586 3.857 -11.555 1 81.06 43 LEU B N 1
ATOM 2617 C CA . LEU B 1 43 ? -12.57 4.887 -11.719 1 81.06 43 LEU B CA 1
ATOM 2618 C C . LEU B 1 43 ? -12.125 5.434 -10.367 1 81.06 43 LEU B C 1
ATOM 2620 O O . LEU B 1 43 ? -11.031 5.992 -10.25 1 81.06 43 LEU B O 1
ATOM 2624 N N . ASN B 1 44 ? -12.875 5.184 -9.367 1 74.44 44 ASN B N 1
ATOM 2625 C CA . ASN B 1 44 ? -12.555 5.719 -8.047 1 74.44 44 ASN B CA 1
ATOM 2626 C C . ASN B 1 44 ? -11.492 4.879 -7.344 1 74.44 44 ASN B C 1
ATOM 2628 O O . ASN B 1 44 ? -10.734 5.395 -6.516 1 74.44 44 ASN B O 1
ATOM 2632 N N . ARG B 1 45 ? -11.461 3.672 -7.676 1 80.62 45 ARG B N 1
ATOM 2633 C CA . ARG B 1 45 ? -10.578 2.82 -6.887 1 80.62 45 ARG B CA 1
ATOM 2634 C C . ARG B 1 45 ? -9.703 1.954 -7.789 1 80.62 45 ARG B C 1
ATOM 2636 O O . ARG B 1 45 ? -8.859 1.199 -7.309 1 80.62 45 ARG B O 1
ATOM 2643 N N . GLN B 1 46 ? -9.875 2.008 -9.047 1 86.31 46 GLN B N 1
ATOM 2644 C CA . GLN B 1 46 ? -9.047 1.294 -10.008 1 86.31 46 GLN B CA 1
ATOM 2645 C C . GLN B 1 46 ? -8.18 2.26 -10.805 1 86.31 46 GLN B C 1
ATOM 2647 O O . GLN B 1 46 ? -8.562 2.701 -11.891 1 86.31 46 GLN B O 1
ATOM 2652 N N . PHE B 1 47 ? -7.051 2.512 -10.359 1 85.19 47 PHE B N 1
ATOM 2653 C CA . PHE B 1 47 ? -6.242 3.688 -10.664 1 85.19 47 PHE B CA 1
ATOM 2654 C C . PHE B 1 47 ? -5.641 3.578 -12.062 1 85.19 47 PHE B C 1
ATOM 2656 O O . PHE B 1 47 ? -5.148 4.566 -12.609 1 85.19 47 PHE B O 1
ATOM 2663 N N . LEU B 1 48 ? -5.652 2.461 -12.656 1 92.12 48 LEU B N 1
ATOM 2664 C CA . LEU B 1 48 ? -5.059 2.32 -13.984 1 92.12 48 LEU B CA 1
ATOM 2665 C C . LEU B 1 48 ? -6.043 2.754 -15.062 1 92.12 48 LEU B C 1
ATOM 2667 O O . LEU B 1 48 ? -5.66 2.928 -16.219 1 92.12 48 LEU B O 1
ATOM 2671 N N . PHE B 1 49 ? -7.258 2.963 -14.711 1 92.62 49 PHE B N 1
ATOM 2672 C CA . PHE B 1 49 ? -8.297 3.23 -15.695 1 92.62 49 PHE B CA 1
ATOM 2673 C C . PHE B 1 49 ? -8.617 4.719 -15.75 1 92.62 49 PHE B C 1
ATOM 2675 O O . PHE B 1 49 ? -8.391 5.445 -14.781 1 92.62 49 PHE B O 1
ATOM 2682 N N . ARG B 1 50 ? -9.078 5.117 -16.906 1 89.31 50 ARG B N 1
ATOM 2683 C CA . ARG B 1 50 ? -9.508 6.488 -17.172 1 89.31 50 ARG B CA 1
ATOM 2684 C C . ARG B 1 50 ? -10.914 6.52 -17.75 1 89.31 50 ARG B C 1
ATOM 2686 O O . ARG B 1 50 ? -11.445 5.488 -18.172 1 89.31 50 ARG B O 1
ATOM 2693 N N . GLU B 1 51 ? -11.422 7.707 -17.812 1 88.25 51 GLU B N 1
ATOM 2694 C CA . GLU B 1 51 ? -12.773 7.875 -18.328 1 88.25 51 GLU B CA 1
ATOM 2695 C C . GLU B 1 51 ? -12.883 7.352 -19.75 1 88.25 51 GLU B C 1
ATOM 2697 O O . GLU B 1 51 ? -13.898 6.75 -20.125 1 88.25 51 GLU B O 1
ATOM 2702 N N . GLN B 1 52 ? -11.906 7.488 -20.516 1 93.75 52 GLN B N 1
ATOM 2703 C CA . GLN B 1 52 ? -11.922 7.082 -21.922 1 93.75 52 GLN B CA 1
ATOM 2704 C C . GLN B 1 52 ? -11.922 5.562 -22.047 1 93.75 52 GLN B C 1
ATOM 2706 O O . GLN B 1 52 ? -12.141 5.027 -23.141 1 93.75 52 GLN B O 1
ATOM 2711 N N . ASP B 1 53 ? -11.664 4.934 -20.984 1 96.06 53 ASP B N 1
ATOM 2712 C CA . ASP B 1 53 ? -11.539 3.479 -21.031 1 96.06 53 ASP B CA 1
ATOM 2713 C C . ASP B 1 53 ? -12.875 2.803 -20.719 1 96.06 53 ASP B C 1
ATOM 2715 O O . ASP B 1 53 ? -13 1.582 -20.828 1 96.06 53 ASP B O 1
ATOM 2719 N N . ILE B 1 54 ? -13.859 3.561 -20.344 1 92.31 54 ILE B N 1
ATOM 2720 C CA . ILE B 1 54 ? -15.148 2.996 -19.969 1 92.31 54 ILE B CA 1
ATOM 2721 C C . ILE B 1 54 ? -15.68 2.129 -21.109 1 92.31 54 ILE B C 1
ATOM 2723 O O . ILE B 1 54 ? -15.648 2.535 -22.281 1 92.31 54 ILE B O 1
ATOM 2727 N N . GLY B 1 55 ? -16.109 0.94 -20.797 1 97.31 55 GLY B N 1
ATOM 2728 C CA . GLY B 1 55 ? -16.656 0.014 -21.781 1 97.31 55 GLY B CA 1
ATOM 2729 C C . GLY B 1 55 ? -15.617 -0.961 -22.312 1 97.31 55 GLY B C 1
ATOM 2730 O O . GLY B 1 55 ? -15.961 -1.979 -22.922 1 97.31 55 GLY B O 1
ATOM 2731 N N . LYS B 1 56 ? -14.367 -0.657 -22.141 1 98.56 56 LYS B N 1
ATOM 2732 C CA . LYS B 1 56 ? -13.289 -1.531 -22.562 1 98.56 56 LYS B CA 1
ATOM 2733 C C . LYS B 1 56 ? -13 -2.611 -21.531 1 98.56 56 LYS B C 1
ATOM 2735 O O . LYS B 1 56 ? -13.398 -2.482 -20.375 1 98.56 56 LYS B O 1
ATOM 2740 N N . TYR B 1 57 ? -12.336 -3.635 -21.953 1 98.69 57 TYR B N 1
ATOM 2741 C CA . TYR B 1 57 ? -12.055 -4.754 -21.047 1 98.69 57 TYR B CA 1
ATOM 2742 C C . TYR B 1 57 ? -10.953 -4.395 -20.062 1 98.69 57 TYR B C 1
ATOM 2744 O O . TYR B 1 57 ? -9.906 -3.877 -20.453 1 98.69 57 TYR B O 1
ATOM 2752 N N . LYS B 1 58 ? -11.195 -4.734 -18.781 1 97.88 58 LYS B N 1
ATOM 2753 C CA . LYS B 1 58 ? -10.273 -4.383 -17.703 1 97.88 58 LYS B CA 1
ATOM 2754 C C . LYS B 1 58 ? -8.891 -4.965 -17.953 1 97.88 58 LYS B C 1
ATOM 2756 O O . LYS B 1 58 ? -7.883 -4.258 -17.844 1 97.88 58 LYS B O 1
ATOM 2761 N N . ALA B 1 59 ? -8.836 -6.223 -18.344 1 98.69 59 ALA B N 1
ATOM 2762 C CA . ALA B 1 59 ? -7.559 -6.906 -18.516 1 98.69 59 ALA B CA 1
ATOM 2763 C C . ALA B 1 59 ? -6.715 -6.234 -19.594 1 98.69 59 ALA B C 1
ATOM 2765 O O . ALA B 1 59 ? -5.516 -6.016 -19.406 1 98.69 59 ALA B O 1
ATOM 2766 N N . GLU B 1 60 ? -7.281 -5.836 -20.609 1 98.75 60 GLU B N 1
ATOM 2767 C CA . GLU B 1 60 ? -6.57 -5.23 -21.734 1 98.75 60 GLU B CA 1
ATOM 2768 C C . GLU B 1 60 ? -6.074 -3.832 -21.375 1 98.75 60 GLU B C 1
ATOM 2770 O O . GLU B 1 60 ? -4.918 -3.492 -21.656 1 98.75 60 GLU B O 1
ATOM 2775 N N . VAL B 1 61 ? -6.996 -3.039 -20.844 1 98.5 61 VAL B N 1
ATOM 2776 C CA . VAL B 1 61 ? -6.637 -1.666 -20.5 1 98.5 61 VAL B CA 1
ATOM 2777 C C . VAL B 1 61 ? -5.539 -1.664 -19.438 1 98.5 61 VAL B C 1
ATOM 2779 O O . VAL B 1 61 ? -4.582 -0.888 -19.531 1 98.5 61 VAL B O 1
ATOM 2782 N N . ALA B 1 62 ? -5.672 -2.553 -18.438 1 98.25 62 ALA B N 1
ATOM 2783 C CA . ALA B 1 62 ? -4.664 -2.631 -17.375 1 98.25 62 ALA B CA 1
ATOM 2784 C C . ALA B 1 62 ? -3.305 -3.035 -17.953 1 98.25 62 ALA B C 1
ATOM 2786 O O . ALA B 1 62 ? -2.283 -2.428 -17.625 1 98.25 62 ALA B O 1
ATOM 2787 N N . ALA B 1 63 ? -3.285 -4.012 -18.766 1 98.12 63 ALA B N 1
ATOM 2788 C CA . ALA B 1 63 ? -2.045 -4.477 -19.391 1 98.12 63 ALA B CA 1
ATOM 2789 C C . ALA B 1 63 ? -1.399 -3.369 -20.219 1 98.12 63 ALA B C 1
ATOM 2791 O O . ALA B 1 63 ? -0.185 -3.164 -20.156 1 98.12 63 ALA B O 1
ATOM 2792 N N . HIS B 1 64 ? -2.211 -2.688 -20.953 1 96.94 64 HIS B N 1
ATOM 2793 C CA . HIS B 1 64 ? -1.719 -1.6 -21.781 1 96.94 64 HIS B CA 1
ATOM 2794 C C . HIS B 1 64 ? -1.144 -0.469 -20.938 1 96.94 64 HIS B C 1
ATOM 2796 O O . HIS B 1 64 ? -0.077 0.065 -21.25 1 96.94 64 HIS B O 1
ATOM 2802 N N . ALA B 1 65 ? -1.903 -0.109 -19.938 1 93.81 65 ALA B N 1
ATOM 2803 C CA . ALA B 1 65 ? -1.478 0.979 -19.062 1 93.81 65 ALA B CA 1
ATOM 2804 C C . ALA B 1 65 ? -0.12 0.677 -18.422 1 93.81 65 ALA B C 1
ATOM 2806 O O . ALA B 1 65 ? 0.756 1.544 -18.375 1 93.81 65 ALA B O 1
ATOM 2807 N N . ILE B 1 66 ? 0.06 -0.531 -17.953 1 93.75 66 ILE B N 1
ATOM 2808 C CA . ILE B 1 66 ? 1.318 -0.933 -17.344 1 93.75 66 ILE B CA 1
ATOM 2809 C C . ILE B 1 66 ? 2.41 -1.028 -18.406 1 93.75 66 ILE B C 1
ATOM 2811 O O . ILE B 1 66 ? 3.547 -0.609 -18.172 1 93.75 66 ILE B O 1
ATOM 2815 N N . GLY B 1 67 ? 2.072 -1.553 -19.516 1 91.06 67 GLY B N 1
ATOM 2816 C CA . GLY B 1 67 ? 3.023 -1.715 -20.609 1 91.06 67 GLY B CA 1
ATOM 2817 C C . GLY B 1 67 ? 3.605 -0.401 -21.094 1 91.06 67 GLY B C 1
ATOM 2818 O O . GLY B 1 67 ? 4.742 -0.356 -21.562 1 91.06 67 GLY B O 1
ATOM 2819 N N . LYS B 1 68 ? 2.855 0.627 -21 1 86.56 68 LYS B N 1
ATOM 2820 C CA . LYS B 1 68 ? 3.334 1.951 -21.391 1 86.56 68 LYS B CA 1
ATOM 2821 C C . LYS B 1 68 ? 4.406 2.451 -20.422 1 86.56 68 LYS B C 1
ATOM 2823 O O . LYS B 1 68 ? 5.262 3.256 -20.797 1 86.56 68 LYS B O 1
ATOM 2828 N N . ARG B 1 69 ? 4.391 1.934 -19.312 1 82.5 69 ARG B N 1
ATOM 2829 C CA . ARG B 1 69 ? 5.273 2.438 -18.266 1 82.5 69 ARG B CA 1
ATOM 2830 C C . ARG B 1 69 ? 6.527 1.576 -18.141 1 82.5 69 ARG B C 1
ATOM 2832 O O . ARG B 1 69 ? 7.582 2.061 -17.734 1 82.5 69 ARG B O 1
ATOM 2839 N N . VAL B 1 70 ? 6.336 0.332 -18.406 1 82.94 70 VAL B N 1
ATOM 2840 C CA . VAL B 1 70 ? 7.434 -0.62 -18.266 1 82.94 70 VAL B CA 1
ATOM 2841 C C . VAL B 1 70 ? 7.707 -1.299 -19.609 1 82.94 70 VAL B C 1
ATOM 2843 O O . VAL B 1 70 ? 6.859 -2.025 -20.125 1 82.94 70 VAL B O 1
ATOM 2846 N N . THR B 1 71 ? 8.906 -1.154 -20.094 1 81.75 71 THR B N 1
ATOM 2847 C CA . THR B 1 71 ? 9.188 -1.612 -21.453 1 81.75 71 THR B CA 1
ATOM 2848 C C . THR B 1 71 ? 10.039 -2.877 -21.422 1 81.75 71 THR B C 1
ATOM 2850 O O . THR B 1 71 ? 10.258 -3.5 -22.469 1 81.75 71 THR B O 1
ATOM 2853 N N . ASP B 1 72 ? 10.477 -3.277 -20.281 1 83.69 72 ASP B N 1
ATOM 2854 C CA . ASP B 1 72 ? 11.398 -4.402 -20.219 1 83.69 72 ASP B CA 1
ATOM 2855 C C . ASP B 1 72 ? 10.672 -5.695 -19.875 1 83.69 72 ASP B C 1
ATOM 2857 O O . ASP B 1 72 ? 11.305 -6.723 -19.625 1 83.69 72 ASP B O 1
ATOM 2861 N N . LYS B 1 73 ? 9.344 -5.578 -19.828 1 90.06 73 LYS B N 1
ATOM 2862 C CA . LYS B 1 73 ? 8.539 -6.742 -19.469 1 90.06 73 LYS B CA 1
ATOM 2863 C C . LYS B 1 73 ? 7.387 -6.934 -20.453 1 90.06 73 LYS B C 1
ATOM 2865 O O . LYS B 1 73 ? 6.98 -5.992 -21.125 1 90.06 73 LYS B O 1
ATOM 2870 N N . VAL B 1 74 ? 6.934 -8.219 -20.453 1 95 74 VAL B N 1
ATOM 2871 C CA . VAL B 1 74 ? 5.758 -8.539 -21.266 1 95 74 VAL B CA 1
ATOM 2872 C C . VAL B 1 74 ? 4.527 -8.609 -20.359 1 95 74 VAL B C 1
ATOM 2874 O O . VAL B 1 74 ? 4.527 -9.328 -19.359 1 95 74 VAL B O 1
ATOM 2877 N N . ILE B 1 75 ? 3.545 -7.848 -20.656 1 97.25 75 ILE B N 1
ATOM 2878 C CA . ILE B 1 75 ? 2.271 -7.883 -19.953 1 97.25 75 ILE B CA 1
ATOM 2879 C C . ILE B 1 75 ? 1.185 -8.445 -20.859 1 97.25 75 ILE B C 1
ATOM 2881 O O . ILE B 1 75 ? 0.871 -7.859 -21.891 1 97.25 75 ILE B O 1
ATOM 2885 N N . VAL B 1 76 ? 0.582 -9.578 -20.469 1 98.38 76 VAL B N 1
ATOM 2886 C CA . VAL B 1 76 ? -0.334 -10.297 -21.344 1 98.38 76 VAL B CA 1
ATOM 2887 C C . VAL B 1 76 ? -1.732 -10.312 -20.734 1 98.38 76 VAL B C 1
ATOM 2889 O O . VAL B 1 76 ? -1.944 -10.914 -19.672 1 98.38 76 VAL B O 1
ATOM 2892 N N . PRO B 1 77 ? -2.691 -9.703 -21.406 1 98.75 77 PRO B N 1
ATOM 2893 C CA . PRO B 1 77 ? -4.07 -9.773 -20.922 1 98.75 77 PRO B CA 1
ATOM 2894 C C . PRO B 1 77 ? -4.797 -11.031 -21.391 1 98.75 77 PRO B C 1
ATOM 2896 O O . PRO B 1 77 ? -4.57 -11.492 -22.516 1 98.75 77 PRO B O 1
ATOM 2899 N N . HIS B 1 78 ? -5.598 -11.578 -20.562 1 98.75 78 HIS B N 1
ATOM 2900 C CA . HIS B 1 78 ? -6.523 -12.664 -20.875 1 98.75 78 HIS B CA 1
ATOM 2901 C C . HIS B 1 78 ? -7.961 -12.266 -20.547 1 98.75 78 HIS B C 1
ATOM 2903 O O . HIS B 1 78 ? -8.344 -12.211 -19.375 1 98.75 78 HIS B O 1
ATOM 2909 N N . VAL B 1 79 ? -8.742 -12.031 -21.609 1 98.62 79 VAL B N 1
ATOM 2910 C CA . VAL B 1 79 ? -10.156 -11.727 -21.422 1 98.62 79 VAL B CA 1
ATOM 2911 C C . VAL B 1 79 ? -10.977 -13.016 -21.438 1 98.62 79 VAL B C 1
ATOM 2913 O O . VAL B 1 79 ? -11.57 -13.359 -22.469 1 98.62 79 VAL B O 1
ATOM 2916 N N . THR B 1 80 ? -11.07 -13.57 -20.375 1 98 80 THR B N 1
ATOM 2917 C CA . THR B 1 80 ? -11.766 -14.852 -20.281 1 98 80 THR B CA 1
ATOM 2918 C C . THR B 1 80 ? -12.172 -15.141 -18.828 1 98 80 THR B C 1
ATOM 2920 O O . THR B 1 80 ? -11.734 -14.453 -17.906 1 98 80 THR B O 1
ATOM 2923 N N . ASP B 1 81 ? -13.078 -16.031 -18.734 1 96.69 81 ASP B N 1
ATOM 2924 C CA . ASP B 1 81 ? -13.461 -16.562 -17.422 1 96.69 81 ASP B CA 1
ATOM 2925 C C . ASP B 1 81 ? -12.367 -17.469 -16.859 1 96.69 81 ASP B C 1
ATOM 2927 O O . ASP B 1 81 ? -12.047 -18.5 -17.453 1 96.69 81 ASP B O 1
ATOM 2931 N N . LEU B 1 82 ? -11.82 -17.062 -15.734 1 96.12 82 LEU B N 1
ATOM 2932 C CA . LEU B 1 82 ? -10.672 -17.797 -15.211 1 96.12 82 LEU B CA 1
ATOM 2933 C C . LEU B 1 82 ? -11.055 -19.219 -14.836 1 96.12 82 LEU B C 1
ATOM 2935 O O . LEU B 1 82 ? -10.195 -20.109 -14.766 1 96.12 82 LEU B O 1
ATOM 2939 N N . THR B 1 83 ? -12.375 -19.5 -14.609 1 95.81 83 THR B N 1
ATOM 2940 C CA . THR B 1 83 ? -12.812 -20.844 -14.219 1 95.81 83 THR B CA 1
ATOM 2941 C C . THR B 1 83 ? -12.812 -21.781 -15.422 1 95.81 83 THR B C 1
ATOM 2943 O O . THR B 1 83 ? -13.016 -22.984 -15.281 1 95.81 83 THR B O 1
ATOM 2946 N N . THR B 1 84 ? -12.547 -21.281 -16.578 1 97.19 84 THR B N 1
ATOM 2947 C CA . THR B 1 84 ? -12.445 -22.094 -17.781 1 97.19 84 THR B CA 1
ATOM 2948 C C . THR B 1 84 ? -10.984 -22.469 -18.047 1 97.19 84 THR B C 1
ATOM 2950 O O . THR B 1 84 ? -10.711 -23.281 -18.922 1 97.19 84 THR B O 1
ATOM 2953 N N . LEU B 1 85 ? -10.047 -21.875 -17.375 1 98 85 LEU B N 1
ATOM 2954 C CA . LEU B 1 85 ? -8.625 -22.141 -17.562 1 98 85 LEU B CA 1
ATOM 2955 C C . LEU B 1 85 ? -8.195 -23.391 -16.797 1 98 85 LEU B C 1
ATOM 2957 O O . LEU B 1 85 ? -8.547 -23.547 -15.625 1 98 85 LEU B O 1
ATOM 2961 N N . ASP B 1 86 ? -7.465 -24.203 -17.391 1 96.69 86 ASP B N 1
ATOM 2962 C CA . ASP B 1 86 ? -7.172 -25.5 -16.797 1 96.69 86 ASP B CA 1
ATOM 2963 C C . ASP B 1 86 ? -5.73 -25.562 -16.297 1 96.69 86 ASP B C 1
ATOM 2965 O O . ASP B 1 86 ? -5.031 -24.547 -16.281 1 96.69 86 ASP B O 1
ATOM 2969 N N . ALA B 1 87 ? -5.301 -26.75 -15.93 1 97.5 87 ALA B N 1
ATOM 2970 C CA . ALA B 1 87 ? -4 -26.984 -15.305 1 97.5 87 ALA B CA 1
ATOM 2971 C C . ALA B 1 87 ? -2.865 -26.594 -16.25 1 97.5 87 ALA B C 1
ATOM 2973 O O . ALA B 1 87 ? -1.823 -26.094 -15.812 1 97.5 87 ALA B O 1
ATOM 2974 N N . THR B 1 88 ? -3.07 -26.828 -17.516 1 97.75 88 THR B N 1
ATOM 2975 C CA . THR B 1 88 ? -2.041 -26.516 -18.5 1 97.75 88 THR B CA 1
ATOM 2976 C C . THR B 1 88 ? -1.729 -25.016 -18.5 1 97.75 88 THR B C 1
ATOM 2978 O O . THR B 1 88 ? -0.565 -24.625 -18.578 1 97.75 88 THR B O 1
ATOM 2981 N N . PHE B 1 89 ? -2.721 -24.25 -18.406 1 98.44 89 PHE B N 1
ATOM 2982 C CA . PHE B 1 89 ? -2.549 -22.797 -18.375 1 98.44 89 PHE B CA 1
ATOM 2983 C C . PHE B 1 89 ? -1.794 -22.375 -17.125 1 98.44 89 PHE B C 1
ATOM 2985 O O . PHE B 1 89 ? -0.823 -21.625 -17.203 1 98.44 89 PHE B O 1
ATOM 2992 N N . TYR B 1 90 ? -2.188 -22.859 -15.961 1 98.44 90 TYR B N 1
ATOM 2993 C CA . TYR B 1 90 ? -1.652 -22.406 -14.688 1 98.44 90 TYR B CA 1
ATOM 2994 C C . TYR B 1 90 ? -0.229 -22.906 -14.477 1 98.44 90 TYR B C 1
ATOM 2996 O O . TYR B 1 90 ? 0.582 -22.25 -13.82 1 98.44 90 TYR B O 1
ATOM 3004 N N . SER B 1 91 ? 0.12 -24.016 -15.07 1 97.19 91 SER B N 1
ATOM 3005 C CA . SER B 1 91 ? 1.407 -24.656 -14.844 1 97.19 91 SER B CA 1
ATOM 3006 C C . SER B 1 91 ? 2.549 -23.844 -15.445 1 97.19 91 SER B C 1
ATOM 3008 O O . SER B 1 91 ? 3.719 -24.094 -15.141 1 97.19 91 SER B O 1
ATOM 3010 N N . GLN B 1 92 ? 2.273 -22.859 -16.25 1 95.5 92 GLN B N 1
ATOM 3011 C CA . GLN B 1 92 ? 3.316 -22.062 -16.891 1 95.5 92 GLN B CA 1
ATOM 3012 C C . GLN B 1 92 ? 3.836 -20.984 -15.961 1 95.5 92 GLN B C 1
ATOM 3014 O O . GLN B 1 92 ? 4.879 -20.375 -16.219 1 95.5 92 GLN B O 1
ATOM 3019 N N . PHE B 1 93 ? 3.158 -20.844 -14.859 1 97.31 93 PHE B N 1
ATOM 3020 C CA . PHE B 1 93 ? 3.498 -19.719 -13.992 1 97.31 93 PHE B CA 1
ATOM 3021 C C . PHE B 1 93 ? 4.246 -20.188 -12.758 1 97.31 93 PHE B C 1
ATOM 3023 O O . PHE B 1 93 ? 3.992 -21.281 -12.25 1 97.31 93 PHE B O 1
ATOM 3030 N N . GLN B 1 94 ? 5.109 -19.328 -12.273 1 96.12 94 GLN B N 1
ATOM 3031 C CA . GLN B 1 94 ? 5.836 -19.625 -11.039 1 96.12 94 GLN B CA 1
ATOM 3032 C C . GLN B 1 94 ? 5.066 -19.125 -9.82 1 96.12 94 GLN B C 1
ATOM 3034 O O . GLN B 1 94 ? 5.27 -19.625 -8.711 1 96.12 94 GLN B O 1
ATOM 3039 N N . PHE B 1 95 ? 4.238 -18.047 -10.031 1 97.69 95 PHE B N 1
ATOM 3040 C CA . PHE B 1 95 ? 3.379 -17.516 -8.977 1 97.69 95 PHE B CA 1
ATOM 3041 C C . PHE B 1 95 ? 1.994 -17.188 -9.523 1 97.69 95 PHE B C 1
ATOM 3043 O O . PHE B 1 95 ? 1.859 -16.75 -10.672 1 97.69 95 PHE B O 1
ATOM 3050 N N . VAL B 1 96 ? 1.019 -17.422 -8.648 1 98.75 96 VAL B N 1
ATOM 3051 C CA . VAL B 1 96 ? -0.335 -16.938 -8.891 1 98.75 96 VAL B CA 1
ATOM 3052 C C . VAL B 1 96 ? -0.764 -16 -7.758 1 98.75 96 VAL B C 1
ATOM 3054 O O . VAL B 1 96 ? -0.665 -16.359 -6.582 1 98.75 96 VAL B O 1
ATOM 3057 N N . ILE B 1 97 ? -1.15 -14.797 -8.102 1 98.69 97 ILE B N 1
ATOM 3058 C CA . ILE B 1 97 ? -1.614 -13.82 -7.125 1 98.69 97 ILE B CA 1
ATOM 3059 C C . ILE B 1 97 ? -3.049 -13.406 -7.449 1 98.69 97 ILE B C 1
ATOM 3061 O O . ILE B 1 97 ? -3.369 -13.109 -8.602 1 98.69 97 ILE B O 1
ATOM 3065 N N . SER B 1 98 ? -3.846 -13.406 -6.43 1 98.06 98 SER B N 1
ATOM 3066 C CA . SER B 1 98 ? -5.27 -13.172 -6.641 1 98.06 98 SER B CA 1
ATOM 3067 C C . SER B 1 98 ? -5.719 -11.859 -6.004 1 98.06 98 SER B C 1
ATOM 3069 O O . SER B 1 98 ? -5.395 -11.586 -4.848 1 98.06 98 SER B O 1
ATOM 3071 N N . GLY B 1 99 ? -6.387 -11.062 -6.742 1 96.25 99 GLY B N 1
ATOM 3072 C CA . GLY B 1 99 ? -7.145 -9.922 -6.27 1 96.25 99 GLY B CA 1
ATOM 3073 C C . GLY B 1 99 ? -8.625 -10.016 -6.574 1 96.25 99 GLY B C 1
ATOM 3074 O O . GLY B 1 99 ? -9.242 -9.031 -6.988 1 96.25 99 GLY B O 1
ATOM 3075 N N . LEU B 1 100 ? -9.164 -11.18 -6.4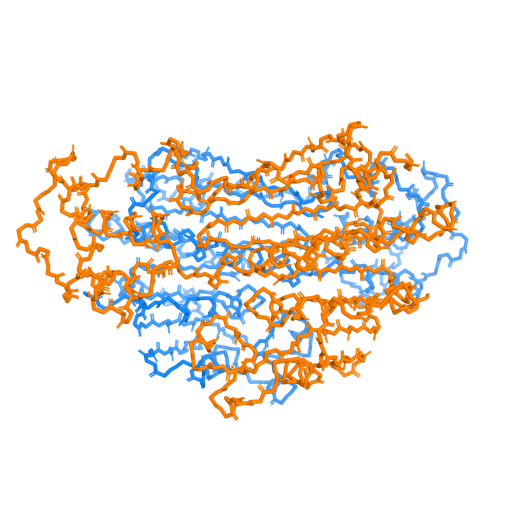69 1 92.25 100 LEU B N 1
ATOM 3076 C CA . LEU B 1 100 ? -10.555 -11.469 -6.805 1 92.25 100 LEU B CA 1
ATOM 3077 C C . LEU B 1 100 ? -11.484 -11.078 -5.652 1 92.25 100 LEU B C 1
ATOM 3079 O O . LEU B 1 100 ? -11.078 -11.102 -4.488 1 92.25 100 LEU B O 1
ATOM 3083 N N . ASP B 1 101 ? -12.711 -10.773 -6.008 1 83.44 101 ASP B N 1
ATOM 3084 C CA . ASP B 1 101 ? -13.641 -10.336 -4.965 1 83.44 101 ASP B CA 1
ATOM 3085 C C . ASP B 1 101 ? -14.688 -11.406 -4.688 1 83.44 101 ASP B C 1
ATOM 3087 O O . ASP B 1 101 ? -15.43 -11.312 -3.707 1 83.44 101 ASP B O 1
ATOM 3091 N N . ALA B 1 102 ? -14.703 -12.438 -5.559 1 82.25 102 ALA B N 1
ATOM 3092 C CA . ALA B 1 102 ? -15.703 -13.477 -5.348 1 82.25 102 ALA B CA 1
ATOM 3093 C C . ALA B 1 102 ? -15.055 -14.758 -4.836 1 82.25 102 ALA B C 1
ATOM 3095 O O . ALA B 1 102 ? -13.914 -15.07 -5.188 1 82.25 102 ALA B O 1
ATOM 3096 N N . ILE B 1 103 ? -15.789 -15.492 -4.098 1 86.12 103 ILE B N 1
ATOM 3097 C CA . ILE B 1 103 ? -15.289 -16.672 -3.4 1 86.12 103 ILE B CA 1
ATOM 3098 C C . ILE B 1 103 ? -15.078 -17.812 -4.398 1 86.12 103 ILE B C 1
ATOM 3100 O O . ILE B 1 103 ? -14.023 -18.438 -4.418 1 86.12 103 ILE B O 1
ATOM 3104 N N . ALA B 1 104 ? -16.031 -18 -5.281 1 89.5 104 ALA B N 1
ATOM 3105 C CA . ALA B 1 104 ? -16.062 -19.188 -6.133 1 89.5 104 ALA B CA 1
ATOM 3106 C C . ALA B 1 104 ? -14.828 -19.266 -7.023 1 89.5 104 ALA B C 1
ATOM 3108 O O . ALA B 1 104 ? -14.188 -20.312 -7.105 1 89.5 104 ALA B O 1
ATOM 3109 N N . PRO B 1 105 ? -14.453 -18.203 -7.684 1 94.44 105 PRO B N 1
ATOM 3110 C CA . PRO B 1 105 ? -13.258 -18.281 -8.523 1 94.44 105 PRO B CA 1
ATOM 3111 C C . PRO B 1 105 ? -11.984 -18.547 -7.707 1 94.44 105 PRO B C 1
ATOM 3113 O O . PRO B 1 105 ? -11.055 -19.188 -8.195 1 94.44 105 PRO B O 1
ATOM 3116 N N . ARG B 1 106 ? -11.898 -18.031 -6.52 1 95 106 ARG B N 1
ATOM 3117 C CA . ARG B 1 106 ? -10.758 -18.281 -5.641 1 95 106 ARG B CA 1
ATOM 3118 C C . ARG B 1 106 ? -10.648 -19.75 -5.289 1 95 106 ARG B C 1
ATOM 3120 O O . ARG B 1 106 ? -9.555 -20.328 -5.316 1 95 106 ARG B O 1
ATOM 3127 N N . ARG B 1 107 ? -11.789 -20.328 -5.02 1 93.81 107 ARG B N 1
ATOM 3128 C CA . ARG B 1 107 ? -11.836 -21.75 -4.715 1 93.81 107 ARG B CA 1
ATOM 3129 C C . ARG B 1 107 ? -11.391 -22.578 -5.91 1 93.81 107 ARG B C 1
ATOM 3131 O O . ARG B 1 107 ? -10.672 -23.562 -5.754 1 93.81 107 ARG B O 1
ATOM 3138 N N . TYR B 1 108 ? -11.875 -22.203 -7.039 1 97.25 108 TYR B N 1
ATOM 3139 C CA . TYR B 1 108 ? -11.523 -22.906 -8.266 1 97.25 108 TYR B CA 1
ATOM 3140 C C . TYR B 1 108 ? -10.016 -22.938 -8.469 1 97.25 108 TYR B C 1
ATOM 3142 O O . TYR B 1 108 ? -9.43 -24 -8.711 1 97.25 108 TYR B O 1
ATOM 3150 N N . VAL B 1 109 ? -9.375 -21.781 -8.352 1 98.31 109 VAL B N 1
ATOM 3151 C CA . VAL B 1 109 ? -7.934 -21.672 -8.57 1 98.31 109 VAL B CA 1
ATOM 3152 C C . VAL B 1 109 ? -7.188 -22.516 -7.535 1 98.31 109 VAL B C 1
ATOM 3154 O O . VAL B 1 109 ? -6.227 -23.219 -7.871 1 98.31 109 VAL B O 1
ATOM 3157 N N . ASN B 1 110 ? -7.645 -22.422 -6.312 1 97.75 110 ASN B N 1
ATOM 3158 C CA . ASN B 1 110 ? -7.055 -23.234 -5.258 1 97.75 110 ASN B CA 1
ATOM 3159 C C . ASN B 1 110 ? -7.07 -24.719 -5.621 1 97.75 110 ASN B C 1
ATOM 3161 O O . ASN B 1 110 ? -6.055 -25.391 -5.5 1 97.75 110 ASN B O 1
ATOM 3165 N N . GLN B 1 111 ? -8.203 -25.156 -6.055 1 97.38 111 GLN B N 1
ATOM 3166 C CA . GLN B 1 111 ? -8.359 -26.562 -6.43 1 97.38 111 GLN B CA 1
ATOM 3167 C C . GLN B 1 111 ? -7.418 -26.938 -7.57 1 97.38 111 GLN B C 1
ATOM 3169 O O . GLN B 1 111 ? -6.75 -27.969 -7.516 1 97.38 111 GLN B O 1
ATOM 3174 N N . VAL B 1 112 ? -7.352 -26.125 -8.555 1 98.38 112 VAL B N 1
ATOM 3175 C CA . VAL B 1 112 ? -6.52 -26.391 -9.719 1 98.38 112 VAL B CA 1
ATOM 3176 C C . VAL B 1 112 ? -5.055 -26.484 -9.305 1 98.38 112 VAL B C 1
ATOM 3178 O O . VAL B 1 112 ? -4.336 -27.391 -9.742 1 98.38 112 VAL B O 1
ATOM 3181 N N . LEU B 1 113 ? -4.59 -25.578 -8.461 1 98.31 113 LEU B N 1
ATOM 3182 C CA . LEU B 1 113 ? -3.191 -25.531 -8.055 1 98.31 113 LEU B CA 1
ATOM 3183 C C . LEU B 1 113 ? -2.84 -26.734 -7.188 1 98.31 113 LEU B C 1
ATOM 3185 O O . LEU B 1 113 ? -1.754 -27.312 -7.32 1 98.31 113 LEU B O 1
ATOM 3189 N N . VAL B 1 114 ? -3.748 -27.094 -6.297 1 97.75 114 VAL B N 1
ATOM 3190 C CA . VAL B 1 114 ? -3.543 -28.297 -5.473 1 97.75 114 VAL B CA 1
ATOM 3191 C C . VAL B 1 114 ? -3.484 -29.531 -6.363 1 97.75 114 VAL B C 1
ATOM 3193 O O . VAL B 1 114 ? -2.631 -30.391 -6.172 1 97.75 114 VAL B O 1
ATOM 3196 N N . ASP B 1 115 ? -4.344 -29.594 -7.332 1 97.5 115 ASP B N 1
ATOM 3197 C CA . ASP B 1 115 ? -4.387 -30.734 -8.25 1 97.5 115 ASP B CA 1
ATOM 3198 C C . ASP B 1 115 ? -3.088 -30.828 -9.055 1 97.5 115 ASP B C 1
ATOM 3200 O O . ASP B 1 115 ? -2.598 -31.938 -9.312 1 97.5 115 ASP B O 1
ATOM 3204 N N . ILE B 1 116 ? -2.568 -29.734 -9.492 1 97.75 116 ILE B N 1
ATOM 3205 C CA . ILE B 1 116 ? -1.3 -29.719 -10.211 1 97.75 116 ILE B CA 1
ATOM 3206 C C . ILE B 1 116 ? -0.198 -30.312 -9.336 1 97.75 116 ILE B C 1
ATOM 3208 O O . ILE B 1 116 ? 0.59 -31.141 -9.797 1 97.75 116 ILE B O 1
ATOM 3212 N N . THR B 1 117 ? -0.185 -29.844 -8.086 1 97 117 THR B N 1
ATOM 3213 C CA . THR B 1 117 ? 0.821 -30.328 -7.148 1 97 117 THR B CA 1
ATOM 3214 C C . THR B 1 117 ? 0.677 -31.844 -6.938 1 97 117 THR B C 1
ATOM 3216 O O . THR B 1 117 ? 1.668 -32.562 -6.969 1 97 117 THR B O 1
ATOM 3219 N N . ARG B 1 118 ? -0.511 -32.281 -6.816 1 96.06 118 ARG B N 1
ATOM 3220 C CA . ARG B 1 118 ? -0.801 -33.688 -6.621 1 96.06 118 ARG B CA 1
ATOM 3221 C C . ARG B 1 118 ? -0.392 -34.5 -7.844 1 96.06 118 ARG B C 1
ATOM 3223 O O . ARG B 1 118 ? 0.321 -35.5 -7.723 1 96.06 118 ARG B O 1
ATOM 3230 N N . ALA B 1 119 ? -0.81 -34.062 -8.953 1 95.88 119 ALA B N 1
ATOM 3231 C CA . ALA B 1 119 ? -0.575 -34.812 -10.195 1 95.88 119 ALA B CA 1
ATOM 3232 C C . ALA B 1 119 ? 0.914 -34.875 -10.523 1 95.88 119 ALA B C 1
ATOM 3234 O O . ALA B 1 119 ? 1.381 -35.812 -11.141 1 95.88 119 ALA B O 1
ATOM 3235 N N . SER B 1 120 ? 1.676 -33.906 -10.055 1 95.38 120 SER B N 1
ATOM 3236 C CA . SER B 1 120 ? 3.104 -33.844 -10.344 1 95.38 120 SER B CA 1
ATOM 3237 C C . SER B 1 120 ? 3.926 -34.469 -9.211 1 95.38 120 SER B C 1
ATOM 3239 O O . SER B 1 120 ? 5.156 -34.406 -9.227 1 95.38 120 SER B O 1
ATOM 3241 N N . ALA B 1 121 ? 3.281 -34.969 -8.227 1 94.31 121 ALA B N 1
ATOM 3242 C CA . ALA B 1 121 ? 3.955 -35.531 -7.047 1 94.31 121 ALA B CA 1
ATOM 3243 C C . ALA B 1 121 ? 4.941 -34.5 -6.473 1 94.31 121 ALA B C 1
ATOM 3245 O O . ALA B 1 121 ? 6.113 -34.812 -6.254 1 94.31 121 ALA B O 1
ATOM 3246 N N . PHE B 1 122 ? 4.551 -33.219 -6.422 1 92.06 122 PHE B N 1
ATOM 3247 C CA . PHE B 1 122 ? 5.23 -32.125 -5.742 1 92.06 122 PHE B CA 1
ATOM 3248 C C . PHE B 1 122 ? 6.379 -31.594 -6.594 1 92.06 122 PHE B C 1
ATOM 3250 O O . PHE B 1 122 ? 7.145 -30.734 -6.148 1 92.06 122 PHE B O 1
ATOM 3257 N N . GLU B 1 123 ? 6.457 -32 -7.84 1 92.5 123 GLU B N 1
ATOM 3258 C CA . GLU B 1 123 ? 7.457 -31.438 -8.734 1 92.5 123 GLU B CA 1
ATOM 3259 C C . GLU B 1 123 ? 7.105 -30.016 -9.117 1 92.5 123 GLU B C 1
ATOM 3261 O O . GLU B 1 123 ? 7.996 -29.188 -9.352 1 92.5 123 GLU B O 1
ATOM 3266 N N . ILE B 1 124 ? 5.801 -29.844 -9.227 1 93.5 124 ILE B N 1
ATOM 3267 C CA . ILE B 1 124 ? 5.301 -28.5 -9.531 1 93.5 124 ILE B CA 1
ATOM 3268 C C . ILE B 1 124 ? 4.422 -28.016 -8.383 1 93.5 124 ILE B C 1
ATOM 3270 O O . ILE B 1 124 ? 3.344 -28.562 -8.141 1 93.5 124 ILE B O 1
ATOM 3274 N N . CYS B 1 125 ? 4.879 -27.094 -7.637 1 94.81 125 CYS B N 1
ATOM 3275 C CA . CYS B 1 125 ? 4.16 -26.438 -6.551 1 94.81 125 CYS B CA 1
ATOM 3276 C C . CYS B 1 125 ? 4.117 -24.922 -6.762 1 94.81 125 CYS B C 1
ATOM 3278 O O . CYS B 1 125 ? 5.105 -24.234 -6.508 1 94.81 125 CYS B O 1
ATOM 3280 N N . ILE B 1 126 ? 3.021 -24.469 -7.238 1 97.25 126 ILE B N 1
ATOM 3281 C CA . ILE B 1 126 ? 2.906 -23.047 -7.574 1 97.25 126 ILE B CA 1
ATOM 3282 C C . ILE B 1 126 ? 2.322 -22.281 -6.391 1 97.25 126 ILE B C 1
ATOM 3284 O O . ILE B 1 126 ? 1.167 -22.484 -6.016 1 97.25 126 ILE B O 1
ATOM 3288 N N . PRO B 1 127 ? 3.088 -21.359 -5.781 1 97.88 127 PRO B N 1
ATOM 3289 C CA . PRO B 1 127 ? 2.555 -20.531 -4.691 1 97.88 127 PRO B CA 1
ATOM 3290 C C . PRO B 1 127 ? 1.34 -19.703 -5.117 1 97.88 127 PRO B C 1
ATOM 3292 O O . PRO B 1 127 ? 1.339 -19.109 -6.195 1 97.88 127 PRO B O 1
ATOM 3295 N N . PHE B 1 128 ? 0.345 -19.766 -4.246 1 98.56 128 PHE B N 1
ATOM 3296 C CA . PHE B 1 128 ? -0.883 -19 -4.426 1 98.56 128 PHE B CA 1
ATOM 3297 C C . PHE B 1 128 ? -1.025 -17.938 -3.34 1 98.56 128 PHE B C 1
ATOM 3299 O O . PHE B 1 128 ? -1.218 -18.266 -2.168 1 98.56 128 PHE B O 1
ATOM 3306 N N . ILE B 1 129 ? -0.857 -16.641 -3.729 1 98.19 129 ILE B N 1
ATOM 3307 C CA . ILE B 1 129 ? -1.032 -15.539 -2.801 1 98.19 129 ILE B CA 1
ATOM 3308 C C . ILE B 1 129 ? -2.375 -14.859 -3.057 1 98.19 129 ILE B C 1
ATOM 3310 O O . ILE B 1 129 ? -2.594 -14.281 -4.129 1 98.19 129 ILE B O 1
ATOM 3314 N N . ASP B 1 130 ? -3.215 -14.914 -2.061 1 97.81 130 ASP B N 1
ATOM 3315 C CA . ASP B 1 130 ? -4.582 -14.422 -2.211 1 97.81 130 ASP B CA 1
ATOM 3316 C C . ASP B 1 130 ? -4.824 -13.195 -1.338 1 97.81 130 ASP B C 1
ATOM 3318 O O . ASP B 1 130 ? -4.711 -13.266 -0.112 1 97.81 130 ASP B O 1
ATOM 3322 N N . GLY B 1 131 ? -5.133 -12.102 -2.002 1 95.94 131 GLY B N 1
ATOM 3323 C CA . GLY B 1 131 ? -5.516 -10.891 -1.294 1 95.94 131 GLY B CA 1
ATOM 3324 C C . GLY B 1 131 ? -7.008 -10.617 -1.343 1 95.94 131 GLY B C 1
ATOM 3325 O O . GLY B 1 131 ? -7.656 -10.859 -2.361 1 95.94 131 GLY B O 1
ATOM 3326 N N . GLY B 1 132 ? -7.539 -10.117 -0.266 1 91.56 132 GLY B N 1
ATOM 3327 C CA . GLY B 1 132 ? -8.938 -9.711 -0.18 1 91.56 132 GLY B CA 1
ATOM 3328 C C . GLY B 1 132 ? -9.125 -8.414 0.582 1 91.56 132 GLY B C 1
ATOM 3329 O O . GLY B 1 132 ? -8.391 -8.125 1.527 1 91.56 132 GLY B O 1
ATOM 3330 N N . VAL B 1 133 ? -10.117 -7.621 0.066 1 87.5 133 VAL B N 1
ATOM 3331 C CA . VAL B 1 133 ? -10.406 -6.34 0.704 1 87.5 133 VAL B CA 1
ATOM 3332 C C . VAL B 1 133 ? -11.906 -6.219 0.96 1 87.5 133 VAL B C 1
ATOM 3334 O O . VAL B 1 133 ? -12.719 -6.59 0.112 1 87.5 133 VAL B O 1
ATOM 3337 N N . GLU B 1 134 ? -12.219 -5.883 2.078 1 78.62 134 GLU B N 1
ATOM 3338 C CA . GLU B 1 134 ? -13.57 -5.52 2.475 1 78.62 134 GLU B CA 1
ATOM 3339 C C . GLU B 1 134 ? -13.586 -4.215 3.27 1 78.62 134 GLU B C 1
ATOM 3341 O O . GLU B 1 134 ? -13.43 -4.227 4.492 1 78.62 134 GLU B O 1
ATOM 3346 N N . GLY B 1 135 ? -13.898 -3.121 2.516 1 75.69 135 GLY B N 1
ATOM 3347 C CA . GLY B 1 135 ? -13.828 -1.825 3.174 1 75.69 135 GLY B CA 1
ATOM 3348 C C . GLY B 1 135 ? -12.438 -1.484 3.67 1 75.69 135 GLY B C 1
ATOM 3349 O O . GLY B 1 135 ? -11.477 -1.497 2.896 1 75.69 135 GLY B O 1
ATOM 3350 N N . LEU B 1 136 ? -12.352 -1.311 4.992 1 77.44 136 LEU B N 1
ATOM 3351 C CA . LEU B 1 136 ? -11.078 -0.931 5.602 1 77.44 136 LEU B CA 1
ATOM 3352 C C . LEU B 1 136 ? -10.352 -2.154 6.148 1 77.44 136 LEU B C 1
ATOM 3354 O O . LEU B 1 136 ? -9.359 -2.023 6.867 1 77.44 136 LEU B O 1
ATOM 3358 N N . LYS B 1 137 ? -10.867 -3.268 5.777 1 82.19 137 LYS B N 1
ATOM 3359 C CA . LYS B 1 137 ? -10.25 -4.523 6.199 1 82.19 137 LYS B CA 1
ATOM 3360 C C . LYS B 1 137 ? -9.711 -5.301 5.004 1 82.19 137 LYS B C 1
ATOM 3362 O O . LYS B 1 137 ? -10.141 -5.078 3.869 1 82.19 137 LYS B O 1
ATOM 3367 N N . GLY B 1 138 ? -8.766 -6.086 5.266 1 87.75 138 GLY B N 1
ATOM 3368 C CA . GLY B 1 138 ? -8.188 -6.918 4.219 1 87.75 138 GLY B CA 1
ATOM 3369 C C . GLY B 1 138 ? -7.477 -8.141 4.758 1 87.75 138 GLY B C 1
ATOM 3370 O O . GLY B 1 138 ? -7.422 -8.352 5.973 1 87.75 138 GLY B O 1
ATOM 3371 N N . HIS B 1 139 ? -7.094 -8.953 3.869 1 89.25 139 HIS B N 1
ATOM 3372 C CA . HIS B 1 139 ? -6.305 -10.125 4.254 1 89.25 139 HIS B CA 1
ATOM 3373 C C . HIS B 1 139 ? -5.355 -10.539 3.137 1 89.25 139 HIS B C 1
ATOM 3375 O O . HIS B 1 139 ? -5.523 -10.125 1.986 1 89.25 139 HIS B O 1
ATOM 3381 N N . ILE B 1 140 ? -4.367 -11.258 3.521 1 94.56 140 ILE B N 1
ATOM 3382 C CA . ILE B 1 140 ? -3.432 -11.922 2.615 1 94.56 140 ILE B CA 1
ATOM 3383 C C . ILE B 1 140 ? -3.248 -13.375 3.033 1 94.56 140 ILE B C 1
ATOM 3385 O O . ILE B 1 140 ? -2.906 -13.664 4.184 1 94.56 140 ILE B O 1
ATOM 3389 N N . LYS B 1 141 ? -3.531 -14.266 2.184 1 95.25 141 LYS B N 1
ATOM 3390 C CA . LYS B 1 141 ? -3.25 -15.688 2.375 1 95.25 141 LYS B CA 1
ATOM 3391 C C . LYS B 1 141 ? -2.113 -16.141 1.47 1 95.25 141 LYS B C 1
ATOM 3393 O O . LYS B 1 141 ? -2.125 -15.883 0.266 1 95.25 141 LYS B O 1
ATOM 3398 N N . THR B 1 142 ? -1.188 -16.766 2.102 1 96.19 142 THR B N 1
ATOM 3399 C CA . THR B 1 142 ? -0.074 -17.328 1.352 1 96.19 142 THR B CA 1
ATOM 3400 C C . THR B 1 142 ? -0.128 -18.859 1.377 1 96.19 142 THR B C 1
ATOM 3402 O O . THR B 1 142 ? 0.042 -19.469 2.432 1 96.19 142 THR B O 1
ATOM 3405 N N . ILE B 1 143 ? -0.267 -19.422 0.228 1 97.12 143 ILE B N 1
ATOM 3406 C CA . ILE B 1 143 ? -0.527 -20.844 0.128 1 97.12 143 ILE B CA 1
ATOM 3407 C C . ILE B 1 143 ? 0.549 -21.5 -0.731 1 97.12 143 ILE B C 1
ATOM 3409 O O . ILE B 1 143 ? 0.767 -21.109 -1.878 1 97.12 143 ILE B O 1
ATOM 3413 N N . ILE B 1 144 ? 1.224 -22.438 -0.159 1 96.62 144 ILE B N 1
ATOM 3414 C CA . ILE B 1 144 ? 2.033 -23.391 -0.908 1 96.62 144 ILE B CA 1
ATOM 3415 C C . ILE B 1 144 ? 1.337 -24.75 -0.934 1 96.62 144 ILE B C 1
ATOM 3417 O O . ILE B 1 144 ? 1.395 -25.5 0.041 1 96.62 144 ILE B O 1
ATOM 3421 N N . PRO B 1 145 ? 0.739 -25.047 -2.09 1 95.44 145 PRO B N 1
ATOM 3422 C CA . PRO B 1 145 ? -0.055 -26.281 -2.141 1 95.44 145 PRO B CA 1
ATOM 3423 C C . PRO B 1 145 ? 0.718 -27.5 -1.65 1 95.44 145 PRO B C 1
ATOM 3425 O O . PRO B 1 145 ? 1.825 -27.766 -2.125 1 95.44 145 PRO B O 1
ATOM 3428 N N . GLY B 1 146 ? 0.064 -28.172 -0.671 1 90.19 146 GLY B N 1
ATOM 3429 C CA . GLY B 1 146 ? 0.653 -29.406 -0.167 1 90.19 146 GLY B CA 1
ATOM 3430 C C . GLY B 1 146 ? 1.537 -29.188 1.047 1 90.19 146 GLY B C 1
ATOM 3431 O O . GLY B 1 146 ? 1.891 -30.141 1.741 1 90.19 146 GLY B O 1
ATOM 3432 N N . ILE B 1 147 ? 1.886 -28.016 1.359 1 92.94 147 ILE B N 1
ATOM 3433 C CA . ILE B 1 147 ? 2.809 -27.734 2.455 1 92.94 147 ILE B CA 1
ATOM 3434 C C . ILE B 1 147 ? 2.057 -27.078 3.607 1 92.94 147 ILE B C 1
ATOM 3436 O O . ILE B 1 147 ? 2.059 -27.594 4.73 1 92.94 147 ILE B O 1
ATOM 3440 N N . ASN B 1 148 ? 1.371 -25.984 3.361 1 94.06 148 ASN B N 1
ATOM 3441 C CA . ASN B 1 148 ? 0.58 -25.328 4.398 1 94.06 148 ASN B CA 1
ATOM 3442 C C . ASN B 1 148 ? -0.901 -25.297 4.035 1 94.06 148 ASN B C 1
ATOM 3444 O O . ASN B 1 148 ? -1.324 -25.922 3.07 1 94.06 148 ASN B O 1
ATOM 3448 N N . ALA B 1 149 ? -1.757 -24.609 4.816 1 95.19 149 ALA B N 1
ATOM 3449 C CA . ALA B 1 149 ? -3.205 -24.594 4.625 1 95.19 149 ALA B CA 1
ATOM 3450 C C . ALA B 1 149 ? -3.572 -24.031 3.256 1 95.19 149 ALA B C 1
ATOM 3452 O O . ALA B 1 149 ? -3.068 -22.984 2.855 1 95.19 149 ALA B O 1
ATOM 3453 N N . CYS B 1 150 ? -4.371 -24.844 2.562 1 96.56 150 CYS B N 1
ATOM 3454 C CA . CYS B 1 150 ? -4.848 -24.297 1.295 1 96.56 150 CYS B CA 1
ATOM 3455 C C . CYS B 1 150 ? -6.016 -23.344 1.513 1 96.56 150 CYS B C 1
ATOM 3457 O O . CYS B 1 150 ? -6.371 -23.047 2.652 1 96.56 150 CYS B O 1
ATOM 3459 N N . TRP B 1 151 ? -6.504 -22.797 0.482 1 95.94 151 TRP B N 1
ATOM 3460 C CA . TRP B 1 151 ? -7.574 -21.812 0.587 1 95.94 151 TRP B CA 1
ATOM 3461 C C . TRP B 1 151 ? -8.812 -22.406 1.242 1 95.94 151 TRP B C 1
ATOM 3463 O O . TRP B 1 151 ? -9.453 -21.781 2.084 1 95.94 151 TRP B O 1
ATOM 3473 N N . GLU B 1 152 ? -9.188 -23.656 0.901 1 94.38 152 GLU B N 1
ATOM 3474 C CA . GLU B 1 152 ? -10.359 -24.359 1.412 1 94.38 152 GLU B CA 1
ATOM 3475 C C . GLU B 1 152 ? -10.242 -24.609 2.912 1 94.38 152 GLU B C 1
ATOM 3477 O O . GLU B 1 152 ? -11.25 -24.609 3.625 1 94.38 152 GLU B O 1
ATOM 3482 N N . CYS B 1 153 ? -9.07 -24.797 3.385 1 94.31 153 CYS B N 1
ATOM 3483 C CA . CYS B 1 153 ? -8.836 -25.047 4.805 1 94.31 153 CYS B CA 1
ATOM 3484 C C . CYS B 1 153 ? -9.359 -23.891 5.648 1 94.31 153 CYS B C 1
ATOM 3486 O O . CYS B 1 153 ? -9.766 -24.094 6.797 1 94.31 153 CYS B O 1
ATOM 3488 N N . SER B 1 154 ? -9.289 -22.641 5.07 1 87.44 154 SER B N 1
ATOM 3489 C CA . SER B 1 154 ? -9.617 -21.453 5.848 1 87.44 154 SER B CA 1
ATOM 3490 C C . SER B 1 154 ? -10.977 -20.891 5.449 1 87.44 154 SER B C 1
ATOM 3492 O O . SER B 1 154 ? -11.297 -19.75 5.766 1 87.44 154 SER B O 1
ATOM 3494 N N . ILE B 1 155 ? -11.742 -21.578 4.781 1 82.88 155 ILE B N 1
ATOM 3495 C CA . ILE B 1 155 ? -13.008 -21.078 4.242 1 82.88 155 ILE B CA 1
ATOM 3496 C C . ILE B 1 155 ? -13.906 -20.625 5.387 1 82.88 155 ILE B C 1
ATOM 3498 O O . ILE B 1 155 ? -14.672 -19.672 5.23 1 82.88 155 ILE B O 1
ATOM 3502 N N . ASP B 1 156 ? -13.742 -21.25 6.496 1 71.06 156 ASP B N 1
ATOM 3503 C CA . ASP B 1 156 ? -14.609 -20.969 7.629 1 71.06 156 ASP B CA 1
ATOM 3504 C C . ASP B 1 156 ? -14.227 -19.656 8.305 1 71.06 156 ASP B C 1
ATOM 3506 O O . ASP B 1 156 ? -14.969 -19.125 9.141 1 71.06 156 ASP B O 1
ATOM 3510 N N . THR B 1 157 ? -12.984 -19.141 8.07 1 63.72 157 THR B N 1
ATOM 3511 C CA . THR B 1 157 ? -12.539 -17.891 8.656 1 63.72 157 THR B CA 1
ATOM 3512 C C . THR B 1 157 ? -13.195 -16.703 7.961 1 63.72 157 THR B C 1
ATOM 3514 O O . THR B 1 157 ? -13.148 -15.578 8.453 1 63.72 157 THR B O 1
ATOM 3517 N N . LEU B 1 158 ? -13.633 -16.922 6.82 1 59.97 158 LEU B N 1
ATOM 3518 C CA . LEU B 1 158 ? -14.281 -15.82 6.105 1 59.97 158 LEU B CA 1
ATOM 3519 C C . LEU B 1 158 ? -15.477 -15.297 6.887 1 59.97 158 LEU B C 1
ATOM 3521 O O . LEU B 1 158 ? -16.172 -16.062 7.547 1 59.97 158 LEU B O 1
ATOM 3525 N N . PRO B 1 159 ? -15.305 -13.914 7.34 1 46.28 159 PRO B N 1
ATOM 3526 C CA . PRO B 1 159 ? -16.438 -13.406 8.117 1 46.28 159 PRO B CA 1
ATOM 3527 C C . PRO B 1 159 ? -17.766 -13.977 7.664 1 46.28 159 PRO B C 1
ATOM 3529 O O . PRO B 1 159 ? -18.016 -14.102 6.461 1 46.28 159 PRO B O 1
ATOM 3532 N N . HIS B 1 160 ? -18.141 -15.016 8.352 1 39.34 160 HIS B N 1
ATOM 3533 C CA . HIS B 1 160 ? -19.562 -15.227 8.117 1 39.34 160 HIS B CA 1
ATOM 3534 C C . HIS B 1 160 ? -20.328 -13.906 8.125 1 39.34 160 HIS B C 1
ATOM 3536 O O . HIS B 1 160 ? -19.875 -12.93 8.734 1 39.34 160 HIS B O 1
ATOM 3542 N N . GLU B 1 161 ? -21.312 -13.578 7.289 1 35.41 161 GLU B N 1
ATOM 3543 C CA . GLU B 1 161 ? -22.141 -12.375 7.34 1 35.41 161 GLU B CA 1
ATOM 3544 C C . GLU B 1 161 ? -22.234 -11.836 8.766 1 35.41 161 GLU B C 1
ATOM 3546 O O . GLU B 1 161 ? -22.344 -10.625 8.969 1 35.41 161 GLU B O 1
ATOM 3551 N N . SER B 1 162 ? -22.297 -12.594 9.758 1 30.41 162 SER B N 1
ATOM 3552 C CA . SER B 1 162 ? -22.656 -12.164 11.102 1 30.41 162 SER B CA 1
ATOM 3553 C C . SER B 1 162 ? -21.438 -11.641 11.852 1 30.41 162 SER B C 1
ATOM 3555 O O . SER B 1 162 ? -21.562 -11.094 12.953 1 30.41 162 SER B O 1
ATOM 3557 N N . ALA B 1 163 ? -20.344 -11.977 11.625 1 31.92 163 ALA B N 1
ATOM 3558 C CA . ALA B 1 163 ? -19.234 -11.766 12.539 1 31.92 163 ALA B CA 1
ATOM 3559 C C . ALA B 1 163 ? -18.844 -10.289 12.594 1 31.92 163 ALA B C 1
ATOM 3561 O O . ALA B 1 163 ? -17.719 -9.953 12.938 1 31.92 163 ALA B O 1
ATOM 3562 N N . MET B 1 164 ? -19.484 -9.328 12.281 1 33.16 164 MET B N 1
ATOM 3563 C CA . MET B 1 164 ? -19.281 -7.914 12.578 1 33.16 164 MET B CA 1
ATOM 3564 C C . MET B 1 164 ? -18.812 -7.723 14.023 1 33.16 164 MET B C 1
ATOM 3566 O O . MET B 1 164 ? -18.656 -6.594 14.484 1 33.16 164 MET B O 1
ATOM 3570 N N . ASN B 1 165 ? -18.797 -8.664 14.805 1 30.41 165 ASN B N 1
ATOM 3571 C CA . ASN B 1 165 ? -18.688 -8.383 16.234 1 30.41 165 ASN B CA 1
ATOM 3572 C C . ASN B 1 165 ? -17.234 -8.148 16.641 1 30.41 165 ASN B C 1
ATOM 3574 O O . ASN B 1 165 ? -16.734 -8.805 17.562 1 30.41 165 ASN B O 1
ATOM 3578 N N . ASN B 1 166 ? -16.469 -7.809 15.781 1 32.28 166 ASN B N 1
ATOM 3579 C CA . ASN B 1 166 ? -15.172 -7.582 16.406 1 32.28 166 ASN B CA 1
ATOM 3580 C C . ASN B 1 166 ? -15.227 -6.43 17.406 1 32.28 166 ASN B C 1
ATOM 3582 O O . ASN B 1 166 ? -15.602 -5.312 17.047 1 32.28 166 ASN B O 1
ATOM 3586 N N . PRO B 1 167 ? -15.141 -6.586 18.625 1 31.52 167 PRO B N 1
ATOM 3587 C CA . PRO B 1 167 ? -15.344 -5.68 19.75 1 31.52 167 PRO B CA 1
ATOM 3588 C C . PRO B 1 167 ? -14.594 -4.355 19.594 1 31.52 167 PRO B C 1
ATOM 3590 O O . PRO B 1 167 ? -14.977 -3.354 20.203 1 31.52 167 PRO B O 1
ATOM 3593 N N . MET B 1 168 ? -13.477 -4.332 19.078 1 31.09 168 MET B N 1
ATOM 3594 C CA . MET B 1 168 ? -12.641 -3.156 19.297 1 31.09 168 MET B CA 1
ATOM 3595 C C . MET B 1 168 ? -13.023 -2.023 18.359 1 31.09 168 MET B C 1
ATOM 3597 O O . MET B 1 168 ? -12.383 -0.97 18.344 1 31.09 168 MET B O 1
ATOM 3601 N N . CYS B 1 169 ? -13.914 -2.256 17.516 1 37.25 169 CYS B N 1
ATOM 3602 C CA . CYS B 1 169 ? -14.305 -1.214 16.578 1 37.25 169 CYS B CA 1
ATOM 3603 C C . CYS B 1 169 ? -15.258 -0.215 17.234 1 37.25 169 CYS B C 1
ATOM 3605 O O . CYS B 1 169 ? -16.359 -0.578 17.641 1 37.25 169 CYS B O 1
ATOM 3607 N N . THR B 1 170 ? -14.742 0.864 17.688 1 39.62 170 THR B N 1
ATOM 3608 C CA . THR B 1 170 ? -15.555 1.907 18.297 1 39.62 170 THR B CA 1
ATOM 3609 C C . THR B 1 170 ? -16.781 2.225 17.453 1 39.62 170 THR B C 1
ATOM 3611 O O . THR B 1 170 ? -17.875 2.412 17.969 1 39.62 170 THR B O 1
ATOM 3614 N N . VAL B 1 171 ? -16.625 2.166 16.188 1 44.16 171 VAL B N 1
ATOM 3615 C CA . VAL B 1 171 ? -17.766 2.436 15.328 1 44.16 171 VAL B CA 1
ATOM 3616 C C . VAL B 1 171 ? -18.828 1.354 15.531 1 44.16 171 VAL B C 1
ATOM 3618 O O . VAL B 1 171 ? -20.031 1.648 15.555 1 44.16 171 VAL B O 1
ATOM 3621 N N . ALA B 1 172 ? -18.328 0.223 15.703 1 47 172 ALA B N 1
ATOM 3622 C CA . ALA B 1 172 ? -19.234 -0.9 15.883 1 47 172 ALA B CA 1
ATOM 3623 C C . ALA B 1 172 ? -19.719 -0.992 17.328 1 47 172 ALA B C 1
ATOM 3625 O O . ALA B 1 172 ? -20.906 -1.207 17.594 1 47 172 ALA B O 1
ATOM 3626 N N . ASN B 1 173 ? -18.766 -0.731 18.281 1 51.41 173 ASN B N 1
ATOM 3627 C CA . ASN B 1 173 ? -19.094 -1.116 19.656 1 51.41 173 ASN B CA 1
ATOM 3628 C C . ASN B 1 173 ? -19.547 0.086 20.484 1 51.41 173 ASN B C 1
ATOM 3630 O O . ASN B 1 173 ? -20.281 -0.065 21.453 1 51.41 173 ASN B O 1
ATOM 3634 N N . ASN B 1 174 ? -19.062 1.355 20.125 1 53.84 174 ASN B N 1
ATOM 3635 C CA . ASN B 1 174 ? -19.438 2.555 20.859 1 53.84 174 ASN B CA 1
ATOM 3636 C C . ASN B 1 174 ? -19.578 3.766 19.938 1 53.84 174 ASN B C 1
ATOM 3638 O O . ASN B 1 174 ? -18.797 4.715 20.031 1 53.84 174 ASN B O 1
ATOM 3642 N N . PRO B 1 175 ? -20.656 3.648 19.016 1 63.16 175 PRO B N 1
ATOM 3643 C CA . PRO B 1 175 ? -20.859 4.797 18.125 1 63.16 175 PRO B CA 1
ATOM 3644 C C . PRO B 1 175 ? -21.188 6.082 18.891 1 63.16 175 PRO B C 1
ATOM 3646 O O . PRO B 1 175 ? -21.891 6.047 19.891 1 63.16 175 PRO B O 1
ATOM 3649 N N . ARG B 1 176 ? -20.5 7.215 18.422 1 59.59 176 ARG B N 1
ATOM 3650 C CA . ARG B 1 176 ? -20.672 8.484 19.125 1 59.59 176 ARG B CA 1
ATOM 3651 C C . ARG B 1 176 ? -21.359 9.508 18.25 1 59.59 176 ARG B C 1
ATOM 3653 O O . ARG B 1 176 ? -21.656 10.625 18.688 1 59.59 176 ARG B O 1
ATOM 3660 N N . SER B 1 177 ? -21.578 9.234 17.016 1 66 177 SER B N 1
ATOM 3661 C CA . SER B 1 177 ? -22.141 10.195 16.078 1 66 177 SER B CA 1
ATOM 3662 C C . SER B 1 177 ? -23.016 9.492 15.031 1 66 177 SER B C 1
ATOM 3664 O O . SER B 1 177 ? -22.969 8.273 14.898 1 66 177 SER B O 1
ATOM 3666 N N . LEU B 1 178 ? -23.844 10.352 14.375 1 74.12 178 LEU B N 1
ATOM 3667 C CA . LEU B 1 178 ? -24.672 9.836 13.289 1 74.12 178 LEU B CA 1
ATOM 3668 C C . LEU B 1 178 ? -23.797 9.234 12.188 1 74.12 178 LEU B C 1
ATOM 3670 O O . LEU B 1 178 ? -24.172 8.234 11.578 1 74.12 178 LEU B O 1
ATOM 3674 N N . GLU B 1 179 ? -22.688 9.781 12.055 1 69.5 179 GLU B N 1
ATOM 3675 C CA . GLU B 1 179 ? -21.766 9.289 11.031 1 69.5 179 GLU B CA 1
ATOM 3676 C C . GLU B 1 179 ? -21.281 7.879 11.359 1 69.5 179 GLU B C 1
ATOM 3678 O O . GLU B 1 179 ? -21.219 7.02 10.477 1 69.5 179 GLU B O 1
ATOM 3683 N N . HIS B 1 180 ? -21.062 7.73 12.672 1 66.56 180 HIS B N 1
ATOM 3684 C CA . HIS B 1 180 ? -20.672 6.395 13.102 1 66.56 180 HIS B CA 1
ATOM 3685 C C . HIS B 1 180 ? -21.781 5.379 12.844 1 66.56 180 HIS B C 1
ATOM 3687 O O . HIS B 1 180 ? -21.516 4.238 12.461 1 66.56 180 HIS B O 1
ATOM 3693 N N . ILE B 1 181 ? -23 5.863 13.117 1 75.38 181 ILE B N 1
ATOM 3694 C CA . ILE B 1 181 ? -24.172 5.008 12.93 1 75.38 181 ILE B CA 1
ATOM 3695 C C . ILE B 1 181 ? -24.297 4.625 11.461 1 75.38 181 ILE B C 1
ATOM 3697 O O . ILE B 1 181 ? -24.406 3.441 11.125 1 75.38 181 ILE B O 1
ATOM 3701 N N . VAL B 1 182 ? -24.219 5.656 10.609 1 76.88 182 VAL B N 1
ATOM 3702 C CA . VAL B 1 182 ? -24.406 5.43 9.18 1 76.88 182 VAL B CA 1
ATOM 3703 C C . VAL B 1 182 ? -23.25 4.582 8.633 1 76.88 182 VAL B C 1
ATOM 3705 O O . VAL B 1 182 ? -23.469 3.648 7.859 1 76.88 182 VAL B O 1
ATOM 3708 N N . GLU B 1 183 ? -22.125 4.914 9.086 1 68.56 183 GLU B N 1
ATOM 3709 C CA . GLU B 1 183 ? -20.938 4.176 8.641 1 68.56 183 GLU B CA 1
ATOM 3710 C C . GLU B 1 183 ? -21.062 2.689 8.969 1 68.56 183 GLU B C 1
ATOM 3712 O O . GLU B 1 183 ? -20.797 1.836 8.125 1 68.56 183 GLU B O 1
ATOM 3717 N N . TYR B 1 184 ? -21.422 2.48 10.164 1 65.69 184 TYR B N 1
ATOM 3718 C CA . TYR B 1 184 ? -21.578 1.092 10.578 1 65.69 184 TYR B CA 1
ATOM 3719 C C . TYR B 1 184 ? -22.672 0.394 9.781 1 65.69 184 TYR B C 1
ATOM 3721 O O . TYR B 1 184 ? -22.453 -0.694 9.234 1 65.69 184 TYR B O 1
ATOM 3729 N N . VAL B 1 185 ? -23.906 1.027 9.75 1 74.25 185 VAL B N 1
ATOM 3730 C CA . VAL B 1 185 ? -25.062 0.388 9.125 1 74.25 185 VAL B CA 1
ATOM 3731 C C . VAL B 1 185 ? -24.812 0.177 7.637 1 74.25 185 VAL B C 1
ATOM 3733 O O . VAL B 1 185 ? -25.047 -0.908 7.105 1 74.25 185 VAL B O 1
ATOM 3736 N N . VAL B 1 186 ? -24.188 1.236 7.035 1 71.06 186 VAL B N 1
ATOM 3737 C CA . VAL B 1 186 ? -24.109 1.203 5.578 1 71.06 186 VAL B CA 1
ATOM 3738 C C . VAL B 1 186 ? -22.844 0.437 5.156 1 71.06 186 VAL B C 1
ATOM 3740 O O . VAL B 1 186 ? -22.906 -0.397 4.246 1 71.06 186 VAL B O 1
ATOM 3743 N N . LEU B 1 187 ? -21.828 0.701 5.871 1 61.41 187 LEU B N 1
ATOM 3744 C CA . LEU B 1 187 ? -20.531 0.223 5.367 1 61.41 187 LEU B CA 1
ATOM 3745 C C . LEU B 1 187 ? -20.156 -1.104 6.012 1 61.41 187 LEU B C 1
ATOM 3747 O O . LEU B 1 187 ? -19.484 -1.933 5.391 1 61.41 187 LEU B O 1
ATOM 3751 N N . ILE B 1 188 ? -20.562 -1.218 7.223 1 59.12 188 ILE B N 1
ATOM 3752 C CA . ILE B 1 188 ? -20.141 -2.395 7.973 1 59.12 188 ILE B CA 1
ATOM 3753 C C . ILE B 1 188 ? -21.234 -3.453 7.945 1 59.12 188 ILE B C 1
ATOM 3755 O O . ILE B 1 188 ? -21 -4.602 7.578 1 59.12 188 ILE B O 1
ATOM 3759 N N . SER B 1 189 ? -22.422 -3.045 8.352 1 62.91 189 SER B N 1
ATOM 3760 C CA . SER B 1 189 ? -23.531 -3.986 8.469 1 62.91 189 SER B CA 1
ATOM 3761 C C . SER B 1 189 ? -24.109 -4.34 7.098 1 62.91 189 SER B C 1
ATOM 3763 O O . SER B 1 189 ? -24.609 -5.445 6.895 1 62.91 189 SER B O 1
ATOM 3765 N N . ASN B 1 190 ? -24.016 -3.307 6.191 1 66.69 190 ASN B N 1
ATOM 3766 C CA . ASN B 1 190 ? -24.578 -3.512 4.859 1 66.69 190 ASN B CA 1
ATOM 3767 C C . ASN B 1 190 ? -23.578 -3.115 3.766 1 66.69 190 ASN B C 1
ATOM 3769 O O . ASN B 1 190 ? -23.859 -2.234 2.955 1 66.69 190 ASN B O 1
ATOM 3773 N N . PRO B 1 191 ? -22.453 -3.805 3.717 1 56.66 191 PRO B N 1
ATOM 3774 C CA . PRO B 1 191 ? -21.375 -3.359 2.834 1 56.66 191 PRO B CA 1
ATOM 3775 C C . PRO B 1 191 ? -21.75 -3.451 1.355 1 56.66 191 PRO B C 1
ATOM 3777 O O . PRO B 1 191 ? -21.203 -2.703 0.533 1 56.66 191 PRO B O 1
ATOM 3780 N N . ASP B 1 192 ? -22.672 -4.254 1.092 1 55.12 192 ASP B N 1
ATOM 3781 C CA . ASP B 1 192 ? -23.016 -4.465 -0.31 1 55.12 192 ASP B CA 1
ATOM 3782 C C . ASP B 1 192 ? -24.312 -3.74 -0.669 1 55.12 192 ASP B C 1
ATOM 3784 O O . ASP B 1 192 ? -24.906 -3.992 -1.724 1 55.12 192 ASP B O 1
ATOM 3788 N N . ALA B 1 193 ? -24.734 -2.896 0.219 1 64.88 193 ALA B N 1
ATOM 3789 C CA . ALA B 1 193 ? -26.016 -2.232 -0.009 1 64.88 193 ALA B CA 1
ATOM 3790 C C . ALA B 1 193 ? -25.938 -1.3 -1.216 1 64.88 193 ALA B C 1
ATOM 3792 O O . ALA B 1 193 ? -24.953 -0.579 -1.392 1 64.88 193 ALA B O 1
ATOM 3793 N N . ASP B 1 194 ? -26.797 -1.549 -2.135 1 69.5 194 ASP B N 1
ATOM 3794 C CA . ASP B 1 194 ? -26.922 -0.653 -3.279 1 69.5 194 ASP B CA 1
ATOM 3795 C C . ASP B 1 194 ? -27.516 0.693 -2.859 1 69.5 194 ASP B C 1
ATOM 3797 O O . ASP B 1 194 ? -28.734 0.828 -2.711 1 69.5 194 ASP B O 1
ATOM 3801 N N . LEU B 1 195 ? -26.641 1.705 -2.771 1 69.94 195 LEU B N 1
ATOM 3802 C CA . LEU B 1 195 ? -27.062 3 -2.238 1 69.94 195 LEU B CA 1
ATOM 3803 C C . LEU B 1 195 ? -27.828 3.797 -3.283 1 69.94 195 LEU B C 1
ATOM 3805 O O . LEU B 1 195 ? -28.359 4.871 -2.986 1 69.94 195 LEU B O 1
ATOM 3809 N N . ASP B 1 196 ? -27.969 3.115 -4.523 1 71.31 196 ASP B N 1
ATOM 3810 C CA . ASP B 1 196 ? -28.781 3.754 -5.551 1 71.31 196 ASP B CA 1
ATOM 3811 C C . ASP B 1 196 ? -30.234 3.254 -5.496 1 71.31 196 ASP B C 1
ATOM 3813 O O . ASP B 1 196 ? -31.109 3.812 -6.152 1 71.31 196 ASP B O 1
ATOM 3817 N N . ASP B 1 197 ? -30.438 2.285 -4.746 1 78.44 197 ASP B N 1
ATOM 3818 C CA . ASP B 1 197 ? -31.781 1.712 -4.594 1 78.44 197 ASP B CA 1
ATOM 3819 C C . ASP B 1 197 ? -32.531 2.344 -3.416 1 78.44 197 ASP B C 1
ATOM 3821 O O . ASP B 1 197 ? -32.094 2.191 -2.266 1 78.44 197 ASP B O 1
ATOM 3825 N N . LEU B 1 198 ? -33.594 3.039 -3.838 1 81.19 198 LEU B N 1
ATOM 3826 C CA . LEU B 1 198 ? -34.344 3.787 -2.84 1 81.19 198 LEU B CA 1
ATOM 3827 C C . LEU B 1 198 ? -34.875 2.861 -1.747 1 81.19 198 LEU B C 1
ATOM 3829 O O . LEU B 1 198 ? -34.875 3.229 -0.57 1 81.19 198 LEU B O 1
ATOM 3833 N N . ALA B 1 199 ? -35.344 1.717 -2.121 1 86.06 199 ALA B N 1
ATOM 3834 C CA . ALA B 1 199 ? -35.844 0.763 -1.137 1 86.06 199 ALA B CA 1
ATOM 3835 C C . ALA B 1 199 ? -34.75 0.34 -0.165 1 86.06 199 ALA B C 1
ATOM 3837 O O . ALA B 1 199 ? -34.969 0.244 1.042 1 86.06 199 ALA B O 1
ATOM 3838 N N . VAL B 1 200 ? -33.594 0.1 -0.684 1 82.88 200 VAL B N 1
ATOM 3839 C CA . VAL B 1 200 ? -32.438 -0.281 0.124 1 82.88 200 VAL B CA 1
ATOM 3840 C C . VAL B 1 200 ? -32.062 0.864 1.061 1 82.88 200 VAL B C 1
ATOM 3842 O O . VAL B 1 200 ? -31.859 0.65 2.256 1 82.88 200 VAL B O 1
ATOM 3845 N N . CYS B 1 201 ? -32.094 1.994 0.493 1 84.44 201 CYS B N 1
ATOM 3846 C CA . CYS B 1 201 ? -31.703 3.16 1.284 1 84.44 201 CYS B CA 1
ATOM 3847 C C . CYS B 1 201 ? -32.688 3.385 2.428 1 84.44 201 CYS B C 1
ATOM 3849 O O . CYS B 1 201 ? -32.281 3.762 3.529 1 84.44 201 CYS B O 1
ATOM 3851 N N . THR B 1 202 ? -33.969 3.182 2.105 1 87.69 202 THR B N 1
ATOM 3852 C CA . THR B 1 202 ? -35 3.334 3.137 1 87.69 202 THR B CA 1
ATOM 3853 C C . THR B 1 202 ? -34.781 2.322 4.262 1 87.69 202 THR B C 1
ATOM 3855 O O . THR B 1 202 ? -34.906 2.66 5.438 1 87.69 202 THR B O 1
ATOM 3858 N N . GLN B 1 203 ? -34.406 1.146 3.881 1 90.06 203 GLN B N 1
ATOM 3859 C CA . GLN B 1 203 ? -34.125 0.111 4.871 1 90.06 203 GLN B CA 1
ATOM 3860 C C . GLN B 1 203 ? -32.906 0.467 5.707 1 90.06 203 GLN B C 1
ATOM 3862 O O . GLN B 1 203 ? -32.875 0.259 6.922 1 90.06 203 GLN B O 1
ATOM 3867 N N . LEU B 1 204 ? -31.922 0.936 5 1 88.31 204 LEU B N 1
ATOM 3868 C CA . LEU B 1 204 ? -30.703 1.345 5.68 1 88.31 204 LEU B CA 1
ATOM 3869 C C . LEU B 1 204 ? -30.984 2.479 6.66 1 88.31 204 LEU B C 1
ATOM 3871 O O . LEU B 1 204 ? -30.438 2.492 7.77 1 88.31 204 LEU B O 1
ATOM 3875 N N . LEU B 1 205 ? -31.797 3.352 6.203 1 89.62 205 LEU B N 1
ATOM 3876 C CA . LEU B 1 205 ? -32.188 4.461 7.074 1 89.62 205 LEU B CA 1
ATOM 3877 C C . LEU B 1 205 ? -32.844 3.957 8.352 1 89.62 205 LEU B C 1
ATOM 3879 O O . LEU B 1 205 ? -32.531 4.434 9.445 1 89.62 205 LEU B O 1
ATOM 3883 N N . ASP B 1 206 ? -33.719 3.002 8.195 1 91.31 206 ASP B N 1
ATOM 3884 C CA . ASP B 1 206 ? -34.375 2.41 9.344 1 91.31 206 ASP B CA 1
ATOM 3885 C C . ASP B 1 206 ? -33.406 1.717 10.273 1 91.31 206 ASP B C 1
ATOM 3887 O O . ASP B 1 206 ? -33.5 1.828 11.492 1 91.31 206 ASP B O 1
ATOM 3891 N N . GLN B 1 207 ? -32.469 1.081 9.656 1 89.69 207 GLN B N 1
ATOM 3892 C CA . GLN B 1 207 ? -31.438 0.419 10.453 1 89.69 207 GLN B CA 1
ATOM 3893 C C . GLN B 1 207 ? -30.594 1.435 11.219 1 89.69 207 GLN B C 1
ATOM 3895 O O . GLN B 1 207 ? -30.219 1.196 12.367 1 89.69 207 GLN B O 1
ATOM 3900 N N . CYS B 1 208 ? -30.297 2.465 10.555 1 88.12 208 CYS B N 1
ATOM 3901 C CA . CYS B 1 208 ? -29.531 3.533 11.203 1 88.12 208 CYS B CA 1
ATOM 3902 C C . CYS B 1 208 ? -30.297 4.09 12.398 1 88.12 208 CYS B C 1
ATOM 3904 O O . CYS B 1 208 ? -29.719 4.293 13.469 1 88.12 208 CYS B O 1
ATOM 3906 N N . ARG B 1 209 ? -31.562 4.324 12.211 1 89.94 209 ARG B N 1
ATOM 3907 C CA . ARG B 1 209 ? -32.406 4.859 13.281 1 89.94 209 ARG B CA 1
ATOM 3908 C C . ARG B 1 209 ? -32.469 3.885 14.453 1 89.94 209 ARG B C 1
ATOM 3910 O O . ARG B 1 209 ? -32.406 4.297 15.617 1 89.94 209 ARG B O 1
ATOM 3917 N N . GLN B 1 210 ? -32.562 2.646 14.133 1 90.75 210 GLN B N 1
ATOM 3918 C CA . GLN B 1 210 ? -32.625 1.617 15.164 1 90.75 210 GLN B CA 1
ATOM 3919 C C . GLN B 1 210 ? -31.312 1.59 15.961 1 90.75 210 GLN B C 1
ATOM 3921 O O . GLN B 1 210 ? -31.328 1.542 17.188 1 90.75 210 GLN B O 1
ATOM 3926 N N . ARG B 1 211 ? -30.219 1.605 15.227 1 85.94 211 ARG B N 1
ATOM 3927 C CA . ARG B 1 211 ? -28.922 1.568 15.891 1 85.94 211 ARG B CA 1
ATOM 3928 C C . ARG B 1 211 ? -28.688 2.832 16.719 1 85.94 211 ARG B C 1
ATOM 3930 O O . ARG B 1 211 ? -28.172 2.768 17.828 1 85.94 211 ARG B O 1
ATOM 3937 N N . ALA B 1 212 ? -29.047 3.893 16.203 1 87.5 212 ALA B N 1
ATOM 3938 C CA . ALA B 1 212 ? -28.922 5.156 16.922 1 87.5 212 ALA B CA 1
ATOM 3939 C C . ALA B 1 212 ? -29.672 5.113 18.25 1 87.5 212 ALA B C 1
ATOM 3941 O O . ALA B 1 212 ? -29.172 5.578 19.266 1 87.5 212 ALA B O 1
ATOM 3942 N N . SER B 1 213 ? -30.844 4.605 18.141 1 88.19 213 SER B N 1
ATOM 3943 C CA . SER B 1 213 ? -31.656 4.469 19.344 1 88.19 213 SER B CA 1
ATOM 3944 C C . SER B 1 213 ? -30.969 3.564 20.359 1 88.19 213 SER B C 1
ATOM 3946 O O . SER B 1 213 ? -31 3.842 21.562 1 88.19 213 SER B O 1
ATOM 3948 N N . GLN B 1 214 ? -30.328 2.551 19.906 1 83.94 214 GLN B N 1
ATOM 3949 C CA . GLN B 1 214 ? -29.656 1.59 20.766 1 83.94 214 GLN B CA 1
ATOM 3950 C C . GLN B 1 214 ? -28.516 2.252 21.547 1 83.94 214 GLN B C 1
ATOM 3952 O O . GLN B 1 214 ? -28.219 1.859 22.672 1 83.94 214 GLN B O 1
ATOM 3957 N N . TYR B 1 215 ? -27.953 3.193 20.922 1 80.12 215 TYR B N 1
ATOM 3958 C CA . TYR B 1 215 ? -26.781 3.814 21.531 1 80.12 215 TYR B CA 1
ATOM 3959 C C . TYR B 1 215 ? -27.094 5.223 22.016 1 80.12 215 TYR B C 1
ATOM 3961 O O . TYR B 1 215 ? -26.203 5.977 22.391 1 80.12 215 TYR B O 1
ATOM 3969 N N . GLY B 1 216 ? -28.359 5.578 21.969 1 83.5 216 GLY B N 1
ATOM 3970 C CA . GLY B 1 216 ? -28.828 6.863 22.484 1 83.5 216 GLY B CA 1
ATOM 3971 C C . GLY B 1 216 ? -28.344 8.039 21.641 1 83.5 216 GLY B C 1
ATOM 3972 O O . GLY B 1 216 ? -28.047 9.109 22.172 1 83.5 216 GLY B O 1
ATOM 3973 N N . ILE B 1 217 ? -28.109 7.844 20.391 1 82.56 217 ILE B N 1
ATOM 3974 C CA . ILE B 1 217 ? -27.656 8.891 19.484 1 82.56 217 ILE B CA 1
ATOM 3975 C C . ILE B 1 217 ? -28.844 9.531 18.781 1 82.56 217 ILE B C 1
ATOM 3977 O O . ILE B 1 217 ? -29.719 8.82 18.25 1 82.56 217 ILE B O 1
ATOM 3981 N N . ASP B 1 218 ? -28.938 10.852 18.875 1 85.06 218 ASP B N 1
ATOM 3982 C CA . ASP B 1 218 ? -30.047 11.586 18.266 1 85.06 218 ASP B CA 1
ATOM 3983 C C . ASP B 1 218 ? -30 11.477 16.75 1 85.06 218 ASP B C 1
ATOM 3985 O O . ASP B 1 218 ? -29 11.859 16.125 1 85.06 218 ASP B O 1
ATOM 3989 N N . CYS B 1 219 ? -31.078 10.922 16.125 1 81.25 219 CYS B N 1
ATOM 3990 C CA . CYS B 1 219 ? -31.109 10.758 14.672 1 81.25 219 CYS B CA 1
ATOM 3991 C C . CYS B 1 219 ? -32.25 11.562 14.055 1 81.25 219 CYS B C 1
ATOM 3993 O O . CYS B 1 219 ? -32.719 11.242 12.961 1 81.25 219 CYS B O 1
ATOM 3995 N N . SER B 1 220 ? -32.688 12.539 14.695 1 85.75 220 SER B N 1
ATOM 3996 C CA . SER B 1 220 ? -33.812 13.359 14.227 1 85.75 220 SER B CA 1
ATOM 3997 C C . SER B 1 220 ? -33.5 14.023 12.891 1 85.75 220 SER B C 1
ATOM 3999 O O . SER B 1 220 ? -34.375 14.227 12.07 1 85.75 220 SER B O 1
ATOM 4001 N N . GLU B 1 221 ? -32.25 14.281 12.672 1 82.06 221 GLU B N 1
ATOM 4002 C CA . GLU B 1 221 ? -31.859 14.992 11.453 1 82.06 221 GLU B CA 1
ATOM 4003 C C . GLU B 1 221 ? -31.438 14.016 10.359 1 82.06 221 GLU B C 1
ATOM 4005 O O . GLU B 1 221 ? -31.031 14.43 9.273 1 82.06 221 GLU B O 1
ATOM 4010 N N . LEU B 1 222 ? -31.562 12.703 10.742 1 86 222 LEU B N 1
ATOM 4011 C CA . LEU B 1 222 ? -31.109 11.727 9.758 1 86 222 LEU B CA 1
ATOM 4012 C C . LEU B 1 222 ? -32.156 11.5 8.688 1 86 222 LEU B C 1
ATOM 4014 O O . LEU B 1 222 ? -33.281 11.07 8.984 1 86 222 LEU B O 1
ATOM 4018 N N . THR B 1 223 ? -31.875 11.992 7.473 1 86.19 223 THR B N 1
ATOM 4019 C CA . THR B 1 223 ? -32.719 11.789 6.289 1 86.19 223 THR B CA 1
ATOM 4020 C C . THR B 1 223 ? -32.031 10.844 5.305 1 86.19 223 THR B C 1
ATOM 4022 O O . THR B 1 223 ? -30.859 10.477 5.492 1 86.19 223 THR B O 1
ATOM 4025 N N . LEU B 1 224 ? -32.844 10.469 4.316 1 85 224 LEU B N 1
ATOM 4026 C CA . LEU B 1 224 ? -32.25 9.633 3.264 1 85 224 LEU B CA 1
ATOM 4027 C C . LEU B 1 224 ? -31.094 10.352 2.584 1 85 224 LEU B C 1
ATOM 4029 O O . LEU B 1 224 ? -30.062 9.734 2.318 1 85 224 LEU B O 1
ATOM 4033 N N . SER B 1 225 ? -31.297 11.57 2.395 1 77.88 225 SER B N 1
ATOM 4034 C CA . SER B 1 225 ? -30.266 12.359 1.742 1 77.88 225 SER B CA 1
ATOM 4035 C C . SER B 1 225 ? -29.031 12.484 2.623 1 77.88 225 SER B C 1
ATOM 4037 O O . SER B 1 225 ? -27.891 12.336 2.146 1 77.88 225 SER B O 1
ATOM 4039 N N . LYS B 1 226 ? -29.188 12.711 3.861 1 77.81 226 LYS B N 1
ATOM 4040 C CA . LYS B 1 226 ? -28.078 12.844 4.793 1 77.81 226 LYS B CA 1
ATOM 4041 C C . LYS B 1 226 ? -27.344 11.516 4.961 1 77.81 226 LYS B C 1
ATOM 4043 O O . LYS B 1 226 ? -26.109 11.484 5.008 1 77.81 226 LYS B O 1
ATOM 4048 N N . MET B 1 227 ? -28.156 10.484 5.07 1 79.69 227 MET B N 1
ATOM 4049 C CA . MET B 1 227 ? -27.547 9.164 5.172 1 79.69 227 MET B CA 1
ATOM 4050 C C . MET B 1 227 ? -26.688 8.867 3.947 1 79.69 227 MET B C 1
ATOM 4052 O O . MET B 1 227 ? -25.547 8.414 4.078 1 79.69 227 MET B O 1
ATOM 4056 N N . ALA B 1 228 ? -27.312 9.133 2.777 1 69.25 228 ALA B N 1
ATOM 4057 C CA . ALA B 1 228 ? -26.578 8.891 1.535 1 69.25 228 ALA B CA 1
ATOM 4058 C C . ALA B 1 228 ? -25.312 9.727 1.475 1 69.25 228 ALA B C 1
ATOM 4060 O O . ALA B 1 228 ? -24.266 9.242 1.022 1 69.25 228 ALA B O 1
ATOM 4061 N N . GLY B 1 229 ? -25.469 10.922 1.899 1 62.81 229 GLY B N 1
ATOM 4062 C CA . GLY B 1 229 ? -24.297 11.797 1.962 1 62.81 229 GLY B CA 1
ATOM 4063 C C . GLY B 1 229 ? -23.203 11.258 2.852 1 62.81 229 GLY B C 1
ATOM 4064 O O . GLY B 1 229 ? -22.031 11.281 2.473 1 62.81 229 GLY B O 1
ATOM 4065 N N . ILE B 1 230 ? -23.641 10.844 4.043 1 64.31 230 ILE B N 1
ATOM 4066 C CA . ILE B 1 230 ? -22.688 10.281 4.98 1 64.31 230 ILE B CA 1
ATOM 4067 C C . ILE B 1 230 ? -22.062 9.016 4.391 1 64.31 230 ILE B C 1
ATOM 4069 O O . ILE B 1 230 ? -20.844 8.82 4.465 1 64.31 230 ILE B O 1
ATOM 4073 N N . ALA B 1 231 ? -22.984 8.203 3.857 1 62.66 231 ALA B N 1
ATOM 4074 C CA . ALA B 1 231 ? -22.531 6.926 3.305 1 62.66 231 ALA B CA 1
ATOM 4075 C C . ALA B 1 231 ? -21.5 7.145 2.209 1 62.66 231 ALA B C 1
ATOM 4077 O O . ALA B 1 231 ? -20.516 6.406 2.123 1 62.66 231 ALA B O 1
ATOM 4078 N N . LYS B 1 232 ? -21.891 8.023 1.402 1 54.44 232 LYS B N 1
ATOM 4079 C CA . LYS B 1 232 ? -20.984 8.328 0.294 1 54.44 232 LYS B CA 1
ATOM 4080 C C . LYS B 1 232 ? -19.641 8.812 0.803 1 54.44 232 LYS B C 1
ATOM 4082 O O . LYS B 1 232 ? -18.594 8.547 0.183 1 54.44 232 LYS B O 1
ATOM 4087 N N . ARG B 1 233 ? -19.844 9.578 1.86 1 48.69 233 ARG B N 1
ATOM 4088 C CA . ARG B 1 233 ? -18.625 10.148 2.422 1 48.69 233 ARG B CA 1
ATOM 4089 C C . ARG B 1 233 ? -17.828 9.094 3.176 1 48.69 233 ARG B C 1
ATOM 4091 O O . ARG B 1 233 ? -16.594 9.18 3.246 1 48.69 233 ARG B O 1
ATOM 4098 N N . VAL B 1 234 ? -18.688 8.281 3.861 1 48.44 234 VAL B N 1
ATOM 4099 C CA . VAL B 1 234 ? -18.031 7.332 4.758 1 48.44 234 VAL B CA 1
ATOM 4100 C C . VAL B 1 234 ? -17.422 6.188 3.949 1 48.44 234 VAL B C 1
ATOM 4102 O O . VAL B 1 234 ? -16.766 5.309 4.508 1 48.44 234 VAL B O 1
ATOM 4105 N N . ILE B 1 235 ? -17.828 6.055 2.748 1 48.25 235 ILE B N 1
ATOM 4106 C CA . ILE B 1 235 ? -17.234 4.902 2.076 1 48.25 235 ILE B CA 1
ATOM 4107 C C . ILE B 1 235 ? -15.703 4.988 2.16 1 48.25 235 ILE B C 1
ATOM 4109 O O . ILE B 1 235 ? -15.094 5.879 1.569 1 48.25 235 ILE B O 1
ATOM 4113 N N . PRO B 1 236 ? -15.305 4.477 3.301 1 51.44 236 PRO B N 1
ATOM 4114 C CA . PRO B 1 236 ? -13.852 4.516 3.479 1 51.44 236 PRO B CA 1
ATOM 4115 C C . PRO B 1 236 ? -13.094 4.16 2.203 1 51.44 236 PRO B C 1
ATOM 4117 O O . PRO B 1 236 ? -13.625 3.455 1.341 1 51.44 236 PRO B O 1
ATOM 4120 N N . THR B 1 237 ? -12.172 4.973 1.922 1 58.31 237 THR B N 1
ATOM 4121 C CA . THR B 1 237 ? -11.461 4.793 0.66 1 58.31 237 THR B CA 1
ATOM 4122 C C . THR B 1 237 ? -10.828 3.408 0.585 1 58.31 237 THR B C 1
ATOM 4124 O O . THR B 1 237 ? -10.039 3.035 1.453 1 58.31 237 THR B O 1
ATOM 4127 N N . VAL B 1 238 ? -11.484 2.496 -0.07 1 72.06 238 VAL B N 1
ATOM 4128 C CA . VAL B 1 238 ? -11.039 1.143 -0.38 1 72.06 238 VAL B CA 1
ATOM 4129 C C . VAL B 1 238 ? -9.703 1.197 -1.127 1 72.06 238 VAL B C 1
ATOM 4131 O O . VAL B 1 238 ? -8.953 0.22 -1.141 1 72.06 238 VAL B O 1
ATOM 4134 N N . SER B 1 239 ? -9.375 2.42 -1.446 1 83.88 239 SER B N 1
ATOM 4135 C CA . SER B 1 239 ? -8.188 2.533 -2.289 1 83.88 239 SER B CA 1
ATOM 4136 C C . SER B 1 239 ? -6.914 2.299 -1.485 1 83.88 239 SER B C 1
ATOM 4138 O O . SER B 1 239 ? -6 1.61 -1.945 1 83.88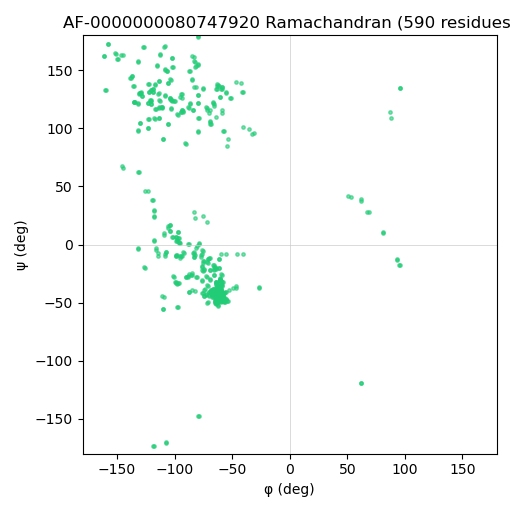 239 SER B O 1
ATOM 4140 N N . THR B 1 240 ? -6.867 2.861 -0.263 1 88.31 240 THR B N 1
ATOM 4141 C CA . THR B 1 240 ? -5.68 2.684 0.564 1 88.31 240 THR B CA 1
ATOM 4142 C C . THR B 1 240 ? -5.543 1.231 1.016 1 88.31 240 THR B C 1
ATOM 4144 O O . THR B 1 240 ? -4.441 0.68 1.032 1 88.31 240 THR B O 1
ATOM 4147 N N . THR B 1 241 ? -6.715 0.672 1.349 1 88.75 241 THR B N 1
ATOM 4148 C CA . THR B 1 241 ? -6.684 -0.733 1.739 1 88.75 241 THR B CA 1
ATOM 4149 C C . THR B 1 241 ? -6.215 -1.606 0.578 1 88.75 241 THR B C 1
ATOM 4151 O O . THR B 1 241 ? -5.422 -2.531 0.771 1 88.75 241 THR B O 1
ATOM 4154 N N . ASN B 1 242 ? -6.73 -1.279 -0.642 1 91.75 242 ASN B N 1
ATOM 4155 C CA . ASN B 1 242 ? -6.266 -1.986 -1.831 1 91.75 242 ASN B CA 1
ATOM 4156 C C . ASN B 1 242 ? -4.754 -1.874 -1.995 1 91.75 242 ASN B C 1
ATOM 4158 O O . ASN B 1 242 ? -4.086 -2.857 -2.32 1 91.75 242 ASN B O 1
ATOM 4162 N N . SER B 1 243 ? -4.25 -0.679 -1.745 1 93.69 243 SER B N 1
ATOM 4163 C CA . SER B 1 243 ? -2.82 -0.427 -1.888 1 93.69 243 SER B CA 1
ATOM 4164 C C . SER B 1 243 ? -2.012 -1.245 -0.886 1 93.69 243 SER B C 1
ATOM 4166 O O . SER B 1 243 ? -0.984 -1.829 -1.238 1 93.69 243 SER B O 1
ATOM 4168 N N . ILE B 1 244 ? -2.455 -1.271 0.316 1 93.19 244 ILE B N 1
ATOM 4169 C CA . ILE B 1 244 ? -1.75 -1.995 1.368 1 93.19 244 ILE B CA 1
ATOM 4170 C C . ILE B 1 244 ? -1.752 -3.49 1.057 1 93.19 244 ILE B C 1
ATOM 4172 O O . ILE B 1 244 ? -0.695 -4.125 1.021 1 93.19 244 ILE B O 1
ATOM 4176 N N . VAL B 1 245 ? -2.922 -4.004 0.773 1 94.06 245 VAL B N 1
ATOM 4177 C CA . VAL B 1 245 ? -3.074 -5.438 0.555 1 94.06 245 VAL B CA 1
ATOM 4178 C C . VAL B 1 245 ? -2.266 -5.863 -0.668 1 94.06 245 VAL B C 1
ATOM 4180 O O . VAL B 1 245 ? -1.524 -6.848 -0.619 1 94.06 245 VAL B O 1
ATOM 4183 N N . ALA B 1 246 ? -2.395 -5.141 -1.74 1 96.69 246 ALA B N 1
ATOM 4184 C CA . ALA B 1 246 ? -1.678 -5.477 -2.967 1 96.69 246 ALA B CA 1
ATOM 4185 C C . ALA B 1 246 ? -0.168 -5.445 -2.746 1 96.69 246 ALA B C 1
ATOM 4187 O O . ALA B 1 246 ? 0.548 -6.348 -3.188 1 96.69 246 ALA B O 1
ATOM 4188 N N . ALA B 1 247 ? 0.274 -4.398 -2.102 1 94.44 247 ALA B N 1
ATOM 4189 C CA . ALA B 1 247 ? 1.707 -4.273 -1.851 1 94.44 247 ALA B CA 1
ATOM 4190 C C . ALA B 1 247 ? 2.213 -5.414 -0.972 1 94.44 247 ALA B C 1
ATOM 4192 O O . ALA B 1 247 ? 3.295 -5.957 -1.208 1 94.44 247 ALA B O 1
ATOM 4193 N N . MET B 1 248 ? 1.437 -5.73 -0.01 1 93.25 248 MET B N 1
ATOM 4194 C CA . MET B 1 248 ? 1.835 -6.816 0.882 1 93.25 248 MET B CA 1
ATOM 4195 C C . MET B 1 248 ? 1.842 -8.148 0.147 1 93.25 248 MET B C 1
ATOM 4197 O O . MET B 1 248 ? 2.691 -9.008 0.409 1 93.25 248 MET B O 1
ATOM 4201 N N . CYS B 1 249 ? 0.911 -8.383 -0.725 1 95.88 249 CYS B N 1
ATOM 4202 C CA . CYS B 1 249 ? 0.927 -9.586 -1.552 1 95.88 249 CYS B CA 1
ATOM 4203 C C . CYS B 1 249 ? 2.211 -9.664 -2.369 1 95.88 249 CYS B C 1
ATOM 4205 O O . CYS B 1 249 ? 2.85 -10.719 -2.426 1 95.88 249 CYS B O 1
ATOM 4207 N N . CYS B 1 250 ? 2.553 -8.586 -2.971 1 94.75 250 CYS B N 1
ATOM 4208 C CA . CYS B 1 250 ? 3.762 -8.562 -3.787 1 94.75 250 CYS B CA 1
ATOM 4209 C C . CYS B 1 250 ? 5.004 -8.758 -2.93 1 94.75 250 CYS B C 1
ATOM 4211 O O . CYS B 1 250 ? 5.949 -9.438 -3.342 1 94.75 250 CYS B O 1
ATOM 4213 N N . GLU B 1 251 ? 4.969 -8.148 -1.791 1 89.75 251 GLU B N 1
ATOM 4214 C CA . GLU B 1 251 ? 6.094 -8.344 -0.885 1 89.75 251 GLU B CA 1
ATOM 4215 C C . GLU B 1 251 ? 6.219 -9.805 -0.464 1 89.75 251 GLU B C 1
ATOM 4217 O O . GLU B 1 251 ? 7.324 -10.32 -0.296 1 89.75 251 GLU B O 1
ATOM 4222 N N . GLN B 1 252 ? 5.09 -10.406 -0.217 1 90.69 252 GLN B N 1
ATOM 4223 C CA . GLN B 1 252 ? 5.113 -11.82 0.123 1 90.69 252 GLN B CA 1
ATOM 4224 C C . GLN B 1 252 ? 5.719 -12.648 -1.01 1 90.69 252 GLN B C 1
ATOM 4226 O O . GLN B 1 252 ? 6.492 -13.57 -0.764 1 90.69 252 GLN B O 1
ATOM 4231 N N . LEU B 1 253 ? 5.328 -12.344 -2.203 1 92.56 253 LEU B N 1
ATOM 4232 C CA . LEU B 1 253 ? 5.953 -12.984 -3.354 1 92.56 253 LEU B CA 1
ATOM 4233 C C . LEU B 1 253 ? 7.465 -12.797 -3.326 1 92.56 253 LEU B C 1
ATOM 4235 O O . LEU B 1 253 ? 8.219 -13.758 -3.512 1 92.56 253 LEU B O 1
ATOM 4239 N N . ASN B 1 254 ? 7.848 -11.625 -3.094 1 86.81 254 ASN B N 1
ATOM 4240 C CA . ASN B 1 254 ? 9.273 -11.32 -3.027 1 86.81 254 ASN B CA 1
ATOM 4241 C C . ASN B 1 254 ? 9.969 -12.133 -1.944 1 86.81 254 ASN B C 1
ATOM 4243 O O . ASN B 1 254 ? 11.086 -12.625 -2.152 1 86.81 254 ASN B O 1
ATOM 4247 N N . CYS B 1 255 ? 9.344 -12.242 -0.793 1 82.81 255 CYS B N 1
ATOM 4248 C CA . CYS B 1 255 ? 9.914 -13.008 0.303 1 82.81 255 CYS B CA 1
ATOM 4249 C C . CYS B 1 255 ? 10.086 -14.477 -0.088 1 82.81 255 CYS B C 1
ATOM 4251 O O . CYS B 1 255 ? 11.109 -15.086 0.212 1 82.81 255 CYS B O 1
ATOM 4253 N N . ILE B 1 256 ? 9.117 -15 -0.743 1 85.5 256 ILE B N 1
ATOM 4254 C CA . ILE B 1 256 ? 9.18 -16.391 -1.178 1 85.5 256 ILE B CA 1
ATOM 4255 C C . ILE B 1 256 ? 10.273 -16.547 -2.234 1 85.5 256 ILE B C 1
ATOM 4257 O O . ILE B 1 256 ? 11.094 -17.469 -2.154 1 85.5 256 ILE B O 1
ATOM 4261 N N . TYR B 1 257 ? 10.297 -15.648 -3.145 1 84.56 257 TYR B N 1
ATOM 4262 C CA . TYR B 1 257 ? 11.266 -15.68 -4.234 1 84.56 257 TYR B CA 1
ATOM 4263 C C . TYR B 1 257 ? 12.695 -15.641 -3.701 1 84.56 257 TYR B C 1
ATOM 4265 O O . TYR B 1 257 ? 13.578 -16.312 -4.23 1 84.56 257 TYR B O 1
ATOM 4273 N N . ARG B 1 258 ? 12.773 -14.945 -2.67 1 75.69 258 ARG B N 1
ATOM 4274 C CA . ARG B 1 258 ? 14.109 -14.75 -2.121 1 75.69 258 ARG B CA 1
ATOM 4275 C C . ARG B 1 258 ? 14.391 -15.734 -0.994 1 75.69 258 ARG B C 1
ATOM 4277 O O . ARG B 1 258 ? 15.398 -15.625 -0.302 1 75.69 258 ARG B O 1
ATOM 4284 N N . ASP B 1 259 ? 13.516 -16.625 -0.773 1 76.38 259 ASP B N 1
ATOM 4285 C CA . ASP B 1 259 ? 13.656 -17.672 0.235 1 76.38 259 ASP B CA 1
ATOM 4286 C C . ASP B 1 259 ? 13.766 -17.062 1.636 1 76.38 259 ASP B C 1
ATOM 4288 O O . ASP B 1 259 ? 14.617 -17.469 2.428 1 76.38 259 ASP B O 1
ATOM 4292 N N . LEU B 1 260 ? 12.992 -16.016 1.855 1 72.81 260 LEU B N 1
ATOM 4293 C CA . LEU B 1 260 ? 12.984 -15.336 3.148 1 72.81 260 LEU B CA 1
ATOM 4294 C C . LEU B 1 260 ? 11.75 -15.734 3.957 1 72.81 260 LEU B C 1
ATOM 4296 O O . LEU B 1 260 ? 11.469 -15.141 5.004 1 72.81 260 LEU B O 1
ATOM 4300 N N . TRP B 1 261 ? 11.031 -16.641 3.477 1 78.25 261 TRP B N 1
ATOM 4301 C CA . TRP B 1 261 ? 9.781 -17.078 4.082 1 78.25 261 TRP B CA 1
ATOM 4302 C C . TRP B 1 261 ? 9.688 -18.594 4.098 1 78.25 261 TRP B C 1
ATOM 4304 O O . TRP B 1 261 ? 9.844 -19.25 3.061 1 78.25 261 TRP B O 1
ATOM 4314 N N . ASP B 1 262 ? 9.523 -19.141 5.273 1 81.5 262 ASP B N 1
ATOM 4315 C CA . ASP B 1 262 ? 9.422 -20.578 5.441 1 81.5 262 ASP B CA 1
ATOM 4316 C C . ASP B 1 262 ? 7.957 -21.016 5.461 1 81.5 262 ASP B C 1
ATOM 4318 O O . ASP B 1 262 ? 7.23 -20.734 6.414 1 81.5 262 ASP B O 1
ATOM 4322 N N . PRO B 1 263 ? 7.539 -21.75 4.492 1 86.12 263 PRO B N 1
ATOM 4323 C CA . PRO B 1 263 ? 6.125 -22.109 4.387 1 86.12 263 PRO B CA 1
ATOM 4324 C C . PRO B 1 263 ? 5.656 -23 5.531 1 86.12 263 PRO B C 1
ATOM 4326 O O . PRO B 1 263 ? 4.457 -23.094 5.797 1 86.12 263 PRO B O 1
ATOM 4329 N N . GLU B 1 264 ? 6.535 -23.625 6.207 1 84.5 264 GLU B N 1
ATOM 4330 C CA . GLU B 1 264 ? 6.16 -24.562 7.266 1 84.5 264 GLU B CA 1
ATOM 4331 C C . GLU B 1 264 ? 6 -23.844 8.602 1 84.5 264 GLU B C 1
ATOM 4333 O O . GLU B 1 264 ? 5.176 -24.234 9.43 1 84.5 264 GLU B O 1
ATOM 4338 N N . SER B 1 265 ? 6.719 -22.766 8.758 1 82.56 265 SER B N 1
ATOM 4339 C CA . SER B 1 265 ? 6.746 -22.188 10.102 1 82.56 265 SER B CA 1
ATOM 4340 C C . SER B 1 265 ? 6.336 -20.719 10.094 1 82.56 265 SER B C 1
ATOM 4342 O O . SER B 1 265 ? 5.945 -20.172 11.125 1 82.56 265 SER B O 1
ATOM 4344 N N . SER B 1 266 ? 6.414 -20.125 9.008 1 85.25 266 SER B N 1
ATOM 4345 C CA . SER B 1 266 ? 6.105 -18.703 8.922 1 85.25 266 SER B CA 1
ATOM 4346 C C . SER B 1 266 ? 4.598 -18.469 8.883 1 85.25 266 SER B C 1
ATOM 4348 O O . SER B 1 266 ? 3.838 -19.344 8.469 1 85.25 266 SER B O 1
ATOM 4350 N N . PRO B 1 267 ? 4.164 -17.266 9.336 1 87 267 PRO B N 1
ATOM 4351 C CA . PRO B 1 267 ? 2.744 -16.938 9.18 1 87 267 PRO B CA 1
ATOM 4352 C C . PRO B 1 267 ? 2.291 -16.953 7.727 1 87 267 PRO B C 1
ATOM 4354 O O . PRO B 1 267 ? 3.014 -16.484 6.844 1 87 267 PRO B O 1
ATOM 4357 N N . ASN B 1 268 ? 1.116 -17.578 7.5 1 92.44 268 ASN B N 1
ATOM 4358 C CA . ASN B 1 268 ? 0.609 -17.672 6.133 1 92.44 268 ASN B CA 1
ATOM 4359 C C . ASN B 1 268 ? -0.722 -16.953 5.973 1 92.44 268 ASN B C 1
ATOM 4361 O O . ASN B 1 268 ? -1.332 -17 4.902 1 92.44 268 ASN B O 1
ATOM 4365 N N . PHE B 1 269 ? -1.128 -16.328 7.055 1 90.06 269 PHE B N 1
ATOM 4366 C CA . PHE B 1 269 ? -2.361 -15.555 7.062 1 90.06 269 PHE B CA 1
ATOM 4367 C C . PHE B 1 269 ? -2.148 -14.203 7.746 1 90.06 269 PHE B C 1
ATOM 4369 O O . PHE B 1 269 ? -1.699 -14.148 8.891 1 90.06 269 PHE B O 1
ATOM 4376 N N . THR B 1 270 ? -2.43 -13.164 7.012 1 90.12 270 THR B N 1
ATOM 4377 C CA . THR B 1 270 ? -2.344 -11.82 7.562 1 90.12 270 THR B CA 1
ATOM 4378 C C . THR B 1 270 ? -3.686 -11.102 7.453 1 90.12 270 THR B C 1
ATOM 4380 O O . THR B 1 270 ? -4.312 -11.102 6.395 1 90.12 270 THR B O 1
ATOM 4383 N N . THR B 1 271 ? -4.09 -10.523 8.539 1 85.31 271 THR B N 1
ATOM 4384 C CA . THR B 1 271 ? -5.312 -9.734 8.547 1 85.31 271 THR B CA 1
ATOM 4385 C C . THR B 1 271 ? -5 -8.258 8.797 1 85.31 271 THR B C 1
ATOM 4387 O O . THR B 1 271 ? -4.09 -7.934 9.562 1 85.31 271 THR B O 1
ATOM 4390 N N . ILE B 1 272 ? -5.719 -7.449 8.086 1 85.5 272 ILE B N 1
ATOM 4391 C CA . ILE B 1 272 ? -5.59 -6 8.195 1 85.5 272 ILE B CA 1
ATOM 4392 C C . ILE B 1 272 ? -6.918 -5.398 8.656 1 85.5 272 ILE B C 1
ATOM 4394 O O . ILE B 1 272 ? -7.973 -5.715 8.109 1 85.5 272 ILE B O 1
ATOM 4398 N N . ASN B 1 273 ? -6.824 -4.574 9.625 1 76.75 273 ASN B N 1
ATOM 4399 C CA . ASN B 1 273 ? -8 -3.867 10.117 1 76.75 273 ASN B CA 1
ATOM 4400 C C . ASN B 1 273 ? -7.75 -2.367 10.234 1 76.75 273 ASN B C 1
ATOM 4402 O O . ASN B 1 273 ? -7.082 -1.915 11.164 1 76.75 273 ASN B O 1
ATOM 4406 N N . GLY B 1 274 ? -8.273 -1.646 9.336 1 72.75 274 GLY B N 1
ATOM 4407 C CA . GLY B 1 274 ? -8.133 -0.199 9.352 1 72.75 274 GLY B CA 1
ATOM 4408 C C . GLY B 1 274 ? -9.344 0.507 9.945 1 72.75 274 GLY B C 1
ATOM 4409 O O . GLY B 1 274 ? -9.383 1.738 10 1 72.75 274 GLY B O 1
ATOM 4410 N N . ALA B 1 275 ? -10.25 -0.252 10.383 1 64.19 275 ALA B N 1
ATOM 4411 C CA . ALA B 1 275 ? -11.5 0.328 10.875 1 64.19 275 ALA B CA 1
ATOM 4412 C C . ALA B 1 275 ? -11.367 0.757 12.336 1 64.19 275 ALA B C 1
ATOM 4414 O O . ALA B 1 275 ? -12.117 1.609 12.805 1 64.19 275 ALA B O 1
ATOM 4415 N N . GLU B 1 276 ? -10.492 0.18 13.031 1 57.69 276 GLU B N 1
ATOM 4416 C CA . GLU B 1 276 ? -10.344 0.464 14.461 1 57.69 276 GLU B CA 1
ATOM 4417 C C . GLU B 1 276 ? -8.906 0.877 14.789 1 57.69 276 GLU B C 1
ATOM 4419 O O . GLU B 1 276 ? -8.344 0.427 15.781 1 57.69 276 GLU B O 1
ATOM 4424 N N . GLY B 1 277 ? -8.438 1.599 14.141 1 60.81 277 GLY B N 1
ATOM 4425 C CA . GLY B 1 277 ? -7.008 1.854 14.273 1 60.81 277 GLY B CA 1
ATOM 4426 C C . GLY B 1 277 ? -6.156 0.916 13.438 1 60.81 277 GLY B C 1
ATOM 4427 O O . GLY B 1 277 ? -6.609 -0.158 13.039 1 60.81 277 GLY B O 1
ATOM 4428 N N . MET B 1 278 ? -5.535 1.249 12.422 1 71.62 278 MET B N 1
ATOM 4429 C CA . MET B 1 278 ? -4.73 0.451 11.5 1 71.62 278 MET B CA 1
ATOM 4430 C C . MET B 1 278 ? -3.973 -0.643 12.242 1 71.62 278 MET B C 1
ATOM 4432 O O . MET B 1 278 ? -3.027 -0.356 12.984 1 71.62 278 MET B O 1
ATOM 4436 N N . TYR B 1 279 ? -4.539 -1.879 12.18 1 70.06 279 TYR B N 1
ATOM 4437 C CA . TYR B 1 279 ? -3.893 -3.037 12.781 1 70.06 279 TYR B CA 1
ATOM 4438 C C . TYR B 1 279 ? -3.637 -4.125 11.75 1 70.06 279 TYR B C 1
ATOM 4440 O O . TYR B 1 279 ? -4.477 -4.371 10.875 1 70.06 279 TYR B O 1
ATOM 4448 N N . ILE B 1 280 ? -2.5 -4.676 11.859 1 80.56 280 ILE B N 1
ATOM 4449 C CA . ILE B 1 280 ? -2.141 -5.797 10.992 1 80.56 280 ILE B CA 1
ATOM 4450 C C . ILE B 1 280 ? -1.643 -6.961 11.844 1 80.56 280 ILE B C 1
ATOM 4452 O O . ILE B 1 280 ? -0.812 -6.781 12.734 1 80.56 280 ILE B O 1
ATOM 4456 N N . PHE B 1 281 ? -2.219 -8.078 11.609 1 78 281 PHE B N 1
ATOM 4457 C CA . PHE B 1 281 ? -1.873 -9.258 12.383 1 78 281 PHE B CA 1
ATOM 4458 C C . PHE B 1 281 ? -1.592 -10.445 11.469 1 78 281 PHE B C 1
ATOM 4460 O O . PHE B 1 281 ? -2.369 -10.727 10.555 1 78 281 PHE B O 1
ATOM 4467 N N . SER B 1 282 ? -0.45 -11.133 11.68 1 83.75 282 SER B N 1
ATOM 4468 C CA . SER B 1 282 ? -0.072 -12.32 10.914 1 83.75 282 SER B CA 1
ATOM 4469 C C . SER B 1 282 ? 0.017 -13.555 11.812 1 83.75 282 SER B C 1
ATOM 4471 O O . SER B 1 282 ? 0.517 -13.477 12.938 1 83.75 282 SER B O 1
ATOM 4473 N N . PHE B 1 283 ? -0.486 -14.617 11.297 1 82.94 283 PHE B N 1
ATOM 4474 C CA . PHE B 1 283 ? -0.457 -15.852 12.07 1 82.94 283 PHE B CA 1
ATOM 4475 C C . PHE B 1 283 ? -0.413 -17.062 11.148 1 82.94 283 PHE B C 1
ATOM 4477 O O . PHE B 1 283 ? -0.63 -16.953 9.945 1 82.94 283 PHE B O 1
ATOM 4484 N N . GLN B 1 284 ? -0.058 -18.188 11.766 1 86.69 284 GLN B N 1
ATOM 4485 C CA . GLN B 1 284 ? -0.064 -19.438 11.023 1 86.69 284 GLN B CA 1
ATOM 4486 C C . GLN B 1 284 ? -1.433 -20.109 11.086 1 86.69 284 GLN B C 1
ATOM 4488 O O . GLN B 1 284 ? -1.954 -20.359 12.18 1 86.69 284 GLN B O 1
ATOM 4493 N N . TYR B 1 285 ? -2.006 -20.266 10 1 88.75 285 TYR B N 1
ATOM 4494 C CA . TYR B 1 285 ? -3.23 -21.047 9.914 1 88.75 285 TYR B CA 1
ATOM 4495 C C . TYR B 1 285 ? -2.926 -22.5 9.539 1 88.75 285 TYR B C 1
ATOM 4497 O O . TYR B 1 285 ? -2.266 -22.766 8.531 1 88.75 285 TYR B O 1
ATOM 4505 N N . GLN B 1 286 ? -3.471 -23.406 10.297 1 89 286 GLN B N 1
ATOM 4506 C CA . GLN B 1 286 ? -3.092 -24.812 10.148 1 89 286 GLN B CA 1
ATOM 4507 C C . GLN B 1 286 ? -3.947 -25.5 9.086 1 89 286 GLN B C 1
ATOM 4509 O O . GLN B 1 286 ? -5.117 -25.156 8.906 1 89 286 GLN B O 1
ATOM 4514 N N . ARG B 1 287 ? -3.314 -26.469 8.453 1 92.12 287 ARG B N 1
ATOM 4515 C CA . ARG B 1 287 ? -4.035 -27.297 7.504 1 92.12 287 ARG B CA 1
ATOM 4516 C C . ARG B 1 287 ? -5.156 -28.078 8.195 1 92.12 287 ARG B C 1
ATOM 4518 O O . ARG B 1 287 ? -4.977 -28.594 9.305 1 92.12 287 ARG B O 1
ATOM 4525 N N . ASN B 1 288 ? -6.297 -28.125 7.523 1 91.12 288 ASN B N 1
ATOM 4526 C CA . ASN B 1 288 ? -7.402 -28.953 7.973 1 91.12 288 ASN B CA 1
ATOM 4527 C C . ASN B 1 288 ? -7.25 -30.391 7.484 1 91.12 288 ASN B C 1
ATOM 4529 O O . ASN B 1 288 ? -7.328 -30.656 6.281 1 91.12 288 ASN B O 1
ATOM 4533 N N . PRO B 1 289 ? -7.09 -31.344 8.43 1 90.94 289 PRO B N 1
ATOM 4534 C CA . PRO B 1 289 ? -6.887 -32.75 8.023 1 90.94 289 PRO B CA 1
ATOM 4535 C C . PRO B 1 289 ? -8.07 -33.312 7.234 1 90.94 289 PRO B C 1
ATOM 4537 O O . PRO B 1 289 ? -7.914 -34.25 6.48 1 90.94 289 PRO B O 1
ATOM 4540 N N . GLU B 1 290 ? -9.195 -32.719 7.348 1 91.38 290 GLU B N 1
ATOM 4541 C CA . GLU B 1 290 ? -10.406 -33.188 6.676 1 91.38 290 GLU B CA 1
ATOM 4542 C C . GLU B 1 290 ? -10.734 -32.312 5.461 1 91.38 290 GLU B C 1
ATOM 4544 O O . GLU B 1 290 ? -11.852 -32.375 4.941 1 91.38 290 GLU B O 1
ATOM 4549 N N . CYS B 1 291 ? -9.781 -31.562 5.023 1 95.12 291 CYS B N 1
ATOM 4550 C CA . CYS B 1 291 ? -10.016 -30.672 3.889 1 95.12 291 CYS B CA 1
ATOM 4551 C C . CYS B 1 291 ? -10.359 -31.469 2.635 1 95.12 291 CYS B C 1
ATOM 4553 O O . CYS B 1 291 ? -9.648 -32.406 2.279 1 95.12 291 CYS B O 1
ATOM 4555 N N . THR B 1 292 ? -11.359 -31.062 1.949 1 93.25 292 THR B N 1
ATOM 4556 C CA . THR B 1 292 ? -11.836 -31.797 0.783 1 93.25 292 THR B CA 1
ATOM 4557 C C . THR B 1 292 ? -10.922 -31.562 -0.418 1 93.25 292 THR B C 1
ATOM 4559 O O . THR B 1 292 ? -11.008 -32.281 -1.419 1 93.25 292 THR B O 1
ATOM 4562 N N . VAL B 1 293 ? -10.016 -30.656 -0.288 1 96 293 VAL B N 1
ATOM 4563 C CA . VAL B 1 293 ? -9.203 -30.266 -1.44 1 96 293 VAL B CA 1
ATOM 4564 C C . VAL B 1 293 ? -7.773 -30.766 -1.258 1 96 293 VAL B C 1
ATOM 4566 O O . VAL B 1 293 ? -7.23 -31.438 -2.131 1 96 293 VAL B O 1
ATOM 4569 N N . CYS B 1 294 ? -7.188 -30.594 -0.06 1 95.06 294 CYS B N 1
ATOM 4570 C CA . CYS B 1 294 ? -5.75 -30.812 0.017 1 95.06 294 CYS B CA 1
ATOM 4571 C C . CYS B 1 294 ? -5.426 -32 0.933 1 95.06 294 CYS B C 1
ATOM 4573 O O . CYS B 1 294 ? -4.262 -32.344 1.107 1 95.06 294 CYS B O 1
ATOM 4575 N N . SER B 1 295 ? -6.438 -32.625 1.616 1 89.56 295 SER B N 1
ATOM 4576 C CA . SER B 1 295 ? -6.176 -33.688 2.588 1 89.56 295 SER B CA 1
ATOM 4577 C C . SER B 1 295 ? -5.449 -34.844 1.941 1 89.56 295 SER B C 1
ATOM 4579 O O . SER B 1 295 ? -4.73 -35.594 2.617 1 89.56 295 SER B O 1
ATOM 4581 N N . MET B 1 296 ? -5.598 -35.031 0.674 1 83.56 296 MET B N 1
ATOM 4582 C CA . MET B 1 296 ? -5 -36.188 0.029 1 83.56 296 MET B CA 1
ATOM 4583 C C . MET B 1 296 ? -3.574 -35.906 -0.424 1 83.56 296 MET B C 1
ATOM 4585 O O . MET B 1 296 ? -2.936 -36.719 -1.068 1 83.56 296 MET B O 1
ATOM 4589 N N . LEU B 1 297 ? -3.047 -34.719 -0.191 1 83.94 297 LEU B N 1
ATOM 4590 C CA . LEU B 1 297 ? -1.655 -34.375 -0.464 1 83.94 297 LEU B CA 1
ATOM 4591 C C . LEU B 1 297 ? -0.763 -34.719 0.719 1 83.94 297 LEU B C 1
ATOM 4593 O O . LEU B 1 297 ? -1.181 -34.625 1.874 1 83.94 297 LEU B O 1
#

Nearest PDB structures (foldseek):
  1r4m-assembly2_D  TM=7.108E-01  e=2.422E-30  Homo sapiens
  1yov-assembly1_B  TM=7.086E-01  e=1.396E-29  Homo sapiens
  3dbr-assembly3_D  TM=7.186E-01  e=3.552E-29  Homo sapiens
  3dbh-assembly4_F  TM=7.123E-01  e=2.812E-29  Homo sapiens
  1yov-assembly2_D  TM=7.058E-01  e=1.283E-28  Homo sapiens

pLDDT: mean 84.18, std 16.02, range [29.97, 98.81]

Radius of gyration: 24.15 Å; Cα contacts (8 Å, |Δi|>4): 1206; chains: 2; bounding box: 72×67×52 Å

Foldseek 3Di:
DAAEEEEEDQALLNLLLLQQLLPDPSHAEYEYEDQDADDPVRVQRRPQDDPVRGPPTSQVSSQVSSCVVHPRHYYHYHNDDLLVDALVVVQVHQEYEYPDADDVSLVSVLLRQLVNCVVVVNPGWRWYWYKYDQQQKIKIFIDTRQAFATPLQCPVVPPDLPPLPPAQQCLVPPNDALLSLLLCLPCRNNVPQDLVDPVSLVVSLVSSVVVCVVNVHDCVVPDSVVSSVSNVVSSRRSNVVSNVRSNVSVVVVVCVVVVVDDSNAFFRMKMFGPRRPTDIDTDGDGYDCPRPRRVVD/DAAEEEEEDQALLNLLLLQQVLPDPSHAEYEYEDQDADDPVRVQRRPQDDPVRGPPTSQVSSQVSSCVVHPRHHYHYHNDDLLVDALVVVQVHQEYEYPDADDVSLVSVLLRQLV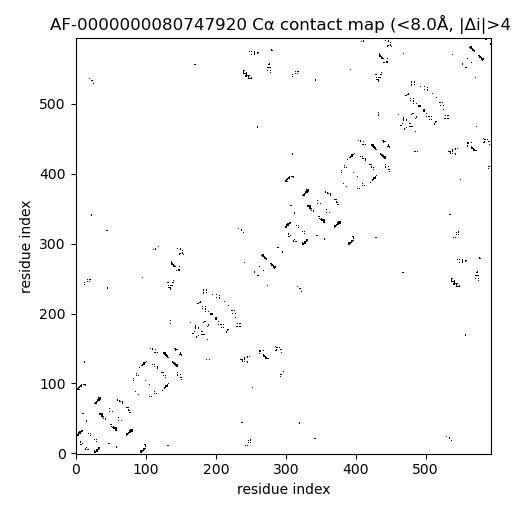NCVVVVNPGWRWYWYKYFQQQKIKIFIDTRQAFATPLQCPVVPPDLPVLPPPLQCLSPPNDALLSLLCCLPRPNNVPQDLVDPVSLVVSLVSSVVVCVVNVHDCVVPDSVVSSVSNVVSSRRSNVVSNVRSNVSVVVVVCVVVVVADSNPHFRMKMFGPRRPTDIDTHGDGYDCPRPRRVVD

Sequence (594 aa):
MAMKVLVLGAGGLGCELLKNLARYDYVSEIHVVDLDTIELSNLNRQFLFREQDIGKYKAEVAAHAIGKRVTDKVIVPHVTDLTTLDATFYSQFQFVISGLDAIAPRRYVNQVLVDITRASAFEICIPFIDGGVEGLKGHIKTIIPGINACWECSIDTLPHESAMNNPMCTVANNPRSLEHIVEYVVLISNPDADLDDLAVCTQLLDQCRQRASQYGIDCSELTLSKMAGIAKRVIPTVSTTNSIVAAMCCEQLNCIYRDLWDPESSPNFTTINGAEGMYIFSFQYQRNPECTVCSMLMAMKVLVLGAGGLGCELLKNLARYDYVSEIHVVDLDTIELSNLNRQFLFREQDIGKYKAEVAAHAIGKRVTDKVIVPHVTDLTTLDATFYSQFQFVISGLDAIAPRRYVNQVLVDITRASAFEICIPFIDGGVEGLKGHIKTIIPGINACWECSIDTLPHESAMNNPMCTVANNPRSLEHIVEYVVLISNPDADLDDLAVCTQLLDQCRQRASQYGIDCSELTLSKMAGIAKRVIPTVSTTNSIVAAMCCEQLNCIYRDLWDPESSPNFTTINGAEGMYIFSFQYQRNPECTVCSML

Organism: Candida glabrata (strain ATCC 2001 / BCRC 20586 / JCM 3761 / NBRC 0622 / NRRL Y-65 / CBS 138) (NCBI:txid284593)